Protein AF-0000000083611655 (afdb_homodimer)

Foldseek 3Di:
DAEEAEAAQFFACLLPPLGDDLVVSLVLVLVLQLVCVVLPHQAYEYEADPPRLTHRHHDQLVSVLVSLVNHQGHAYEYPAALQLLDQLLVVLQSQLVSLVSNVNRYAHEYENDQFVVSVVVSPGDSLCSLVSVVLSVVVSCCQQQPPQRWDFDDDDPDGDDIDGRPPYRPDNDRAYEYEDLAPVSLLVCLLVQHAYEYELVSQCVHQVHLLRSVVSSQVSNVVNPHHDHAYEYEAEEFADDDPVVQLVSLVLLLLLLSSVLVSADPDLVPRRPVNSVVVVVNVVSVPDDSVNDDRSHHYYYHQVSSLVVVVVVVVSRHLYYHYYYCGNNRDSVVSSVRSNNCSPRRVVVDCNPRPPPD/DAEEAEAAQFFACLLPPLGDDLVVSLVLVLVLQLVCVVLPHQAYEYEADPPRLTHRHHDQLVSVLVSLVNHQGHAYEYPAALQLLDQLLVVLQSQLVSLVSNVRRYAHEYENDQFVVSVVVSVHDSLCSLVSVVLSVVVSCCQQQPPQRWDFDDDDPDGDDIDGRPPYRPDNDRAYEYEDLAPVSLLVCLLVQHAYEYELVSCCVHQVHLLRSVVVSQVSNVVNPHHDHAYEYEAEEFADDDPVVQLVSLVLLLLLLSSVLVSADPDLVPRRPVCSVVVVVNVCSVPDDSVPDDVSHHYYYHQVSSLVVVVVVVVSRHLYYHYYYCGNNRDSVVSSVRSNRCSPRRVVVDDNPRPPPD

Solvent-accessible surface area (backbone atoms only — not comparable to full-atom values): 36907 Å² total; per-residue (Å²): 82,35,44,23,43,27,46,58,56,65,50,17,70,75,51,54,89,70,44,68,58,50,57,58,49,53,56,46,48,51,51,50,52,49,47,37,43,77,58,64,35,53,26,36,29,37,23,48,25,55,49,35,57,35,11,40,42,58,41,42,64,33,53,46,23,27,47,36,60,70,49,89,73,48,25,42,29,39,60,28,36,50,48,58,81,48,63,34,67,58,50,42,31,42,53,15,43,43,12,47,73,44,72,48,32,45,38,46,27,31,28,65,74,77,43,58,73,64,29,49,62,70,70,43,64,66,91,45,33,67,63,46,29,54,54,33,50,49,49,30,50,45,49,65,66,29,90,85,19,54,42,63,44,85,58,95,89,49,61,37,70,77,41,32,57,34,28,51,53,65,38,86,69,68,49,48,28,37,50,38,63,46,68,71,54,41,47,50,34,12,55,70,59,39,22,36,32,37,40,55,60,35,30,28,72,73,47,66,32,59,45,46,37,48,49,52,38,51,50,41,12,44,76,58,75,32,75,89,68,49,39,30,34,50,43,41,42,48,66,29,92,44,72,67,52,39,53,51,51,42,52,23,52,53,51,36,48,59,36,51,47,76,52,42,63,90,50,43,86,71,35,54,80,90,48,31,68,54,35,54,50,43,57,54,52,72,71,58,46,68,86,70,57,40,75,70,63,38,45,66,31,40,45,66,57,47,41,52,54,50,52,58,49,44,72,47,61,43,48,32,39,30,36,28,61,47,61,44,60,49,50,67,68,57,34,54,49,46,52,49,49,35,38,71,61,33,49,75,80,47,70,52,74,71,79,65,82,120,82,36,45,23,43,28,46,59,57,66,49,17,70,74,52,54,90,70,44,69,60,51,56,56,48,52,56,46,47,50,53,49,51,49,47,36,45,76,57,63,35,53,27,37,31,36,25,47,26,55,48,36,57,36,11,42,43,58,41,43,64,31,53,46,23,27,47,35,59,70,49,88,72,48,26,42,28,38,58,27,37,51,47,59,80,47,62,34,67,59,50,41,30,42,52,15,42,43,11,49,74,43,74,48,32,46,39,45,26,31,26,67,72,79,44,58,74,64,30,49,61,70,72,44,65,68,92,45,34,68,64,47,30,54,54,33,50,50,50,30,49,45,48,65,65,28,89,85,21,54,43,63,45,85,58,96,90,49,60,38,70,76,41,34,57,33,28,53,53,66,37,87,70,69,49,47,30,38,49,39,65,48,68,70,54,41,45,50,33,12,55,70,60,39,21,36,32,38,41,56,61,35,28,28,72,74,46,66,34,61,43,48,37,49,50,53,40,50,52,41,12,43,76,59,74,32,75,88,69,47,37,30,33,52,42,41,44,47,66,30,92,45,72,67,51,39,52,52,48,43,52,23,52,53,49,36,48,59,36,52,46,76,51,43,62,90,50,42,86,71,36,55,80,89,48,30,70,53,36,55,51,42,57,54,51,74,70,57,48,67,86,69,59,42,75,71,65,38,44,67,31,39,48,67,56,46,41,53,54,49,53,57,50,45,72,47,62,42,48,32,40,29,38,30,60,46,61,45,60,49,50,66,70,58,33,54,50,46,52,48,51,36,39,71,62,34,48,76,82,47,70,53,74,71,80,65,82,120

Radius of gyration: 26.5 Å; Cα contacts (8 Å, |Δi|>4): 1422; chains: 2; bounding box: 51×78×68 Å

InterPro domains:
  IPR011251 Luciferase-like domain [PF00296] (1-319)
  IPR036661 Luciferase-like domain superfamily [G3DSA:3.20.20.30] (1-354)
  IPR036661 Luciferase-like domain superfamily [SSF51679] (1-351)
  IPR050766 Bacterial Luciferase Oxidoreductase [PTHR30137] (1-353)

Secondary structure (DSSP, 8-state):
-EEEEE------GGGGGGPPPHHHHHHHHHHHHHHHHHHT-SEEEE----TTSS-S-S-HHHHHHHHHHH-SS-EEEES-EEGGGS-HHHHHHHHHHHHHHHTS-B-EEEE--S-HHHHHHTT--GGGHHHHHHHHHHHHHHHHH-SSSEEEEE-SS-EEEEEE--S--SSSS--EEEE--SHHHHHHHHHTT-EEEE-HHHHHHHHSSHHHHHHHHHHHHHHTT--S--EEEEEEEEE-SSHHHHHHHHHHHHHHHHHHGGGS-SSGGGS-GGGHHHHHHHHHHHT--GGG--TTT-EEE-HHHHHHHHHHHHTTT-SEEEEE-STTT--HHHHHHHHHHHHHHTGGGS--------/-EEEEE------GGGGGGPPPHHHHHHHHHHHHHHHHHHT-SEEEE----TTSS-S-S-HHHHHHHHHHT-SS-EEEES-EEGGGS-HHHHHHHHHHHHHHHTS-B-EEEE--S-HHHHHHTT--GGGHHHHHHHHHHHHHHHHH-SSSEEEEE-SS-EEEEEE--S--SSSS--EEEE--SHHHHHHHHHTT-EEEE-HHHHHHHHSSHHHHHHHHHHHHHHTT--S--EEEEEEEEE-SSHHHHHHHHHHHHHHHHHHGGGS-SSGGGS-GGGHHHHHHHHHHHT--GGG--TTT-EEE-HHHHHHHHHHHHTTT-SEEEEE-STTT--HHHHHHHHHHHHHHTGGGS--------

Sequence (716 aa):
MKFGYFTLTDNPIEYGDTRKDPNQMILDLEEQCIYAEELGFNSVWVPEHHFAALGILPAPATFLASVAAKTKRIKLAPATVLLPAQHPVRVAEEWALLDVLSGGRTIFSAGRGYDKREYDVFDIDFNKSREIFFESLDVVQKAWNSKDGHFSHKGEFFNFDEILLTPRPVQESLPIYVAAFSEPSIRKAAEMGENVIFAPFAANMVFGTMENAIKAFQEASAAHGFSGKKASCSYFINVTETPEEEEATKQRMLKYFTGLVPAFPEDPSKAPPNIRYFAEIVENLKSMTTDKLSDKSIIVGNAEYVTEKLKEIEKTGLDEIILYFDFGGLSHQETMKAMERFATQVLPHFNQEEALVKMKFGYFTLTDNPIEYGDTRKDPNQMILDLEEQCIYAEELGFNSVWVPEHHFAALGILPAPATFLASVAAKTKRIKLAPATVLLPAQHPVRVAEEWALLDVLSGGRTIFSAGRGYDKREYDVFDIDFNKSREIFFESLDVVQKAWNSKDGHFSHKGEFFNFDEILLTPRPVQESLPIYVAAFSEPSIRKAAEMGENVIFAPFAANMVFGTMENAIKAFQEASAAHGFSGKKASCSYFINVTETPEEEEATKQRMLKYFTGLVPAFPEDPSKAPPNIRYFAEIVENLKSMTTDKLSDKSIIVGNAEYVTEKLKEIEKTGLDEIILYFDFGGLSHQETMKAMERFATQVLPHFNQEEALVK

Structure (mmCIF, N/CA/C/O backbone):
data_AF-0000000083611655-model_v1
#
loop_
_entity.id
_entity.type
_entity.pdbx_description
1 polymer 'LLM class flavin-dependent oxidoreductase'
#
loop_
_atom_site.group_PDB
_atom_site.id
_atom_site.type_symbol
_atom_site.label_atom_id
_atom_site.label_alt_id
_atom_site.label_comp_id
_atom_site.label_asym_id
_atom_site.label_entity_id
_atom_site.label_seq_id
_atom_site.pdbx_PDB_ins_code
_atom_site.Cartn_x
_atom_site.Cartn_y
_atom_site.Cartn_z
_atom_site.occupancy
_atom_site.B_iso_or_equiv
_atom_site.auth_seq_id
_atom_site.auth_comp_id
_atom_site.auth_asym_id
_atom_site.auth_atom_id
_atom_site.pdbx_PDB_model_num
ATOM 1 N N . MET A 1 1 ? 5.469 31 -3.031 1 95.31 1 MET A N 1
ATOM 2 C CA . MET A 1 1 ? 4.945 29.984 -2.127 1 95.31 1 MET A CA 1
ATOM 3 C C . MET A 1 1 ? 3.928 29.094 -2.836 1 95.31 1 MET A C 1
ATOM 5 O O . MET A 1 1 ? 3.092 29.594 -3.598 1 95.31 1 MET A O 1
ATOM 9 N N . LYS A 1 2 ? 4.047 27.812 -2.609 1 97.25 2 LYS A N 1
ATOM 10 C CA . LYS A 1 2 ? 3.154 26.828 -3.229 1 97.25 2 LYS A CA 1
ATOM 11 C C . LYS A 1 2 ? 2.016 26.453 -2.285 1 97.25 2 LYS A C 1
ATOM 13 O O . LYS A 1 2 ? 2.1 26.688 -1.077 1 97.25 2 LYS A O 1
ATOM 18 N N . PHE A 1 3 ? 0.968 25.922 -2.896 1 98.44 3 PHE A N 1
ATOM 19 C CA . PHE A 1 3 ? -0.198 25.516 -2.117 1 98.44 3 PHE A CA 1
ATOM 20 C C . PHE A 1 3 ? -0.589 24.078 -2.424 1 98.44 3 PHE A C 1
ATOM 22 O O . PHE A 1 3 ? -0.706 23.703 -3.59 1 98.44 3 PHE A O 1
ATOM 29 N N . GLY A 1 4 ? -0.769 23.297 -1.409 1 98.56 4 GLY A N 1
ATOM 30 C CA . GLY A 1 4 ? -1.256 21.938 -1.547 1 98.56 4 GLY A CA 1
ATOM 31 C C . GLY A 1 4 ? -2.584 21.703 -0.852 1 98.56 4 GLY A C 1
ATOM 32 O O . GLY A 1 4 ? -2.955 22.453 0.056 1 98.56 4 GLY A O 1
ATOM 33 N N . TYR A 1 5 ? -3.354 20.75 -1.304 1 98.81 5 TYR A N 1
ATOM 34 C CA . TYR A 1 5 ? -4.547 20.266 -0.614 1 98.81 5 TYR A CA 1
ATOM 35 C C . TYR A 1 5 ? -4.18 19.25 0.455 1 98.81 5 TYR A C 1
ATOM 37 O O . TYR A 1 5 ? -3.412 18.328 0.197 1 98.81 5 TYR A O 1
ATOM 45 N N . PHE A 1 6 ? -4.738 19.406 1.611 1 98.31 6 PHE A N 1
ATOM 46 C CA . PHE A 1 6 ? -4.418 18.547 2.75 1 98.31 6 PHE A CA 1
ATOM 47 C C . PHE A 1 6 ? -5.684 18.156 3.502 1 98.31 6 PHE A C 1
ATOM 49 O O . PHE A 1 6 ? -6.602 18.953 3.648 1 98.31 6 PHE A O 1
ATOM 56 N N . THR A 1 7 ? -5.691 16.922 3.939 1 97.88 7 THR A N 1
ATOM 57 C CA . THR A 1 7 ? -6.766 16.484 4.824 1 97.88 7 THR A CA 1
ATOM 58 C C . THR A 1 7 ? -6.277 15.391 5.762 1 97.88 7 THR A C 1
ATOM 60 O O . THR A 1 7 ? -5.363 14.633 5.422 1 97.88 7 THR A O 1
ATOM 63 N N . LEU A 1 8 ? -6.855 15.312 6.898 1 95.69 8 LEU A N 1
ATOM 64 C CA . LEU A 1 8 ? -6.605 14.211 7.824 1 95.69 8 LEU A CA 1
ATOM 65 C C . LEU A 1 8 ? -7.754 13.211 7.793 1 95.69 8 LEU A C 1
ATOM 67 O O . LEU A 1 8 ? -7.707 12.188 8.484 1 95.69 8 LEU A O 1
ATOM 71 N N . THR A 1 9 ? -8.789 13.508 7.031 1 97.06 9 THR A N 1
ATOM 72 C CA . THR A 1 9 ? -9.969 12.664 6.891 1 97.06 9 THR A CA 1
ATOM 73 C C . THR A 1 9 ? -10.625 12.422 8.25 1 97.06 9 THR A C 1
ATOM 75 O O . THR A 1 9 ? -11.039 11.305 8.555 1 97.06 9 THR A O 1
ATOM 78 N N . ASP A 1 10 ? -10.742 13.445 9.102 1 94.56 10 ASP A N 1
ATOM 79 C CA . ASP A 1 10 ? -11.258 13.305 10.453 1 94.56 10 ASP A CA 1
ATOM 80 C C . ASP A 1 10 ? -12.68 12.75 10.445 1 94.56 10 ASP A C 1
ATOM 82 O O . ASP A 1 10 ? -13.547 13.266 9.742 1 94.56 10 ASP A O 1
ATOM 86 N N . ASN A 1 11 ? -12.922 11.727 11.148 1 95.62 11 ASN A N 1
ATOM 87 C CA . ASN A 1 11 ? -14.172 11 11.328 1 95.62 11 ASN A CA 1
ATOM 88 C C . ASN A 1 11 ? -14.164 10.188 12.617 1 95.62 11 ASN A C 1
ATOM 90 O O . ASN A 1 11 ? -14.461 8.984 12.602 1 95.62 11 ASN A O 1
ATOM 94 N N . PRO A 1 12 ? -13.781 10.836 13.703 1 91.19 12 PRO A N 1
ATOM 95 C CA . PRO A 1 12 ? -13.641 10.109 14.961 1 91.19 12 PRO A CA 1
ATOM 96 C C . PRO A 1 12 ? -14.977 9.641 15.523 1 91.19 12 PRO A C 1
ATOM 98 O O . PRO A 1 12 ? -16.031 10.164 15.148 1 91.19 12 PRO A O 1
ATOM 101 N N . ILE A 1 13 ? -14.93 8.727 16.375 1 86.81 13 ILE A N 1
ATOM 102 C CA . ILE A 1 13 ? -16.125 8.188 17.016 1 86.81 13 ILE A CA 1
ATOM 103 C C . ILE A 1 13 ? -16.828 9.289 17.797 1 86.81 13 ILE A C 1
ATOM 105 O O . ILE A 1 13 ? -18.062 9.289 17.922 1 86.81 13 ILE A O 1
ATOM 109 N N . GLU A 1 14 ? -16.125 10.281 18.219 1 87.38 14 GLU A N 1
ATOM 110 C CA . GLU A 1 14 ? -16.625 11.391 19.016 1 87.38 14 GLU A CA 1
ATOM 111 C C . GLU A 1 14 ? -17.609 12.25 18.219 1 87.38 14 GLU A C 1
ATOM 113 O O . GLU A 1 14 ? -18.375 13.031 18.797 1 87.38 14 GLU A O 1
ATOM 118 N N . TYR A 1 15 ? -17.5 12.156 16.891 1 91.75 15 TYR A N 1
ATOM 119 C CA . TYR A 1 15 ? -18.438 12.898 16.062 1 91.75 15 TYR A CA 1
ATOM 120 C C . TYR A 1 15 ? -19.844 12.297 16.156 1 91.75 15 TYR A C 1
ATOM 122 O O . TYR A 1 15 ? -20.828 12.93 15.758 1 91.75 15 TYR A O 1
ATOM 130 N N . GLY A 1 16 ? -20 11.039 16.719 1 89.38 16 GLY A N 1
ATOM 131 C CA . GLY A 1 16 ? -21.281 10.414 16.969 1 89.38 16 GLY A CA 1
ATOM 132 C C . GLY A 1 16 ? -22.109 10.219 15.711 1 89.38 16 GLY A C 1
ATOM 133 O O . GLY A 1 16 ? -21.609 9.68 14.719 1 89.38 16 GLY A O 1
ATOM 134 N N . ASP A 1 17 ? -23.281 10.766 15.734 1 91.94 17 ASP A N 1
ATOM 135 C CA . ASP A 1 17 ? -24.25 10.523 14.664 1 91.94 17 ASP A CA 1
ATOM 136 C C . ASP A 1 17 ? -23.906 11.336 13.414 1 91.94 17 ASP A C 1
ATOM 138 O O . ASP A 1 17 ? -24.453 11.086 12.336 1 91.94 17 ASP A O 1
ATOM 142 N N . THR A 1 18 ? -23.016 12.203 13.578 1 92.19 18 THR A N 1
ATOM 143 C CA . THR A 1 18 ? -22.672 13.039 12.438 1 92.19 18 THR A CA 1
ATOM 144 C C . THR A 1 18 ? -21.484 12.453 11.672 1 92.19 18 THR A C 1
ATOM 146 O O . THR A 1 18 ? -21.016 13.047 10.703 1 92.19 18 THR A O 1
ATOM 149 N N . ARG A 1 19 ? -21.016 11.359 12.086 1 93.5 19 ARG A N 1
ATOM 150 C CA . ARG A 1 19 ? -19.953 10.68 11.352 1 93.5 19 ARG A CA 1
ATOM 151 C C . ARG A 1 19 ? -20.406 10.344 9.93 1 93.5 19 ARG A C 1
ATOM 153 O O . ARG A 1 19 ? -21.578 10.023 9.703 1 93.5 19 ARG A O 1
ATOM 160 N N . LYS A 1 20 ? -19.453 10.422 9.125 1 96.19 20 LYS A N 1
ATOM 161 C CA . LYS A 1 20 ? -19.703 10.07 7.727 1 96.19 20 LYS A CA 1
ATOM 162 C C . LYS A 1 20 ? -19.375 8.609 7.453 1 96.19 20 LYS A C 1
ATOM 164 O O . LYS A 1 20 ? -18.688 7.965 8.258 1 96.19 20 LYS A O 1
ATOM 169 N N . ASP A 1 21 ? -19.922 8.055 6.348 1 96.56 21 ASP A N 1
ATOM 170 C CA . ASP A 1 21 ? -19.562 6.715 5.902 1 96.56 21 ASP A CA 1
ATOM 171 C C . ASP A 1 21 ? -18.109 6.66 5.438 1 96.56 21 ASP A C 1
ATOM 173 O O . ASP A 1 21 ? -17.734 7.324 4.469 1 96.56 21 ASP A O 1
ATOM 177 N N . PRO A 1 22 ? -17.312 5.902 6.105 1 97.12 22 PRO A N 1
ATOM 178 C CA . PRO A 1 22 ? -15.891 5.895 5.77 1 97.12 22 PRO A CA 1
ATOM 179 C C . PRO A 1 22 ? -15.625 5.457 4.332 1 97.12 22 PRO A C 1
ATOM 181 O O . PRO A 1 22 ? -14.703 5.961 3.689 1 97.12 22 PRO A O 1
ATOM 184 N N . ASN A 1 23 ? -16.359 4.469 3.854 1 98.12 23 ASN A N 1
ATOM 185 C CA . ASN A 1 23 ? -16.188 4.035 2.471 1 98.12 23 ASN A CA 1
ATOM 186 C C . ASN A 1 23 ? -16.453 5.172 1.489 1 98.12 23 ASN A C 1
ATOM 188 O O . ASN A 1 23 ? -15.664 5.398 0.566 1 98.12 23 ASN A O 1
ATOM 192 N N . GLN A 1 24 ? -17.516 5.855 1.728 1 98.38 24 GLN A N 1
ATOM 193 C CA . GLN A 1 24 ? -17.844 6.984 0.862 1 98.38 24 GLN A CA 1
ATOM 194 C C . GLN A 1 24 ? -16.797 8.086 0.977 1 98.38 24 GLN A C 1
ATOM 196 O O . GLN A 1 24 ? -16.469 8.742 -0.012 1 98.38 24 GLN A O 1
ATOM 201 N N . MET A 1 25 ? -16.281 8.305 2.176 1 98.44 25 MET A N 1
ATOM 202 C CA . MET A 1 25 ? -15.25 9.328 2.385 1 98.44 25 MET A CA 1
ATOM 203 C C . MET A 1 25 ? -14.008 9.023 1.551 1 98.44 25 MET A C 1
ATOM 205 O O . MET A 1 25 ? -13.336 9.945 1.079 1 98.44 25 MET A O 1
ATOM 209 N N . ILE A 1 26 ? -13.695 7.742 1.397 1 98.75 26 ILE A N 1
ATOM 210 C CA . ILE A 1 26 ? -12.555 7.355 0.584 1 98.75 26 ILE A CA 1
ATOM 211 C C . ILE A 1 26 ? -12.773 7.789 -0.863 1 98.75 26 ILE A C 1
ATOM 213 O O . ILE A 1 26 ? -11.891 8.383 -1.483 1 98.75 26 ILE A O 1
ATOM 217 N N . LEU A 1 27 ? -13.922 7.496 -1.363 1 98.75 27 LEU A N 1
ATOM 218 C CA . LEU A 1 27 ? -14.258 7.848 -2.738 1 98.75 27 LEU A CA 1
ATOM 219 C C . LEU A 1 27 ? -14.297 9.367 -2.916 1 98.75 27 LEU A C 1
ATOM 221 O O . LEU A 1 27 ? -13.797 9.891 -3.916 1 98.75 27 LEU A O 1
ATOM 225 N N . ASP A 1 28 ? -14.875 10.055 -1.943 1 98.88 28 ASP A N 1
ATOM 226 C CA . ASP A 1 28 ? -14.906 11.508 -1.956 1 98.88 28 ASP A CA 1
ATOM 227 C C . ASP A 1 28 ? -13.492 12.094 -1.958 1 98.88 28 ASP A C 1
ATOM 229 O O . ASP A 1 28 ? -13.203 13.031 -2.699 1 98.88 28 ASP A O 1
ATOM 233 N N . LEU A 1 29 ? -12.656 11.523 -1.166 1 98.88 29 LEU A N 1
ATOM 234 C CA . LEU A 1 29 ? -11.281 11.992 -1.063 1 98.88 29 LEU A CA 1
ATOM 235 C C . LEU A 1 29 ? -10.562 11.875 -2.404 1 98.88 29 LEU A C 1
ATOM 237 O O . LEU A 1 29 ? -9.812 12.766 -2.793 1 98.88 29 LEU A O 1
ATOM 241 N N . GLU A 1 30 ? -10.734 10.766 -3.053 1 98.88 30 GLU A N 1
ATOM 242 C CA . GLU A 1 30 ? -10.125 10.602 -4.367 1 98.88 30 GLU A CA 1
ATOM 243 C C . GLU A 1 30 ? -10.562 11.695 -5.328 1 98.88 30 GLU A C 1
ATOM 245 O O . GLU A 1 30 ? -9.742 12.297 -6.023 1 98.88 30 GLU A O 1
ATOM 250 N N . GLU A 1 31 ? -11.859 11.961 -5.363 1 98.88 31 GLU A N 1
ATOM 251 C CA . GLU A 1 31 ? -12.391 13.016 -6.223 1 98.88 31 GLU A CA 1
ATOM 252 C C . GLU A 1 31 ? -11.797 14.375 -5.859 1 98.88 31 GLU A C 1
ATOM 254 O O . GLU A 1 31 ? -11.477 15.172 -6.742 1 98.88 31 GLU A O 1
ATOM 259 N N . GLN A 1 32 ? -11.672 14.633 -4.59 1 98.94 32 GLN A N 1
ATOM 260 C CA . GLN A 1 32 ? -11.102 15.891 -4.121 1 98.94 32 GLN A CA 1
ATOM 261 C C . GLN A 1 32 ? -9.648 16.031 -4.566 1 98.94 32 GLN A C 1
ATOM 263 O O . GLN A 1 32 ? -9.234 17.125 -4.984 1 98.94 32 GLN A O 1
ATOM 268 N N . CYS A 1 33 ? -8.906 14.961 -4.508 1 98.94 33 CYS A N 1
ATOM 269 C CA . CYS A 1 33 ? -7.516 14.992 -4.934 1 98.94 33 CYS A CA 1
ATOM 270 C C . CYS A 1 33 ? -7.41 15.25 -6.434 1 98.94 33 CYS A C 1
ATOM 272 O O . CYS A 1 33 ? -6.57 16.031 -6.871 1 98.94 33 CYS A O 1
ATOM 274 N N . ILE A 1 34 ? -8.234 14.602 -7.227 1 98.88 34 ILE A N 1
ATOM 275 C CA . ILE A 1 34 ? -8.266 14.805 -8.672 1 98.88 34 ILE A CA 1
ATOM 276 C C . ILE A 1 34 ? -8.648 16.25 -8.977 1 98.88 34 ILE A C 1
ATOM 278 O O . ILE A 1 34 ? -8.016 16.906 -9.812 1 98.88 34 ILE A O 1
ATOM 282 N N . TYR A 1 35 ? -9.641 16.734 -8.227 1 98.88 35 TYR A N 1
ATOM 283 C CA . TYR A 1 35 ? -10.125 18.094 -8.422 1 98.88 35 TYR A CA 1
ATOM 284 C C . TYR A 1 35 ? -9.047 19.109 -8.055 1 98.88 35 TYR A C 1
ATOM 286 O O . TYR A 1 35 ? -8.945 20.172 -8.68 1 98.88 35 TYR A O 1
ATOM 294 N N . ALA A 1 36 ? -8.242 18.828 -7.043 1 98.88 36 ALA A N 1
ATOM 295 C CA . ALA A 1 36 ? -7.141 19.703 -6.645 1 98.88 36 ALA A CA 1
ATOM 296 C C . ALA A 1 36 ? -6.203 19.969 -7.816 1 98.88 36 ALA A C 1
ATOM 298 O O . ALA A 1 36 ? -5.746 21.109 -8.008 1 98.88 36 ALA A O 1
ATOM 299 N N . GLU A 1 37 ? -5.91 18.953 -8.594 1 98.56 37 GLU A N 1
ATOM 300 C CA . GLU A 1 37 ? -5.07 19.156 -9.773 1 98.56 37 GLU A CA 1
ATOM 301 C C . GLU A 1 37 ? -5.73 20.125 -10.758 1 98.56 37 GLU A C 1
ATOM 303 O O . GLU A 1 37 ? -5.078 21.031 -11.273 1 98.56 37 GLU A O 1
ATOM 308 N N . GLU A 1 38 ? -7.004 19.906 -11 1 98.31 38 GLU A N 1
ATOM 309 C CA . GLU A 1 38 ? -7.75 20.766 -11.93 1 98.31 38 GLU A CA 1
ATOM 310 C C . GLU A 1 38 ? -7.75 22.219 -11.469 1 98.31 38 GLU A C 1
ATOM 312 O O . GLU A 1 38 ? -7.746 23.125 -12.297 1 98.31 38 GLU A O 1
ATOM 317 N N . LEU A 1 39 ? -7.75 22.391 -10.156 1 98.44 39 LEU A N 1
ATOM 318 C CA . LEU A 1 39 ? -7.859 23.719 -9.57 1 98.44 39 LEU A CA 1
ATOM 319 C C . LEU A 1 39 ? -6.5 24.406 -9.508 1 98.44 39 LEU A C 1
ATOM 321 O O . LEU A 1 39 ? -6.402 25.578 -9.141 1 98.44 39 LEU A O 1
ATOM 325 N N . GLY A 1 40 ? -5.426 23.641 -9.766 1 97.69 40 GLY A N 1
ATOM 326 C CA . GLY A 1 40 ? -4.109 24.25 -9.844 1 97.69 40 GLY A CA 1
ATOM 327 C C . GLY A 1 40 ? -3.303 24.094 -8.57 1 97.69 40 GLY A C 1
ATOM 328 O O . GLY A 1 40 ? -2.289 24.781 -8.391 1 97.69 40 GLY A O 1
ATOM 329 N N . PHE A 1 41 ? -3.682 23.25 -7.652 1 98.56 41 PHE A N 1
ATOM 330 C CA . PHE A 1 41 ? -2.881 22.969 -6.465 1 98.56 41 PHE A CA 1
ATOM 331 C C . PHE A 1 41 ? -1.575 22.281 -6.84 1 98.56 41 PHE A C 1
ATOM 333 O O . PHE A 1 41 ? -1.522 21.531 -7.816 1 98.56 41 PHE A O 1
ATOM 340 N N . ASN A 1 42 ? -0.579 22.484 -6.074 1 98.31 42 ASN A N 1
ATOM 341 C CA . ASN A 1 42 ? 0.749 21.922 -6.32 1 98.31 42 ASN A CA 1
ATOM 342 C C . ASN A 1 42 ? 0.834 20.469 -5.891 1 98.31 42 ASN A C 1
ATOM 344 O O . ASN A 1 42 ? 1.574 19.672 -6.492 1 98.31 42 ASN A O 1
ATOM 348 N N . SER A 1 43 ? 0.102 20.125 -4.871 1 98.75 43 SER A N 1
ATOM 349 C CA . SER A 1 43 ? 0.25 18.797 -4.254 1 98.75 43 SER A CA 1
ATOM 350 C C . SER A 1 43 ? -1.017 18.406 -3.506 1 98.75 43 SER A C 1
ATOM 352 O O . SER A 1 43 ? -1.877 19.234 -3.23 1 98.75 43 SER A O 1
ATOM 354 N N . VAL A 1 44 ? -1.165 17.156 -3.297 1 98.88 44 VAL A N 1
ATOM 355 C CA . VAL A 1 44 ? -2.16 16.609 -2.373 1 98.88 44 VAL A CA 1
ATOM 356 C C . VAL A 1 44 ? -1.464 15.867 -1.241 1 98.88 44 VAL A C 1
ATOM 358 O O . VAL A 1 44 ? -0.468 15.172 -1.467 1 98.88 44 VAL A O 1
ATOM 361 N N . TRP A 1 45 ? -1.918 16.047 -0.018 1 98.88 45 TRP A N 1
ATOM 362 C CA . TRP A 1 45 ? -1.386 15.461 1.206 1 98.88 45 TRP A CA 1
ATOM 363 C C . TRP A 1 45 ? -2.473 14.703 1.96 1 98.88 45 TRP A C 1
ATOM 365 O O . TRP A 1 45 ? -3.469 15.289 2.385 1 98.88 45 TRP A O 1
ATOM 375 N N . VAL A 1 46 ? -2.271 13.383 2.117 1 98.75 46 VAL A N 1
ATOM 376 C CA . VAL A 1 46 ? -3.283 12.547 2.754 1 98.75 46 VAL A CA 1
ATOM 377 C C . VAL A 1 46 ? -2.693 11.867 3.988 1 98.75 46 VAL A C 1
ATOM 379 O O . VAL A 1 46 ? -1.479 11.672 4.078 1 98.75 46 VAL A O 1
ATOM 382 N N . PRO A 1 47 ? -3.52 11.5 4.93 1 97.06 47 PRO A N 1
ATOM 383 C CA . PRO A 1 47 ? -3.014 11.008 6.215 1 97.06 47 PRO A CA 1
ATOM 384 C C . PRO A 1 47 ? -2.777 9.5 6.219 1 97.06 47 PRO A C 1
ATOM 386 O O . PRO A 1 47 ? -3.033 8.828 5.215 1 97.06 47 PRO A O 1
ATOM 389 N N . GLU A 1 48 ? -2.25 9.039 7.262 1 97.44 48 GLU A N 1
ATOM 390 C CA . GLU A 1 48 ? -2.344 7.656 7.715 1 97.44 48 GLU A CA 1
ATOM 391 C C . GLU A 1 48 ? -2.943 7.57 9.117 1 97.44 48 GLU A C 1
ATOM 393 O O . GLU A 1 48 ? -2.361 8.078 10.078 1 97.44 48 GLU A O 1
ATOM 398 N N . HIS A 1 49 ? -4.113 7.004 9.211 1 95.19 49 HIS A N 1
ATOM 399 C CA . HIS A 1 49 ? -4.77 6.73 10.484 1 95.19 49 HIS A CA 1
ATOM 400 C C . HIS A 1 49 ? -5.316 5.309 10.531 1 95.19 49 HIS A C 1
ATOM 402 O O . HIS A 1 49 ? -5.684 4.746 9.492 1 95.19 49 HIS A O 1
ATOM 408 N N . HIS A 1 50 ? -5.32 4.852 11.758 1 94.38 50 HIS A N 1
ATOM 409 C CA . HIS A 1 50 ? -5.77 3.475 11.93 1 94.38 50 HIS A CA 1
ATOM 410 C C . HIS A 1 50 ? -6.898 3.391 12.953 1 94.38 50 HIS A C 1
ATOM 412 O O . HIS A 1 50 ? -6.969 4.203 13.883 1 94.38 50 HIS A O 1
ATOM 418 N N . PHE A 1 51 ? -7.859 2.467 12.797 1 89.12 51 PHE A N 1
ATOM 419 C CA . PHE A 1 51 ? -8.867 2.014 13.75 1 89.12 51 PHE A CA 1
ATOM 420 C C . PHE A 1 51 ? -9.836 3.139 14.086 1 89.12 51 PHE A C 1
ATOM 422 O O . PHE A 1 51 ? -10.312 3.234 15.219 1 89.12 51 PHE A O 1
ATOM 429 N N . ALA A 1 52 ? -9.953 4.09 13.188 1 78.31 52 ALA A N 1
ATOM 430 C CA . ALA A 1 52 ? -10.883 5.211 13.344 1 78.31 52 ALA A CA 1
ATOM 431 C C . ALA A 1 52 ? -10.516 6.059 14.555 1 78.31 52 ALA A C 1
ATOM 433 O O . ALA A 1 52 ? -11.391 6.613 15.219 1 78.31 52 ALA A O 1
ATOM 434 N N . ALA A 1 53 ? -9.32 6.141 14.805 1 78.19 53 ALA A N 1
ATOM 435 C CA . ALA A 1 53 ? -8.898 6.984 15.922 1 78.19 53 ALA A CA 1
ATOM 436 C C . ALA A 1 53 ? -9.125 8.461 15.609 1 78.19 53 ALA A C 1
ATOM 438 O O . ALA A 1 53 ? -9.648 9.203 16.438 1 78.19 53 ALA A O 1
ATOM 439 N N . LEU A 1 54 ? -8.797 8.844 14.43 1 88 54 LEU A N 1
ATOM 440 C CA . LEU A 1 54 ? -9.094 10.195 13.953 1 88 54 LEU A CA 1
ATOM 441 C C . LEU A 1 54 ? -9.648 10.156 12.531 1 88 54 LEU A C 1
ATOM 443 O O . LEU A 1 54 ? -10.781 10.562 12.297 1 88 54 LEU A O 1
ATOM 447 N N . GLY A 1 55 ? -8.859 9.617 11.656 1 93.5 55 GLY A N 1
ATOM 448 C CA . GLY A 1 55 ? -9.234 9.578 10.258 1 93.5 55 GLY A CA 1
ATOM 449 C C . GLY A 1 55 ? -9.5 8.172 9.75 1 93.5 55 GLY A C 1
ATOM 450 O O . GLY A 1 55 ? -9.469 7.211 10.516 1 93.5 55 GLY A O 1
ATOM 451 N N . ILE A 1 56 ? -9.734 8.07 8.398 1 95.94 56 ILE A N 1
ATOM 452 C CA . ILE A 1 56 ? -10.273 6.805 7.902 1 95.94 56 ILE A CA 1
ATOM 453 C C . ILE A 1 56 ? -9.297 6.18 6.914 1 95.94 56 ILE A C 1
ATOM 455 O O . ILE A 1 56 ? -9.516 5.066 6.43 1 95.94 56 ILE A O 1
ATOM 459 N N . LEU A 1 57 ? -8.188 6.844 6.578 1 98.25 57 LEU A N 1
ATOM 460 C CA . LEU A 1 57 ? -7.285 6.336 5.551 1 98.25 57 LEU A CA 1
ATOM 461 C C . LEU A 1 57 ? -6.105 5.602 6.176 1 98.25 57 LEU A C 1
ATOM 463 O O . LEU A 1 57 ? -5.215 6.227 6.762 1 98.25 57 LEU A O 1
ATOM 467 N N . PRO A 1 58 ? -6 4.32 5.941 1 97.75 58 PRO A N 1
ATOM 468 C CA . PRO A 1 58 ? -4.977 3.549 6.652 1 97.75 58 PRO A CA 1
ATOM 469 C C . PRO A 1 58 ? -3.723 3.318 5.809 1 97.75 58 PRO A C 1
ATOM 471 O O . PRO A 1 58 ? -2.67 2.963 6.348 1 97.75 58 PRO A O 1
ATOM 474 N N . ALA A 1 59 ? -3.855 3.453 4.484 1 98.44 59 ALA A N 1
ATOM 475 C CA . ALA A 1 59 ? -2.764 3.123 3.57 1 98.44 59 ALA A CA 1
ATOM 476 C C . ALA A 1 59 ? -2.6 4.195 2.5 1 98.44 59 ALA A C 1
ATOM 478 O O . ALA A 1 59 ? -3.027 4.016 1.357 1 98.44 59 ALA A O 1
ATOM 479 N N . PRO A 1 60 ? -1.882 5.195 2.828 1 98.75 60 PRO A N 1
ATOM 480 C CA . PRO A 1 60 ? -1.813 6.348 1.93 1 98.75 60 PRO A CA 1
ATOM 481 C C . PRO A 1 60 ? -1.15 6.02 0.595 1 98.75 60 PRO A C 1
ATOM 483 O O . PRO A 1 60 ? -1.522 6.582 -0.439 1 98.75 60 PRO A O 1
ATOM 486 N N . ALA A 1 61 ? -0.133 5.113 0.571 1 98.88 61 ALA A N 1
ATOM 487 C CA . ALA A 1 61 ? 0.521 4.777 -0.691 1 98.88 61 ALA A CA 1
ATOM 488 C C . ALA A 1 61 ? -0.456 4.109 -1.653 1 98.88 61 ALA A C 1
ATOM 490 O O . ALA A 1 61 ? -0.485 4.43 -2.844 1 98.88 61 ALA A O 1
ATOM 491 N N . THR A 1 62 ? -1.218 3.17 -1.128 1 98.94 62 THR A N 1
ATOM 492 C CA . THR A 1 62 ? -2.23 2.494 -1.932 1 98.94 62 THR A CA 1
ATOM 493 C C . THR A 1 62 ? -3.229 3.498 -2.5 1 98.94 62 THR A C 1
ATOM 495 O O . THR A 1 62 ? -3.529 3.475 -3.695 1 98.94 62 THR A O 1
ATOM 498 N N . PHE A 1 63 ? -3.689 4.383 -1.669 1 98.94 63 PHE A N 1
ATOM 499 C CA . PHE A 1 63 ? -4.641 5.406 -2.086 1 98.94 63 PHE A CA 1
ATOM 500 C C . PHE A 1 63 ? -4.02 6.324 -3.131 1 98.94 63 PHE A C 1
ATOM 502 O O . PHE A 1 63 ? -4.633 6.605 -4.164 1 98.94 63 PHE A O 1
ATOM 509 N N . LEU A 1 64 ? -2.826 6.773 -2.875 1 98.94 64 LEU A N 1
ATOM 510 C CA . LEU A 1 64 ? -2.168 7.738 -3.748 1 98.94 64 LEU A CA 1
ATOM 511 C C . LEU A 1 64 ? -1.817 7.105 -5.09 1 98.94 64 LEU A C 1
ATOM 513 O O . LEU A 1 64 ? -1.72 7.801 -6.105 1 98.94 64 LEU A O 1
ATOM 517 N N . ALA A 1 65 ? -1.591 5.785 -5.102 1 98.94 65 ALA A N 1
ATOM 518 C CA . ALA A 1 65 ? -1.383 5.117 -6.387 1 98.94 65 ALA A CA 1
ATOM 519 C C . ALA A 1 65 ? -2.607 5.258 -7.285 1 98.94 65 ALA A C 1
ATOM 521 O O . ALA A 1 65 ? -2.479 5.441 -8.492 1 98.94 65 ALA A O 1
ATOM 522 N N . SER A 1 66 ? -3.783 5.148 -6.699 1 98.94 66 SER A N 1
ATOM 523 C CA . SER A 1 66 ? -5.02 5.371 -7.445 1 98.94 66 SER A CA 1
ATOM 524 C C . SER A 1 66 ? -5.102 6.805 -7.965 1 98.94 66 SER A C 1
ATOM 526 O O . SER A 1 66 ? -5.438 7.031 -9.125 1 98.94 66 SER A O 1
ATOM 528 N N . VAL A 1 67 ? -4.746 7.77 -7.113 1 98.94 67 VAL A N 1
ATOM 529 C CA . VAL A 1 67 ? -4.773 9.18 -7.496 1 98.94 67 VAL A CA 1
ATOM 530 C C . VAL A 1 67 ? -3.748 9.43 -8.602 1 98.94 67 VAL A C 1
ATOM 532 O O . VAL A 1 67 ? -4.027 10.156 -9.562 1 98.94 67 VAL A O 1
ATOM 535 N N . ALA A 1 68 ? -2.566 8.844 -8.43 1 98.94 68 ALA A N 1
ATOM 536 C CA . ALA A 1 68 ? -1.51 8.992 -9.43 1 98.94 68 ALA A CA 1
ATOM 537 C C . ALA A 1 68 ? -1.997 8.562 -10.812 1 98.94 68 ALA A C 1
ATOM 539 O O . ALA A 1 68 ? -1.711 9.234 -11.805 1 98.94 68 ALA A O 1
ATOM 540 N N . ALA A 1 69 ? -2.727 7.492 -10.859 1 98.81 69 ALA A N 1
ATOM 541 C CA . ALA A 1 69 ? -3.209 6.926 -12.117 1 98.81 69 ALA A CA 1
ATOM 542 C C . ALA A 1 69 ? -4.258 7.828 -12.758 1 98.81 69 ALA A C 1
ATOM 544 O O . ALA A 1 69 ? -4.512 7.738 -13.961 1 98.81 69 ALA A O 1
ATOM 545 N N . LYS A 1 70 ? -4.863 8.727 -11.977 1 98.69 70 LYS A N 1
ATOM 546 C CA . LYS A 1 70 ? -5.973 9.547 -12.461 1 98.69 70 LYS A CA 1
ATOM 547 C C . LYS A 1 70 ? -5.559 11.008 -12.609 1 98.69 70 LYS A C 1
ATOM 549 O O . LYS A 1 70 ? -6.395 11.875 -12.883 1 98.69 70 LYS A O 1
ATOM 554 N N . THR A 1 71 ? -4.297 11.32 -12.297 1 98.75 71 THR A N 1
ATOM 555 C CA . THR A 1 71 ? -3.754 12.672 -12.414 1 98.75 71 THR A CA 1
ATOM 556 C C . THR A 1 71 ? -2.449 12.656 -13.211 1 98.75 71 THR A C 1
ATOM 558 O O . THR A 1 71 ? -1.927 11.594 -13.539 1 98.75 71 THR A O 1
ATOM 561 N N . LYS A 1 72 ? -1.9 13.852 -13.492 1 98 72 LYS A N 1
ATOM 562 C CA . LYS A 1 72 ? -0.756 13.906 -14.398 1 98 72 LYS A CA 1
ATOM 563 C C . LYS A 1 72 ? 0.363 14.766 -13.812 1 98 72 LYS A C 1
ATOM 565 O O . LYS A 1 72 ? 1.532 14.586 -14.164 1 98 72 LYS A O 1
ATOM 570 N N . ARG A 1 73 ? 0.023 15.672 -12.914 1 97.62 73 ARG A N 1
ATOM 571 C CA . ARG A 1 73 ? 1.02 16.688 -12.586 1 97.62 73 ARG A CA 1
ATOM 572 C C . ARG A 1 73 ? 1.145 16.859 -11.07 1 97.62 73 ARG A C 1
ATOM 574 O O . ARG A 1 73 ? 2.229 17.141 -10.562 1 97.62 73 ARG A O 1
ATOM 581 N N . ILE A 1 74 ? 0.043 16.75 -10.367 1 98.56 74 ILE A N 1
ATOM 582 C CA . ILE A 1 74 ? -0.01 17.094 -8.953 1 98.56 74 ILE A CA 1
ATOM 583 C C . ILE A 1 74 ? 0.932 16.188 -8.164 1 98.56 74 ILE A C 1
ATOM 585 O O . ILE A 1 74 ? 1.027 14.992 -8.445 1 98.56 74 ILE A O 1
ATOM 589 N N . LYS A 1 75 ? 1.693 16.703 -7.266 1 98.69 75 LYS A N 1
ATOM 590 C CA . LYS A 1 75 ? 2.566 15.914 -6.402 1 98.69 75 LYS A CA 1
ATOM 591 C C . LYS A 1 75 ? 1.759 15.156 -5.355 1 98.69 75 LYS A C 1
ATOM 593 O O . LYS A 1 75 ? 0.69 15.602 -4.938 1 98.69 75 LYS A O 1
ATOM 598 N N . LEU A 1 76 ? 2.234 14.031 -5.004 1 98.88 76 LEU A N 1
ATOM 599 C CA . LEU A 1 76 ? 1.527 13.078 -4.156 1 98.88 76 LEU A CA 1
ATOM 600 C C . LEU A 1 76 ? 2.281 12.852 -2.852 1 98.88 76 LEU A C 1
ATOM 602 O O . LEU A 1 76 ? 3.414 12.367 -2.861 1 98.88 76 LEU A O 1
ATOM 606 N N . ALA A 1 77 ? 1.612 13.148 -1.716 1 98.88 77 ALA A N 1
ATOM 607 C CA . ALA A 1 77 ? 2.375 13.109 -0.47 1 98.88 77 ALA A CA 1
ATOM 608 C C . ALA A 1 77 ? 1.518 12.586 0.68 1 98.88 77 ALA A C 1
ATOM 610 O O . ALA A 1 77 ? 0.326 12.898 0.762 1 98.88 77 ALA A O 1
ATOM 611 N N . PRO A 1 78 ? 2.143 11.781 1.562 1 98.56 78 PRO A N 1
ATOM 612 C CA . PRO A 1 78 ? 1.514 11.523 2.861 1 98.56 78 PRO A CA 1
ATOM 613 C C . PRO A 1 78 ? 1.737 12.664 3.857 1 98.56 78 PRO A C 1
ATOM 615 O O . PRO A 1 78 ? 2.785 13.312 3.832 1 98.56 78 PRO A O 1
ATOM 618 N N . ALA A 1 79 ? 0.822 12.859 4.762 1 96.75 79 ALA A N 1
ATOM 619 C CA . ALA A 1 79 ? 0.971 13.797 5.871 1 96.75 79 ALA A CA 1
ATOM 620 C C . ALA A 1 79 ? 0.362 13.234 7.152 1 96.75 79 ALA A C 1
ATOM 622 O O . ALA A 1 79 ? -0.749 13.602 7.535 1 96.75 79 ALA A O 1
ATOM 623 N N . THR A 1 80 ? 1.043 12.305 7.574 1 96.38 80 THR A N 1
ATOM 624 C CA . THR A 1 80 ? 2.32 11.695 7.227 1 96.38 80 THR A CA 1
ATOM 625 C C . THR A 1 80 ? 2.275 10.18 7.445 1 96.38 80 THR A C 1
ATOM 627 O O . THR A 1 80 ? 1.312 9.656 8.008 1 96.38 80 THR A O 1
ATOM 630 N N . VAL A 1 81 ? 3.215 9.469 6.977 1 98.06 81 VAL A N 1
ATOM 631 C CA . VAL A 1 81 ? 3.385 8.047 7.281 1 98.06 81 VAL A CA 1
ATOM 632 C C . VAL A 1 81 ? 3.727 7.875 8.758 1 98.06 81 VAL A C 1
ATOM 634 O O . VAL A 1 81 ? 4.582 8.578 9.289 1 98.06 81 VAL A O 1
ATOM 637 N N . LEU A 1 82 ? 2.996 7.027 9.43 1 97 82 LEU A N 1
ATOM 638 C CA . LEU A 1 82 ? 3.363 6.613 10.781 1 97 82 LEU A CA 1
ATOM 639 C C . LEU A 1 82 ? 4.539 5.645 10.75 1 97 82 LEU A C 1
ATOM 641 O O . LEU A 1 82 ? 4.355 4.434 10.906 1 97 82 LEU A O 1
ATOM 645 N N . LEU A 1 83 ? 5.68 6.141 10.672 1 97.88 83 LEU A N 1
ATOM 646 C CA . LEU A 1 83 ? 6.863 5.387 10.266 1 97.88 83 LEU A CA 1
ATOM 647 C C . LEU A 1 83 ? 7.211 4.324 11.297 1 97.88 83 LEU A C 1
ATOM 649 O O . LEU A 1 83 ? 7.559 3.195 10.938 1 97.88 83 LEU A O 1
ATOM 653 N N . PRO A 1 84 ? 7.039 4.582 12.641 1 96.5 84 PRO A N 1
ATOM 654 C CA . PRO A 1 84 ? 7.434 3.564 13.617 1 96.5 84 PRO A CA 1
ATOM 655 C C . PRO A 1 84 ? 6.555 2.316 13.555 1 96.5 84 PRO A C 1
ATOM 657 O O . PRO A 1 84 ? 6.934 1.267 14.086 1 96.5 84 PRO A O 1
ATOM 660 N N . ALA A 1 85 ? 5.457 2.455 12.906 1 94.25 85 ALA A N 1
ATOM 661 C CA . ALA A 1 85 ? 4.488 1.362 12.93 1 94.25 85 ALA A CA 1
ATOM 662 C C . ALA A 1 85 ? 4.75 0.371 11.797 1 94.25 85 ALA A C 1
ATOM 664 O O . ALA A 1 85 ? 4.004 -0.596 11.625 1 94.25 85 ALA A O 1
ATOM 665 N N . GLN A 1 86 ? 5.781 0.571 11.062 1 94.69 86 GLN A N 1
ATOM 666 C CA . GLN A 1 86 ? 6.102 -0.292 9.93 1 94.69 86 GLN A CA 1
ATOM 667 C C . GLN A 1 86 ? 7.605 -0.539 9.836 1 94.69 86 GLN A C 1
ATOM 669 O O . GLN A 1 86 ? 8.406 0.276 10.297 1 94.69 86 GLN A O 1
ATOM 674 N N . HIS A 1 87 ? 7.922 -1.685 9.242 1 96.75 87 HIS A N 1
ATOM 675 C CA . HIS A 1 87 ? 9.336 -1.898 8.961 1 96.75 87 HIS A CA 1
ATOM 676 C C . HIS A 1 87 ? 9.836 -0.922 7.898 1 96.75 87 HIS A C 1
ATOM 678 O O . HIS A 1 87 ? 9.234 -0.796 6.828 1 96.75 87 HIS A O 1
ATOM 684 N N . PRO A 1 88 ? 10.938 -0.251 8.125 1 98 88 PRO A N 1
ATOM 685 C CA . PRO A 1 88 ? 11.359 0.837 7.246 1 98 88 PRO A CA 1
ATOM 686 C C . PRO A 1 88 ? 11.734 0.35 5.848 1 98 88 PRO A C 1
ATOM 688 O O . PRO A 1 88 ? 11.609 1.095 4.871 1 98 88 PRO A O 1
ATOM 691 N N . VAL A 1 89 ? 12.203 -0.895 5.695 1 97.75 89 VAL A N 1
ATOM 692 C CA . VAL A 1 89 ? 12.539 -1.425 4.379 1 97.75 89 VAL A CA 1
ATOM 693 C C . VAL A 1 89 ? 11.281 -1.554 3.533 1 97.75 89 VAL A C 1
ATOM 695 O O . VAL A 1 89 ? 11.289 -1.24 2.34 1 97.75 89 VAL A O 1
ATOM 698 N N . ARG A 1 90 ? 10.188 -1.992 4.105 1 97.44 90 ARG A N 1
ATOM 699 C CA . ARG A 1 90 ? 8.914 -2.076 3.4 1 97.44 90 ARG A CA 1
ATOM 700 C C . ARG A 1 90 ? 8.438 -0.695 2.965 1 97.44 90 ARG A C 1
ATOM 702 O O . ARG A 1 90 ? 7.93 -0.53 1.854 1 97.44 90 ARG A O 1
ATOM 709 N N . VAL A 1 91 ? 8.617 0.222 3.871 1 98.44 91 VAL A N 1
ATOM 710 C CA . VAL A 1 91 ? 8.242 1.595 3.555 1 98.44 91 VAL A CA 1
ATOM 711 C C . VAL A 1 91 ? 9.055 2.092 2.363 1 98.44 91 VAL A C 1
ATOM 713 O O . VAL A 1 91 ? 8.508 2.654 1.415 1 98.44 91 VAL A O 1
ATOM 716 N N . ALA A 1 92 ? 10.328 1.853 2.414 1 98.5 92 ALA A N 1
ATOM 717 C CA . ALA A 1 92 ? 11.203 2.295 1.333 1 98.5 92 ALA A CA 1
ATOM 718 C C . ALA A 1 92 ? 10.789 1.675 0.001 1 98.5 92 ALA A C 1
ATOM 720 O O . ALA A 1 92 ? 10.75 2.359 -1.023 1 98.5 92 ALA A O 1
ATOM 721 N N . GLU A 1 93 ? 10.453 0.43 0.006 1 98.25 93 GLU A N 1
ATOM 722 C CA . GLU A 1 93 ? 10.039 -0.272 -1.204 1 98.25 93 GLU A CA 1
ATOM 723 C C . GLU A 1 93 ? 8.719 0.281 -1.739 1 98.25 93 GLU A C 1
ATOM 725 O O . GLU A 1 93 ? 8.594 0.553 -2.936 1 98.25 93 GLU A O 1
ATOM 730 N N . GLU A 1 94 ? 7.805 0.442 -0.882 1 98.56 94 GLU A N 1
ATOM 731 C CA . GLU A 1 94 ? 6.453 0.85 -1.26 1 98.56 94 GLU A CA 1
ATOM 732 C C . GLU A 1 94 ? 6.449 2.254 -1.857 1 98.56 94 GLU A C 1
ATOM 734 O O . GLU A 1 94 ? 5.809 2.496 -2.883 1 98.56 94 GLU A O 1
ATOM 739 N N . TRP A 1 95 ? 7.133 3.109 -1.266 1 98.81 95 TRP A N 1
ATOM 740 C CA . TRP A 1 95 ? 7.105 4.492 -1.732 1 98.81 95 TRP A CA 1
ATOM 741 C C . TRP A 1 95 ? 7.996 4.672 -2.957 1 98.81 95 TRP A C 1
ATOM 743 O O . TRP A 1 95 ? 7.738 5.535 -3.799 1 98.81 95 TRP A O 1
ATOM 753 N N . ALA A 1 96 ? 9.078 3.861 -3.084 1 98.69 96 ALA A N 1
ATOM 754 C CA . ALA A 1 96 ? 9.797 3.812 -4.352 1 98.69 96 ALA A CA 1
ATOM 755 C C . ALA A 1 96 ? 8.883 3.35 -5.484 1 98.69 96 ALA A C 1
ATOM 757 O O . ALA A 1 96 ? 8.922 3.904 -6.586 1 98.69 96 ALA A O 1
ATOM 758 N N . LEU A 1 97 ? 8.086 2.348 -5.195 1 98.88 97 LEU A N 1
ATOM 759 C CA . LEU A 1 97 ? 7.121 1.857 -6.172 1 98.88 97 LEU A CA 1
ATOM 760 C C . LEU A 1 97 ? 6.156 2.963 -6.586 1 98.88 97 LEU A C 1
ATOM 762 O O . LEU A 1 97 ? 5.898 3.154 -7.777 1 98.88 97 LEU A O 1
ATOM 766 N N . LEU A 1 98 ? 5.613 3.699 -5.613 1 98.94 98 LEU A N 1
ATOM 767 C CA . LEU A 1 98 ? 4.711 4.801 -5.941 1 98.94 98 LEU A CA 1
ATOM 768 C C . LEU A 1 98 ? 5.414 5.84 -6.805 1 98.94 98 LEU A C 1
ATOM 770 O O . LEU A 1 98 ? 4.812 6.406 -7.719 1 98.94 98 LEU A O 1
ATOM 774 N N . ASP A 1 99 ? 6.68 6.113 -6.477 1 98.88 99 ASP A N 1
ATOM 775 C CA . ASP A 1 99 ? 7.438 7.078 -7.27 1 98.88 99 ASP A CA 1
ATOM 776 C C . ASP A 1 99 ? 7.555 6.625 -8.727 1 98.88 99 ASP A C 1
ATOM 778 O O . ASP A 1 99 ? 7.434 7.438 -9.641 1 98.88 99 ASP A O 1
ATOM 782 N N . VAL A 1 100 ? 7.746 5.348 -8.945 1 98.81 100 VAL A N 1
ATOM 783 C CA . VAL A 1 100 ? 7.809 4.793 -10.297 1 98.81 100 VAL A CA 1
ATOM 784 C C . VAL A 1 100 ? 6.449 4.934 -10.977 1 98.81 100 VAL A C 1
ATOM 786 O O . VAL A 1 100 ? 6.355 5.457 -12.086 1 98.81 100 VAL A O 1
ATOM 789 N N . LEU A 1 101 ? 5.383 4.555 -10.281 1 98.88 101 LEU A N 1
ATOM 790 C CA . LEU A 1 101 ? 4.039 4.543 -10.844 1 98.88 101 LEU A CA 1
ATOM 791 C C . LEU A 1 101 ? 3.566 5.957 -11.164 1 98.88 101 LEU A C 1
ATOM 793 O O . LEU A 1 101 ? 2.764 6.16 -12.07 1 98.88 101 LEU A O 1
ATOM 797 N N . SER A 1 102 ? 4.09 6.945 -10.406 1 98.75 102 SER A N 1
ATOM 798 C CA . SER A 1 102 ? 3.645 8.328 -10.57 1 98.75 102 SER A CA 1
ATOM 799 C C . SER A 1 102 ? 4.574 9.102 -11.5 1 98.75 102 SER A C 1
ATOM 801 O O . SER A 1 102 ? 4.316 10.266 -11.812 1 98.75 102 SER A O 1
ATOM 803 N N . GLY A 1 103 ? 5.664 8.469 -11.938 1 98.38 103 GLY A N 1
ATOM 804 C CA . GLY A 1 103 ? 6.621 9.141 -12.797 1 98.38 103 GLY A CA 1
ATOM 805 C C . GLY A 1 103 ? 7.414 10.219 -12.078 1 98.38 103 GLY A C 1
ATOM 806 O O . GLY A 1 103 ? 7.703 11.266 -12.656 1 98.38 103 GLY A O 1
ATOM 807 N N . GLY A 1 104 ? 7.633 9.992 -10.805 1 98.62 104 GLY A N 1
ATOM 808 C CA . GLY A 1 104 ? 8.508 10.898 -10.07 1 98.62 104 GLY A CA 1
ATOM 809 C C . GLY A 1 104 ? 7.762 12.031 -9.391 1 98.62 104 GLY A C 1
ATOM 810 O O . GLY A 1 104 ? 8.328 13.102 -9.156 1 98.62 104 GLY A O 1
ATOM 811 N N . ARG A 1 105 ? 6.527 11.852 -9.031 1 98.62 105 ARG A N 1
ATOM 812 C CA . ARG A 1 105 ? 5.73 12.922 -8.438 1 98.62 105 ARG A CA 1
ATOM 813 C C . ARG A 1 105 ? 5.609 12.734 -6.93 1 98.62 105 ARG A C 1
ATOM 815 O O . ARG A 1 105 ? 4.941 13.523 -6.258 1 98.62 105 ARG A O 1
ATOM 822 N N . THR A 1 106 ? 6.25 11.727 -6.367 1 98.75 106 THR A N 1
ATOM 823 C CA . THR A 1 106 ? 6.082 11.344 -4.973 1 98.75 106 THR A CA 1
ATOM 824 C C . THR A 1 106 ? 6.895 12.258 -4.055 1 98.75 106 THR A C 1
ATOM 826 O O . THR A 1 106 ? 8.047 12.57 -4.352 1 98.75 106 THR A O 1
ATOM 829 N N . ILE A 1 107 ? 6.289 12.75 -3.006 1 98.75 107 ILE A N 1
ATOM 830 C CA . ILE A 1 107 ? 6.926 13.312 -1.822 1 98.75 107 ILE A CA 1
ATOM 831 C C . ILE A 1 107 ? 6.695 12.398 -0.624 1 98.75 107 ILE A C 1
ATOM 833 O O . ILE A 1 107 ? 5.59 11.883 -0.432 1 98.75 107 ILE A O 1
ATOM 837 N N . PHE A 1 108 ? 7.77 12.133 0.082 1 98.69 108 PHE A N 1
ATOM 838 C CA . PHE A 1 108 ? 7.613 11.312 1.277 1 98.69 108 PHE A CA 1
ATOM 839 C C . PHE A 1 108 ? 7.621 12.18 2.533 1 98.69 108 PHE A C 1
ATOM 841 O O . PHE A 1 108 ? 8.414 13.117 2.643 1 98.69 108 PHE A O 1
ATOM 848 N N . SER A 1 109 ? 6.707 11.922 3.434 1 98.62 109 SER A N 1
ATOM 849 C CA . SER A 1 109 ? 6.68 12.547 4.75 1 98.62 109 SER A CA 1
ATOM 850 C C . SER A 1 109 ? 6.367 11.531 5.844 1 98.62 109 SER A C 1
ATOM 852 O O . SER A 1 109 ? 5.535 10.648 5.652 1 98.62 109 SER A O 1
ATOM 854 N N . ALA A 1 110 ? 7.051 11.664 6.906 1 98.19 110 ALA A N 1
ATOM 855 C CA . ALA A 1 110 ? 6.84 10.734 8.008 1 98.19 110 ALA A CA 1
ATOM 856 C C . ALA A 1 110 ? 6.848 11.461 9.352 1 98.19 110 ALA A C 1
ATOM 858 O O . ALA A 1 110 ? 7.387 12.562 9.461 1 98.19 110 ALA A O 1
ATOM 859 N N . GLY A 1 111 ? 6.223 10.883 10.258 1 96.25 111 GLY A N 1
ATOM 860 C CA . GLY A 1 111 ? 6.176 11.344 11.633 1 96.25 111 GLY A CA 1
ATOM 861 C C . GLY A 1 111 ? 5.988 10.219 12.633 1 96.25 111 GLY A C 1
ATOM 862 O O . GLY A 1 111 ? 5.828 9.062 12.25 1 96.25 111 GLY A O 1
ATOM 863 N N . ARG A 1 112 ? 6.035 10.539 13.867 1 91.75 112 ARG A N 1
ATOM 864 C CA . ARG A 1 112 ? 5.918 9.555 14.945 1 91.75 112 ARG A CA 1
ATOM 865 C C . ARG A 1 112 ? 4.457 9.312 15.305 1 91.75 112 ARG A C 1
ATOM 867 O O . ARG A 1 112 ? 4.117 8.273 15.875 1 91.75 112 ARG A O 1
ATOM 874 N N . GLY A 1 113 ? 3.641 10.242 14.898 1 86.88 113 GLY A N 1
ATOM 875 C CA . GLY A 1 113 ? 2.285 10.18 15.422 1 86.88 113 GLY A CA 1
ATOM 876 C C . GLY A 1 113 ? 2.201 10.492 16.906 1 86.88 113 GLY A C 1
ATOM 877 O O . GLY A 1 113 ? 3.227 10.617 17.578 1 86.88 113 GLY A O 1
ATOM 878 N N . TYR A 1 114 ? 0.951 10.648 17.469 1 80.12 114 TYR A N 1
ATOM 879 C CA . TYR A 1 114 ? 0.777 11.109 18.844 1 80.12 114 TYR A CA 1
ATOM 880 C C . TYR A 1 114 ? -0.175 10.195 19.594 1 80.12 114 TYR A C 1
ATOM 882 O O . TYR A 1 114 ? -0.353 10.344 20.812 1 80.12 114 TYR A O 1
ATOM 890 N N . ASP A 1 115 ? -0.813 9.352 18.906 1 85 115 ASP A N 1
ATOM 891 C CA . ASP A 1 115 ? -1.883 8.562 19.5 1 85 115 ASP A CA 1
ATOM 892 C C . ASP A 1 115 ? -1.39 7.168 19.875 1 85 115 ASP A C 1
ATOM 894 O O . ASP A 1 115 ? -1.24 6.301 19.016 1 85 115 ASP A O 1
ATOM 898 N N . LYS A 1 116 ? -1.264 6.918 21.156 1 86.38 116 LYS A N 1
ATOM 899 C CA . LYS A 1 116 ? -0.756 5.652 21.688 1 86.38 116 LYS A CA 1
ATOM 900 C C . LYS A 1 116 ? -1.635 4.484 21.25 1 86.38 116 LYS A C 1
ATOM 902 O O . LYS A 1 116 ? -1.148 3.363 21.078 1 86.38 116 LYS A O 1
ATOM 907 N N . ARG A 1 117 ? -2.883 4.742 21.047 1 85.81 117 ARG A N 1
ATOM 908 C CA . ARG A 1 117 ? -3.814 3.691 20.656 1 85.81 117 ARG A CA 1
ATOM 909 C C . ARG A 1 117 ? -3.387 3.049 19.328 1 85.81 117 ARG A C 1
ATOM 911 O O . ARG A 1 117 ? -3.584 1.849 19.125 1 85.81 117 ARG A O 1
ATOM 918 N N . GLU A 1 118 ? -2.801 3.809 18.438 1 88.25 118 GLU A N 1
ATOM 919 C CA . GLU A 1 118 ? -2.35 3.293 17.141 1 88.25 118 GLU A CA 1
ATOM 920 C C . GLU A 1 118 ? -1.061 2.49 17.297 1 88.25 118 GLU A C 1
ATOM 922 O O . GLU A 1 118 ? -0.801 1.573 16.516 1 88.25 118 GLU A O 1
ATOM 927 N N . TYR A 1 119 ? -0.292 2.75 18.359 1 91 119 TYR A N 1
ATOM 928 C CA . TYR A 1 119 ? 0.937 2.016 18.641 1 91 119 TYR A CA 1
ATOM 929 C C . TYR A 1 119 ? 0.633 0.669 19.281 1 91 119 TYR A C 1
ATOM 931 O O . TYR A 1 119 ? 1.24 -0.345 18.938 1 91 119 TYR A O 1
ATOM 939 N N . ASP A 1 120 ? -0.302 0.696 20.156 1 92 120 ASP A N 1
ATOM 940 C CA . ASP A 1 120 ? -0.577 -0.462 21 1 92 120 ASP A CA 1
ATOM 941 C C . ASP A 1 120 ? -0.98 -1.671 20.172 1 92 120 ASP A C 1
ATOM 943 O O . ASP A 1 120 ? -0.51 -2.785 20.406 1 92 120 ASP A O 1
ATOM 947 N N . VAL A 1 121 ? -1.749 -1.438 19.203 1 94 121 VAL A N 1
ATOM 948 C CA . VAL A 1 121 ? -2.238 -2.531 18.375 1 94 121 VAL A CA 1
ATOM 949 C C . VAL A 1 121 ? -1.071 -3.174 17.625 1 94 121 VAL A C 1
ATOM 951 O O . VAL A 1 121 ? -1.025 -4.395 17.469 1 94 121 VAL A O 1
ATOM 954 N N . PHE A 1 122 ? -0.11 -2.418 17.203 1 94.19 122 PHE A N 1
ATOM 955 C CA . PHE A 1 122 ? 1.023 -2.896 16.422 1 94.19 122 PHE A CA 1
ATOM 956 C C . PHE A 1 122 ? 2.152 -3.363 17.344 1 94.19 122 PHE A C 1
ATOM 958 O O . PHE A 1 122 ? 3.223 -3.748 16.859 1 94.19 122 PHE A O 1
ATOM 965 N N . ASP A 1 123 ? 1.974 -3.318 18.594 1 92.25 123 ASP A N 1
ATOM 966 C CA . ASP A 1 123 ? 2.91 -3.785 19.609 1 92.25 123 ASP A CA 1
ATOM 967 C C . ASP A 1 123 ? 4.246 -3.051 19.5 1 92.25 123 ASP A C 1
ATOM 969 O O . ASP A 1 123 ? 5.305 -3.678 19.5 1 92.25 123 ASP A O 1
ATOM 973 N N . ILE A 1 124 ? 4.184 -1.791 19.344 1 93.31 124 ILE A N 1
ATOM 974 C CA . ILE A 1 124 ? 5.363 -0.933 19.281 1 93.31 124 ILE A CA 1
ATOM 975 C C . ILE A 1 124 ? 5.477 -0.132 20.578 1 93.31 124 ILE A C 1
ATOM 977 O O . ILE A 1 124 ? 4.484 0.418 21.062 1 93.31 124 ILE A O 1
ATOM 981 N N . ASP A 1 125 ? 6.652 -0.036 21.141 1 92.62 125 ASP A N 1
ATOM 982 C CA . ASP A 1 125 ? 6.879 0.718 22.375 1 92.62 125 ASP A CA 1
ATOM 983 C C . ASP A 1 125 ? 6.754 2.219 22.125 1 92.62 125 ASP A C 1
ATOM 985 O O . ASP A 1 125 ? 7.672 2.844 21.594 1 92.62 125 ASP A O 1
ATOM 989 N N . PHE A 1 126 ? 5.703 2.738 22.562 1 90.56 126 PHE A N 1
ATOM 990 C CA . PHE A 1 126 ? 5.395 4.148 22.359 1 90.56 126 PHE A CA 1
ATOM 991 C C . PHE A 1 126 ? 6.453 5.035 23 1 90.56 126 PHE A C 1
ATOM 993 O O . PHE A 1 126 ? 6.754 6.117 22.5 1 90.56 126 PHE A O 1
ATOM 1000 N N . ASN A 1 127 ? 7.078 4.609 24.062 1 89.56 127 ASN A N 1
ATOM 1001 C CA . ASN A 1 127 ? 8.086 5.375 24.781 1 89.56 127 ASN A CA 1
ATOM 1002 C C . ASN A 1 127 ? 9.391 5.473 24 1 89.56 127 ASN A C 1
ATOM 1004 O O . ASN A 1 127 ? 10.242 6.312 24.297 1 89.56 127 ASN A O 1
ATOM 1008 N N . LYS A 1 128 ? 9.516 4.629 23.016 1 93 128 LYS A N 1
ATOM 1009 C CA . LYS A 1 128 ? 10.719 4.625 22.188 1 93 128 LYS A CA 1
ATOM 1010 C C . LYS A 1 128 ? 10.43 5.148 20.781 1 93 128 LYS A C 1
ATOM 1012 O O . LYS A 1 128 ? 11.211 4.918 19.859 1 93 128 LYS A O 1
ATOM 1017 N N . SER A 1 129 ? 9.281 5.797 20.641 1 92.69 129 SER A N 1
ATOM 1018 C CA . SER A 1 129 ? 8.805 6.223 19.312 1 92.69 129 SER A CA 1
ATOM 1019 C C . SER A 1 129 ? 9.836 7.098 18.609 1 92.69 129 SER A C 1
ATOM 1021 O O . SER A 1 129 ? 10.047 6.977 17.406 1 92.69 129 SER A O 1
ATOM 1023 N N . ARG A 1 130 ? 10.516 7.977 19.359 1 93.38 130 ARG A N 1
ATOM 1024 C CA . ARG A 1 130 ? 11.484 8.883 18.75 1 93.38 130 ARG A CA 1
ATOM 1025 C C . ARG A 1 130 ? 12.688 8.117 18.219 1 93.38 130 ARG A C 1
ATOM 1027 O O . ARG A 1 130 ? 13.102 8.32 17.062 1 93.38 130 ARG A O 1
ATOM 1034 N N . GLU A 1 131 ? 13.281 7.227 19 1 95.62 131 GLU A N 1
ATOM 1035 C CA . GLU A 1 131 ? 14.445 6.438 18.609 1 95.62 131 GLU A CA 1
ATOM 1036 C C . GLU A 1 131 ? 14.117 5.531 17.422 1 95.62 131 GLU A C 1
ATOM 1038 O O . GLU A 1 131 ? 14.891 5.453 16.469 1 95.62 131 GLU A O 1
ATOM 1043 N N . ILE A 1 132 ? 12.961 4.895 17.531 1 97 132 ILE A N 1
ATOM 1044 C CA . ILE A 1 132 ? 12.531 4.023 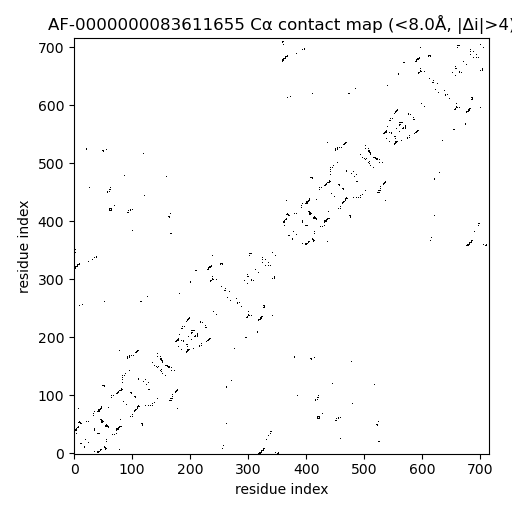16.453 1 97 132 ILE A CA 1
ATOM 1045 C C . ILE A 1 132 ? 12.352 4.84 15.172 1 97 132 ILE A C 1
ATOM 1047 O O . ILE A 1 132 ? 12.789 4.426 14.094 1 97 132 ILE A O 1
ATOM 1051 N N . PHE A 1 133 ? 11.781 6.02 15.312 1 97.56 133 PHE A N 1
ATOM 1052 C CA . PHE A 1 133 ? 11.492 6.879 14.172 1 97.56 133 PHE A CA 1
ATOM 1053 C C . PHE A 1 133 ? 12.773 7.262 13.445 1 97.56 133 PHE A C 1
ATOM 1055 O O . PHE A 1 133 ? 12.883 7.055 12.234 1 97.56 133 PHE A O 1
ATOM 1062 N N . PHE A 1 134 ? 13.695 7.738 14.086 1 97.94 134 PHE A N 1
ATOM 1063 C CA . PHE A 1 134 ? 14.867 8.289 13.414 1 97.94 134 PHE A CA 1
ATOM 1064 C C . PHE A 1 134 ? 15.773 7.176 12.891 1 97.94 134 PHE A C 1
ATOM 1066 O O . PHE A 1 134 ? 16.422 7.328 11.859 1 97.94 134 PHE A O 1
ATOM 1073 N N . GLU A 1 135 ? 15.828 6.023 13.594 1 98.5 135 GLU A N 1
ATOM 1074 C CA . GLU A 1 135 ? 16.531 4.891 13 1 98.5 135 GLU A CA 1
ATOM 1075 C C . GLU A 1 135 ? 15.836 4.41 11.734 1 98.5 135 GLU A C 1
ATOM 1077 O O . GLU A 1 135 ? 16.5 4.059 10.75 1 98.5 135 GLU A O 1
ATOM 1082 N N . SER A 1 136 ? 14.508 4.383 11.773 1 98.69 136 SER A N 1
ATOM 1083 C CA . SER A 1 136 ? 13.742 4.023 10.586 1 98.69 136 SER A CA 1
ATOM 1084 C C . SER A 1 136 ? 14.047 4.973 9.43 1 98.69 136 SER A C 1
ATOM 1086 O O . SER A 1 136 ? 14.211 4.535 8.289 1 98.69 136 SER A O 1
ATOM 1088 N N . LEU A 1 137 ? 14.039 6.223 9.758 1 98.62 137 LEU A N 1
ATOM 1089 C CA . LEU A 1 137 ? 14.312 7.23 8.734 1 98.62 137 LEU A CA 1
ATOM 1090 C C . LEU A 1 137 ? 15.695 7.031 8.133 1 98.62 137 LEU A C 1
ATOM 1092 O O . LEU A 1 137 ? 15.883 7.184 6.926 1 98.62 137 LEU A O 1
ATOM 1096 N N . ASP A 1 138 ? 16.625 6.691 8.953 1 98.38 138 ASP A N 1
ATOM 1097 C CA . ASP A 1 138 ? 17.969 6.395 8.492 1 98.38 138 ASP A CA 1
ATOM 1098 C C . ASP A 1 138 ? 17.969 5.238 7.496 1 98.38 138 ASP A C 1
ATOM 1100 O O . ASP A 1 138 ? 18.641 5.301 6.461 1 98.38 138 ASP A O 1
ATOM 1104 N N . VAL A 1 139 ? 17.266 4.234 7.777 1 98.44 139 VAL A N 1
ATOM 1105 C CA . VAL A 1 139 ? 17.172 3.066 6.91 1 98.44 139 VAL A CA 1
ATOM 1106 C C . VAL A 1 139 ? 16.547 3.461 5.578 1 98.44 139 VAL A C 1
ATOM 1108 O O . VAL A 1 139 ? 17.031 3.072 4.516 1 98.44 139 VAL A O 1
ATOM 1111 N N . VAL A 1 140 ? 15.492 4.266 5.609 1 98.56 140 VAL A N 1
ATOM 1112 C CA . VAL A 1 140 ? 14.82 4.711 4.398 1 98.56 140 VAL A CA 1
ATOM 1113 C C . VAL A 1 140 ? 15.781 5.535 3.545 1 98.56 140 VAL A C 1
ATOM 1115 O O . VAL A 1 140 ? 15.867 5.34 2.33 1 98.56 140 VAL A O 1
ATOM 1118 N N . GLN A 1 141 ? 16.516 6.418 4.16 1 97.56 141 GLN A N 1
ATOM 1119 C CA . GLN A 1 141 ? 17.484 7.246 3.459 1 97.56 141 GLN A CA 1
ATOM 1120 C C . GLN A 1 141 ? 18.547 6.391 2.783 1 97.56 141 GLN A C 1
ATOM 1122 O O . GLN A 1 141 ? 18.891 6.609 1.616 1 97.56 141 GLN A O 1
ATOM 1127 N N . LYS A 1 142 ? 19.062 5.434 3.529 1 97 142 LYS A N 1
ATOM 1128 C CA . LYS A 1 142 ? 20.094 4.539 2.996 1 97 142 LYS A CA 1
ATOM 1129 C C . LYS A 1 142 ? 19.562 3.764 1.79 1 97 142 LYS A C 1
ATOM 1131 O O . LYS A 1 142 ? 20.266 3.615 0.788 1 97 142 LYS A O 1
ATOM 1136 N N . ALA A 1 143 ? 18.375 3.318 1.937 1 97.56 143 ALA A N 1
ATOM 1137 C CA . ALA A 1 143 ? 17.766 2.537 0.866 1 97.56 143 ALA A CA 1
ATOM 1138 C C . ALA A 1 143 ? 17.672 3.35 -0.422 1 97.56 143 ALA A C 1
ATOM 1140 O O . ALA A 1 143 ? 18.031 2.863 -1.497 1 97.56 143 ALA A O 1
ATOM 1141 N N . TRP A 1 144 ? 17.219 4.598 -0.338 1 97.75 144 TRP A N 1
ATOM 1142 C CA . TRP A 1 144 ? 16.938 5.41 -1.515 1 97.75 144 TRP A CA 1
ATOM 1143 C C . TRP A 1 144 ? 18.219 6.031 -2.066 1 97.75 144 TRP A C 1
ATOM 1145 O O . TRP A 1 144 ? 18.328 6.301 -3.268 1 97.75 144 TRP A O 1
ATOM 1155 N N . ASN A 1 145 ? 19.203 6.234 -1.229 1 93.88 145 ASN A N 1
ATOM 1156 C CA . ASN A 1 145 ? 20.391 6.973 -1.648 1 93.88 145 ASN A CA 1
ATOM 1157 C C . ASN A 1 145 ? 21.516 6.027 -2.037 1 93.88 145 ASN A C 1
ATOM 1159 O O . ASN A 1 145 ? 22.578 6.473 -2.506 1 93.88 145 ASN A O 1
ATOM 1163 N N . SER A 1 146 ? 21.266 4.773 -1.863 1 92.88 146 SER A N 1
ATOM 1164 C CA . SER A 1 146 ? 22.281 3.824 -2.301 1 92.88 146 SER A CA 1
ATOM 1165 C C . SER A 1 146 ? 22.5 3.902 -3.807 1 92.88 146 SER A C 1
ATOM 1167 O O . SER A 1 146 ? 21.547 4.039 -4.574 1 92.88 146 SER A O 1
ATOM 1169 N N . LYS A 1 147 ? 23.656 3.887 -4.273 1 86.94 147 LYS A N 1
ATOM 1170 C CA . LYS A 1 147 ? 24 4.078 -5.68 1 86.94 147 LYS A CA 1
ATOM 1171 C C . LYS A 1 147 ? 23.453 2.932 -6.535 1 86.94 147 LYS A C 1
ATOM 1173 O O . LYS A 1 147 ? 22.906 3.158 -7.609 1 86.94 147 LYS A O 1
ATOM 1178 N N . ASP A 1 148 ? 23.609 1.678 -6.035 1 89.19 148 ASP A N 1
ATOM 1179 C CA . ASP A 1 148 ? 23.172 0.54 -6.844 1 89.19 148 ASP A CA 1
ATOM 1180 C C . ASP A 1 148 ? 22.016 -0.194 -6.188 1 89.19 148 ASP A C 1
ATOM 1182 O O . ASP A 1 148 ? 21.656 -1.3 -6.602 1 89.19 148 ASP A O 1
ATOM 1186 N N . GLY A 1 149 ? 21.5 0.375 -5.164 1 92.12 149 GLY A N 1
ATOM 1187 C CA . GLY A 1 149 ? 20.344 -0.207 -4.512 1 92.12 149 GLY A CA 1
ATOM 1188 C C . GLY A 1 149 ? 20.703 -1.138 -3.369 1 92.12 149 GLY A C 1
ATOM 1189 O O . GLY A 1 149 ? 19.828 -1.565 -2.609 1 92.12 149 GLY A O 1
ATOM 1190 N N . HIS A 1 150 ? 22 -1.447 -3.229 1 95.5 150 HIS A N 1
ATOM 1191 C CA . HIS A 1 150 ? 22.438 -2.334 -2.16 1 95.5 150 HIS A CA 1
ATOM 1192 C C . HIS A 1 150 ? 22.672 -1.564 -0.864 1 95.5 150 HIS A C 1
ATOM 1194 O O . HIS A 1 150 ? 23.234 -0.469 -0.878 1 95.5 150 HIS A O 1
ATOM 1200 N N . PHE A 1 151 ? 22.188 -2.152 0.251 1 96.31 151 PHE A N 1
ATOM 1201 C CA . PHE A 1 151 ? 22.406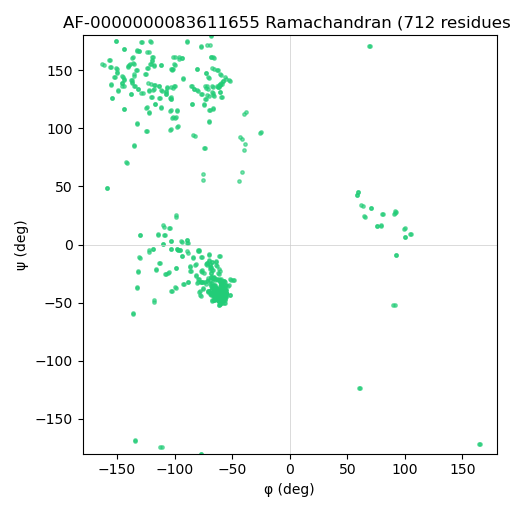 -1.525 1.549 1 96.31 151 PHE A CA 1
ATOM 1202 C C . PHE A 1 151 ? 22.203 -2.527 2.678 1 96.31 151 PHE A C 1
ATOM 1204 O O . PHE A 1 151 ? 21.609 -3.588 2.467 1 96.31 151 PHE A O 1
ATOM 1211 N N . SER A 1 152 ? 22.797 -2.318 3.779 1 97.06 152 SER A N 1
ATOM 1212 C CA . SER A 1 152 ? 22.625 -3.064 5.023 1 97.06 152 SER A CA 1
ATOM 1213 C C . SER A 1 152 ? 22.406 -2.125 6.203 1 97.06 152 SER A C 1
ATOM 1215 O O . SER A 1 152 ? 22.5 -0.905 6.062 1 97.06 152 SER A O 1
ATOM 1217 N N . HIS A 1 153 ? 22 -2.648 7.254 1 97.81 153 HIS A N 1
ATOM 1218 C CA . HIS A 1 153 ? 21.812 -1.818 8.438 1 97.81 153 HIS A CA 1
ATOM 1219 C C . HIS A 1 153 ? 22.062 -2.615 9.711 1 97.81 153 HIS A C 1
ATOM 1221 O O . HIS A 1 153 ? 21.547 -3.727 9.867 1 97.81 153 HIS A O 1
ATOM 1227 N N . LYS A 1 154 ? 22.812 -2.07 10.57 1 97.94 154 LYS A N 1
ATOM 1228 C CA . LYS A 1 154 ? 23.062 -2.584 11.914 1 97.94 154 LYS A CA 1
ATOM 1229 C C . LYS A 1 154 ? 22.719 -1.54 12.977 1 97.94 154 LYS A C 1
ATOM 1231 O O . LYS A 1 154 ? 23.531 -0.643 13.25 1 97.94 154 LYS A O 1
ATOM 1236 N N . GLY A 1 155 ? 21.562 -1.677 13.508 1 97.88 155 GLY A N 1
ATOM 1237 C CA . GLY A 1 155 ? 21.109 -0.717 14.508 1 97.88 155 GLY A CA 1
ATOM 1238 C C . GLY A 1 155 ? 20.484 -1.369 15.719 1 97.88 155 GLY A C 1
ATOM 1239 O O . GLY A 1 155 ? 20.641 -2.574 15.938 1 97.88 155 GLY A O 1
ATOM 1240 N N . GLU A 1 156 ? 19.844 -0.538 16.562 1 97.5 156 GLU A N 1
ATOM 1241 C CA . GLU A 1 156 ? 19.203 -0.999 17.797 1 97.5 156 GLU A CA 1
ATOM 1242 C C . GLU A 1 156 ? 17.891 -1.727 17.484 1 97.5 156 GLU A C 1
ATOM 1244 O O . GLU A 1 156 ? 17.594 -2.75 18.109 1 97.5 156 GLU A O 1
ATOM 1249 N N . PHE A 1 157 ? 17.156 -1.237 16.516 1 97.06 157 PHE A N 1
ATOM 1250 C CA . PHE A 1 157 ? 15.805 -1.74 16.281 1 97.06 157 PHE A CA 1
ATOM 1251 C C . PHE A 1 157 ? 15.75 -2.586 15.023 1 97.06 157 PHE A C 1
ATOM 1253 O O . PHE A 1 157 ? 14.875 -3.441 14.875 1 97.06 157 PHE A O 1
ATOM 1260 N N . PHE A 1 158 ? 16.656 -2.332 14.125 1 97.31 158 PHE A N 1
ATOM 1261 C CA . PHE A 1 158 ? 16.688 -3.051 12.859 1 97.31 158 PHE A CA 1
ATOM 1262 C C . PHE A 1 158 ? 18.109 -3.557 12.562 1 97.31 158 PHE A C 1
ATOM 1264 O O . PHE A 1 158 ? 19.078 -2.828 12.75 1 97.31 158 PHE A O 1
ATOM 1271 N N . ASN A 1 159 ? 18.156 -4.812 12.164 1 97 159 ASN A N 1
ATOM 1272 C CA . ASN A 1 159 ? 19.422 -5.469 11.836 1 97 159 ASN A CA 1
ATOM 1273 C C . ASN A 1 159 ? 19.25 -6.445 10.672 1 97 159 ASN A C 1
ATOM 1275 O O . ASN A 1 159 ? 18.531 -7.438 10.789 1 97 159 ASN A O 1
ATOM 1279 N N . PHE A 1 160 ? 19.891 -6.199 9.594 1 96.44 160 PHE A N 1
ATOM 1280 C CA . PHE A 1 160 ? 19.828 -7.098 8.453 1 96.44 160 PHE A CA 1
ATOM 1281 C C . PHE A 1 160 ? 21.062 -6.934 7.574 1 96.44 160 PHE A C 1
ATOM 1283 O O . PHE A 1 160 ? 21.656 -5.852 7.523 1 96.44 160 PHE A O 1
ATOM 1290 N N . ASP A 1 161 ? 21.438 -7.98 6.871 1 95 161 ASP A N 1
ATOM 1291 C CA . ASP A 1 161 ? 22.562 -7.977 5.949 1 95 161 ASP A CA 1
ATOM 1292 C C . ASP A 1 161 ? 22.188 -7.281 4.641 1 95 161 ASP A C 1
ATOM 1294 O O . ASP A 1 161 ? 21.094 -6.742 4.5 1 95 161 ASP A O 1
ATOM 1298 N N . GLU A 1 162 ? 23.172 -7.258 3.785 1 95.19 162 GLU A N 1
ATOM 1299 C CA . GLU A 1 162 ? 23.016 -6.504 2.543 1 95.19 162 GLU A CA 1
ATOM 1300 C C . GLU A 1 162 ? 21.844 -7.039 1.717 1 95.19 162 GLU A C 1
ATOM 1302 O O . GLU A 1 162 ? 21.719 -8.25 1.521 1 95.19 162 GLU A O 1
ATOM 1307 N N . ILE A 1 163 ? 20.969 -6.117 1.264 1 94.69 163 ILE A N 1
ATOM 1308 C CA . ILE A 1 163 ? 19.859 -6.441 0.389 1 94.69 163 ILE A CA 1
ATOM 1309 C C . ILE A 1 163 ? 19.812 -5.457 -0.776 1 94.69 163 ILE A C 1
ATOM 1311 O O . ILE A 1 163 ? 20.547 -4.469 -0.794 1 94.69 163 ILE A O 1
ATOM 1315 N N . LEU A 1 164 ? 19.016 -5.828 -1.757 1 94.69 164 LEU A N 1
ATOM 1316 C CA . LEU A 1 164 ? 18.859 -4.988 -2.939 1 94.69 164 LEU A CA 1
ATOM 1317 C C . LEU A 1 164 ? 17.453 -4.402 -3.004 1 94.69 164 LEU A C 1
ATOM 1319 O O . LEU A 1 164 ? 16.469 -5.145 -3.062 1 94.69 164 LEU A O 1
ATOM 1323 N N . LEU A 1 165 ? 17.375 -3.096 -2.953 1 94.88 165 LEU A N 1
ATOM 1324 C CA . LEU A 1 165 ? 16.078 -2.432 -3.094 1 94.88 165 LEU A CA 1
ATOM 1325 C C . LEU A 1 165 ? 15.602 -2.484 -4.539 1 94.88 165 LEU A C 1
ATOM 1327 O O . LEU A 1 165 ? 16.297 -2.021 -5.445 1 94.88 165 LEU A O 1
ATOM 1331 N N . THR A 1 166 ? 14.414 -2.998 -4.801 1 94.12 166 THR A N 1
ATOM 1332 C CA . THR A 1 166 ? 13.742 -2.965 -6.098 1 94.12 166 THR A CA 1
ATOM 1333 C C . THR A 1 166 ? 12.234 -2.789 -5.926 1 94.12 166 THR A C 1
ATOM 1335 O O . THR A 1 166 ? 11.633 -3.381 -5.023 1 94.12 166 THR A O 1
ATOM 1338 N N . PRO A 1 167 ? 11.656 -1.981 -6.688 1 96.69 167 PRO A N 1
ATOM 1339 C CA . PRO A 1 167 ? 12.25 -0.998 -7.598 1 96.69 167 PRO A CA 1
ATOM 1340 C C . PRO A 1 167 ? 12.945 0.144 -6.859 1 96.69 167 PRO A C 1
ATOM 1342 O O . PRO A 1 167 ? 12.984 0.153 -5.625 1 96.69 167 PRO A O 1
ATOM 1345 N N . ARG A 1 168 ? 13.484 1.031 -7.652 1 97.12 168 ARG A N 1
ATOM 1346 C CA . ARG A 1 168 ? 14.133 2.215 -7.094 1 97.12 168 ARG A CA 1
ATOM 1347 C C . ARG A 1 168 ? 13.352 3.479 -7.43 1 97.12 168 ARG A C 1
ATOM 1349 O O . ARG A 1 168 ? 12.633 3.521 -8.43 1 97.12 168 ARG A O 1
ATOM 1356 N N . PRO A 1 169 ? 13.516 4.523 -6.578 1 97.69 169 PRO A N 1
ATOM 1357 C CA . PRO A 1 169 ? 12.891 5.785 -6.98 1 97.69 169 PRO A CA 1
ATOM 1358 C C . PRO A 1 169 ? 13.383 6.281 -8.344 1 97.69 169 PRO A C 1
ATOM 1360 O O . PRO A 1 169 ? 14.562 6.145 -8.664 1 97.69 169 PRO A O 1
ATOM 1363 N N . VAL A 1 170 ? 12.469 6.82 -9.109 1 97.44 170 VAL A N 1
ATOM 1364 C CA . VAL A 1 170 ? 12.859 7.402 -10.383 1 97.44 170 VAL A CA 1
ATOM 1365 C C . VAL A 1 170 ? 13.508 8.766 -10.156 1 97.44 170 VAL A C 1
ATOM 1367 O O . VAL A 1 170 ? 14.406 9.164 -10.906 1 97.44 170 VAL A O 1
ATOM 1370 N N . GLN A 1 171 ? 13.055 9.492 -9.117 1 97 171 GLN A N 1
ATOM 1371 C CA . GLN A 1 171 ? 13.703 10.742 -8.734 1 97 171 GLN A CA 1
ATOM 1372 C C . GLN A 1 171 ? 15.109 10.5 -8.203 1 97 171 GLN A C 1
ATOM 1374 O O . GLN A 1 171 ? 15.344 9.531 -7.469 1 97 171 GLN A O 1
ATOM 1379 N N . GLU A 1 172 ? 15.992 11.297 -8.641 1 93.62 172 GLU A N 1
ATOM 1380 C CA . GLU A 1 172 ? 17.344 11.172 -8.125 1 93.62 172 GLU A CA 1
ATOM 1381 C C . GLU A 1 172 ? 17.375 11.266 -6.598 1 93.62 172 GLU A C 1
ATOM 1383 O O . GLU A 1 172 ? 18.078 10.508 -5.934 1 93.62 172 GLU A O 1
ATOM 1388 N N . SER A 1 173 ? 16.562 12.219 -6.172 1 93.38 173 SER A N 1
ATOM 1389 C CA . SER A 1 173 ? 16.359 12.383 -4.738 1 93.38 173 SER A CA 1
ATOM 1390 C C . SER A 1 173 ? 14.883 12.508 -4.398 1 93.38 173 SER A C 1
ATOM 1392 O O . SER A 1 173 ? 14.273 13.555 -4.629 1 93.38 173 SER A O 1
ATOM 1394 N N . LEU A 1 174 ? 14.344 11.414 -3.863 1 96.44 174 LEU A N 1
ATOM 1395 C CA . LEU A 1 174 ? 12.969 11.477 -3.391 1 96.44 174 LEU A CA 1
ATOM 1396 C C . LEU A 1 174 ? 12.859 12.344 -2.141 1 96.44 174 LEU A C 1
ATOM 1398 O O . LEU A 1 174 ? 13.508 12.062 -1.127 1 96.44 174 LEU A O 1
ATOM 1402 N N . PRO A 1 175 ? 12.141 13.477 -2.215 1 97.44 175 PRO A N 1
ATOM 1403 C CA . PRO A 1 175 ? 12.086 14.391 -1.071 1 97.44 175 PRO A CA 1
ATOM 1404 C C . PRO A 1 175 ? 11.5 13.734 0.179 1 97.44 175 PRO A C 1
ATOM 1406 O O . PRO A 1 175 ? 10.516 13 0.09 1 97.44 175 PRO A O 1
ATOM 1409 N N . ILE A 1 176 ? 12.117 14 1.279 1 98.31 176 ILE A N 1
ATOM 1410 C CA . ILE A 1 176 ? 11.656 13.523 2.576 1 98.31 176 ILE A CA 1
ATOM 1411 C C . ILE A 1 176 ? 11.344 14.711 3.486 1 98.31 176 ILE A C 1
ATOM 1413 O O . ILE A 1 176 ? 12.172 15.609 3.643 1 98.31 176 ILE A O 1
ATOM 1417 N N . TYR A 1 177 ? 10.164 14.727 4.043 1 98.56 177 TYR A N 1
ATOM 1418 C CA . TYR A 1 177 ? 9.758 15.703 5.055 1 98.56 177 TYR A CA 1
ATOM 1419 C C . TYR A 1 177 ? 9.523 15.023 6.398 1 98.56 177 TYR A C 1
ATOM 1421 O O . TYR A 1 177 ? 8.938 13.938 6.461 1 98.56 177 TYR A O 1
ATOM 1429 N N . VAL A 1 178 ? 10.016 15.641 7.441 1 98.12 178 VAL A N 1
ATOM 1430 C CA . VAL A 1 178 ? 9.758 15.18 8.805 1 98.12 178 VAL A CA 1
ATOM 1431 C C . VAL A 1 178 ? 8.711 16.078 9.453 1 98.12 178 VAL A C 1
ATOM 1433 O O . VAL A 1 178 ? 8.906 17.281 9.586 1 98.12 178 VAL A O 1
ATOM 1436 N N . ALA A 1 179 ? 7.578 15.477 9.75 1 95.12 179 ALA A N 1
ATOM 1437 C CA . ALA A 1 179 ? 6.598 16.188 10.562 1 95.12 179 ALA A CA 1
ATOM 1438 C C . ALA A 1 179 ? 7.035 16.25 12.023 1 95.12 179 ALA A C 1
ATOM 1440 O O . ALA A 1 179 ? 7.223 15.219 12.664 1 95.12 179 ALA A O 1
ATOM 1441 N N . ALA A 1 180 ? 7.188 17.453 12.484 1 88 180 ALA A N 1
ATOM 1442 C CA . ALA A 1 180 ? 7.723 17.594 13.836 1 88 180 ALA A CA 1
ATOM 1443 C C . ALA A 1 180 ? 7.094 18.781 14.555 1 88 180 ALA A C 1
ATOM 1445 O O . ALA A 1 180 ? 6.855 19.828 13.953 1 88 180 ALA A O 1
ATOM 1446 N N . PHE A 1 181 ? 6.922 18.516 15.844 1 80.44 181 PHE A N 1
ATOM 1447 C CA . PHE A 1 181 ? 6.34 19.562 16.672 1 80.44 181 PHE A CA 1
ATOM 1448 C C . PHE A 1 181 ? 7.332 20.031 17.734 1 80.44 181 PHE A C 1
ATOM 1450 O O . PHE A 1 181 ? 7.195 21.125 18.281 1 80.44 181 PHE A O 1
ATOM 1457 N N . SER A 1 182 ? 8.328 19.219 18.047 1 83.62 182 SER A N 1
ATOM 1458 C CA . SER A 1 182 ? 9.266 19.531 19.125 1 83.62 182 SER A CA 1
ATOM 1459 C C . SER A 1 182 ? 10.594 20.031 18.562 1 83.62 182 SER A C 1
ATOM 1461 O O . SER A 1 182 ? 11 19.656 17.469 1 83.62 182 SER A O 1
ATOM 1463 N N . GLU A 1 183 ? 11.227 20.859 19.344 1 88.62 183 GLU A N 1
ATOM 1464 C CA . GLU A 1 183 ? 12.508 21.422 18.922 1 88.62 183 GLU A CA 1
ATOM 1465 C C . GLU A 1 183 ? 13.547 20.312 18.688 1 88.62 183 GLU A C 1
ATOM 1467 O O . GLU A 1 183 ? 14.242 20.312 17.672 1 88.62 183 GLU A O 1
ATOM 1472 N N . PRO A 1 184 ? 13.695 19.359 19.625 1 89.94 184 PRO A N 1
ATOM 1473 C CA . PRO A 1 184 ? 14.68 18.297 19.375 1 89.94 184 PRO A CA 1
ATOM 1474 C C . PRO A 1 184 ? 14.422 17.531 18.078 1 89.94 184 PRO A C 1
ATOM 1476 O O . PRO A 1 184 ? 15.359 17.172 17.375 1 89.94 184 PRO A O 1
ATOM 1479 N N . SER A 1 185 ? 13.156 17.281 17.766 1 91.31 185 SER A N 1
ATOM 1480 C CA . SER A 1 185 ? 12.828 16.562 16.531 1 91.31 185 SER A CA 1
ATOM 1481 C C . SER A 1 185 ? 13.148 17.406 15.297 1 91.31 185 SER A C 1
ATOM 1483 O O . SER A 1 185 ? 13.633 16.891 14.297 1 91.31 185 SER A O 1
ATOM 1485 N N . ILE A 1 186 ? 12.875 18.672 15.398 1 92.62 186 ILE A N 1
ATOM 1486 C CA . ILE A 1 186 ? 13.164 19.594 14.297 1 92.62 186 ILE A CA 1
ATOM 1487 C C . ILE A 1 186 ? 14.664 19.656 14.055 1 92.62 186 ILE A C 1
ATOM 1489 O O . ILE A 1 186 ? 15.125 19.594 12.914 1 92.62 186 ILE A O 1
ATOM 1493 N N . ARG A 1 187 ? 15.398 19.75 15.086 1 94.44 187 ARG A N 1
ATOM 1494 C CA . ARG A 1 187 ? 16.859 19.812 14.977 1 94.44 187 ARG A CA 1
ATOM 1495 C C . ARG A 1 187 ? 17.422 18.516 14.43 1 94.44 187 ARG A C 1
ATOM 1497 O O . ARG A 1 187 ? 18.359 18.531 13.625 1 94.44 187 ARG A O 1
ATOM 1504 N N . LYS A 1 188 ? 16.875 17.438 14.891 1 96.5 188 LYS A N 1
ATOM 1505 C CA . LYS A 1 188 ? 17.344 16.141 14.391 1 96.5 188 LYS A CA 1
ATOM 1506 C C . LYS A 1 188 ? 17.047 15.984 12.898 1 96.5 188 LYS A C 1
ATOM 1508 O O . LYS A 1 188 ? 17.859 15.438 12.148 1 96.5 188 LYS A O 1
ATOM 1513 N N . ALA A 1 189 ? 15.883 16.391 12.477 1 97 189 ALA A N 1
ATOM 1514 C CA . ALA A 1 189 ? 15.555 16.406 11.055 1 97 189 ALA A CA 1
ATOM 1515 C C . ALA A 1 189 ? 16.578 17.219 10.258 1 97 189 ALA A C 1
ATOM 1517 O O . ALA A 1 189 ? 17.031 16.797 9.203 1 97 189 ALA A O 1
ATOM 1518 N N . ALA A 1 190 ? 16.922 18.375 10.797 1 97.75 190 ALA A N 1
ATOM 1519 C CA . ALA A 1 190 ? 17.906 19.25 10.172 1 97.75 190 ALA A CA 1
ATOM 1520 C C . ALA A 1 190 ? 19.266 18.562 10.078 1 97.75 190 ALA A C 1
ATOM 1522 O O . ALA A 1 190 ? 19.922 18.625 9.039 1 97.75 190 ALA A O 1
ATOM 1523 N N . GLU A 1 191 ? 19.625 17.953 11.156 1 97.81 191 GLU A N 1
ATOM 1524 C CA . GLU A 1 191 ? 20.891 17.234 11.219 1 97.81 191 GLU A CA 1
ATOM 1525 C C . GLU A 1 191 ? 20.969 16.156 10.148 1 97.81 191 GLU A C 1
ATOM 1527 O O . GLU A 1 191 ? 22.047 15.867 9.609 1 97.81 191 GLU A O 1
ATOM 1532 N N . MET A 1 192 ? 19.875 15.625 9.828 1 97.5 192 MET A N 1
ATOM 1533 C CA . MET A 1 192 ? 19.828 14.516 8.875 1 97.5 192 MET A CA 1
ATOM 1534 C C . MET A 1 192 ? 19.688 15.039 7.445 1 97.5 192 MET A C 1
ATOM 1536 O O . MET A 1 192 ? 19.672 14.25 6.492 1 97.5 192 MET A O 1
ATOM 1540 N N . GLY A 1 193 ? 19.516 16.312 7.324 1 97.62 193 GLY A N 1
ATOM 1541 C CA . GLY A 1 193 ? 19.422 16.922 6.008 1 97.62 193 GLY A CA 1
ATOM 1542 C C . GLY A 1 193 ? 18.047 16.781 5.379 1 97.62 193 GLY A C 1
ATOM 1543 O O . GLY A 1 193 ? 17.922 16.703 4.152 1 97.62 193 GLY A O 1
ATOM 1544 N N . GLU A 1 194 ? 17 16.656 6.168 1 98 194 GLU A N 1
ATOM 1545 C CA . GLU A 1 194 ? 15.656 16.469 5.641 1 98 194 GLU A CA 1
ATOM 1546 C C . GLU A 1 194 ? 14.867 17.766 5.676 1 98 194 GLU A C 1
ATOM 1548 O O . GLU A 1 194 ? 15.273 18.734 6.324 1 98 194 GLU A O 1
ATOM 1553 N N . ASN A 1 195 ? 13.805 17.828 4.891 1 98.31 195 ASN A N 1
ATOM 1554 C CA . ASN A 1 195 ? 12.852 18.938 4.98 1 98.31 195 ASN A CA 1
ATOM 1555 C C . ASN A 1 195 ? 11.93 18.766 6.184 1 98.31 195 ASN A C 1
ATOM 1557 O O . ASN A 1 195 ? 11.938 17.734 6.848 1 98.31 195 ASN A O 1
ATOM 1561 N N . VAL A 1 196 ? 11.148 19.812 6.469 1 97.56 196 VAL A N 1
ATOM 1562 C CA . VAL A 1 196 ? 10.32 19.75 7.664 1 97.56 196 VAL A CA 1
ATOM 1563 C C . VAL A 1 196 ? 8.906 20.25 7.348 1 97.56 196 VAL A C 1
ATOM 1565 O O . VAL A 1 196 ? 8.727 21.094 6.465 1 97.56 196 VAL A O 1
ATOM 1568 N N . ILE A 1 197 ? 7.934 19.625 8.008 1 96.31 197 ILE A N 1
ATOM 1569 C CA . ILE A 1 197 ? 6.566 20.141 8.055 1 96.31 197 ILE A CA 1
ATOM 1570 C C . ILE A 1 197 ? 6.23 20.578 9.477 1 96.31 197 ILE A C 1
ATOM 1572 O O . ILE A 1 197 ? 6.289 19.766 10.414 1 96.31 197 ILE A O 1
ATOM 1576 N N . PHE A 1 198 ? 5.801 21.812 9.578 1 90.88 198 PHE A N 1
ATOM 1577 C CA . PHE A 1 198 ? 5.41 22.375 10.867 1 90.88 198 PHE A CA 1
ATOM 1578 C C . PHE A 1 198 ? 3.896 22.344 11.031 1 90.88 198 PHE A C 1
ATOM 1580 O O . PHE A 1 198 ? 3.16 22.203 10.047 1 90.88 198 PHE A O 1
ATOM 1587 N N . ALA A 1 199 ? 3.5 22.312 12.258 1 82.12 199 ALA A N 1
ATOM 1588 C CA . ALA A 1 199 ? 2.178 22.828 12.617 1 82.12 199 ALA A CA 1
ATOM 1589 C C . ALA A 1 199 ? 2.27 24.234 13.195 1 82.12 199 ALA A C 1
ATOM 1591 O O . ALA A 1 199 ? 3.145 24.516 14.016 1 82.12 199 ALA A O 1
ATOM 1592 N N . PRO A 1 200 ? 1.395 25.078 12.773 1 78.5 200 PRO A N 1
ATOM 1593 C CA . PRO A 1 200 ? 1.529 26.484 13.188 1 78.5 200 PRO A CA 1
ATOM 1594 C C . PRO A 1 200 ? 1.569 26.641 14.703 1 78.5 200 PRO A C 1
ATOM 1596 O O . PRO A 1 200 ? 2.383 27.406 15.227 1 78.5 200 PRO A O 1
ATOM 1599 N N . PHE A 1 201 ? 0.709 25.969 15.367 1 73.75 201 PHE A N 1
ATOM 1600 C CA . PHE A 1 201 ? 0.646 26.125 16.812 1 73.75 201 PHE A CA 1
ATOM 1601 C C . PHE A 1 201 ? 1.948 25.672 17.469 1 73.75 201 PHE A C 1
ATOM 1603 O O . PHE A 1 201 ? 2.436 26.312 18.406 1 73.75 201 PHE A O 1
ATOM 1610 N N . ALA A 1 202 ? 2.486 24.625 16.953 1 73.88 202 ALA A N 1
ATOM 1611 C CA . ALA A 1 202 ? 3.719 24.094 17.531 1 73.88 202 ALA A CA 1
ATOM 1612 C C . ALA A 1 202 ? 4.898 25.016 17.25 1 73.88 202 ALA A C 1
ATOM 1614 O O . ALA A 1 202 ? 5.738 25.234 18.125 1 73.88 202 ALA A O 1
ATOM 1615 N N . ALA A 1 203 ? 4.973 25.547 16.109 1 76.31 203 ALA A N 1
ATOM 1616 C CA . ALA A 1 203 ? 6.039 26.469 15.758 1 76.31 203 ALA A CA 1
ATOM 1617 C C . ALA A 1 203 ? 6.02 27.703 16.656 1 76.31 203 ALA A C 1
ATOM 1619 O O . ALA A 1 203 ? 7.066 28.141 17.141 1 76.31 203 ALA A O 1
ATOM 1620 N N . ASN A 1 204 ? 4.836 28.156 16.875 1 78.56 204 ASN A N 1
ATOM 1621 C CA . ASN A 1 204 ? 4.703 29.359 17.703 1 78.56 204 ASN A CA 1
ATOM 1622 C C . ASN A 1 204 ? 5.027 29.078 19.172 1 78.56 204 ASN A C 1
ATOM 1624 O O . ASN A 1 204 ? 5.676 29.875 19.828 1 78.56 204 ASN A O 1
ATOM 1628 N N . MET A 1 205 ? 4.594 28 19.609 1 75.94 205 MET A N 1
ATOM 1629 C CA . MET A 1 205 ? 4.801 27.641 21.016 1 75.94 205 MET A CA 1
ATOM 1630 C C . MET A 1 205 ? 6.273 27.359 21.297 1 75.94 205 MET A C 1
ATOM 1632 O O . MET A 1 205 ? 6.789 27.734 22.344 1 75.94 205 MET A O 1
ATOM 1636 N N . VAL A 1 206 ? 6.953 26.812 20.344 1 80.31 206 VAL A N 1
ATOM 1637 C CA . VAL A 1 206 ? 8.312 26.328 20.578 1 80.31 206 VAL A CA 1
ATOM 1638 C C . VAL A 1 206 ? 9.312 27.438 20.219 1 80.31 206 VAL A C 1
ATOM 1640 O O . VAL A 1 206 ? 10.305 27.625 20.922 1 80.31 206 VAL A O 1
ATOM 1643 N N . PHE A 1 207 ? 8.961 28.25 19.188 1 88.06 207 PHE A N 1
ATOM 1644 C CA . PHE A 1 207 ? 9.961 29.172 18.672 1 88.06 207 PHE A CA 1
ATOM 1645 C C . PHE A 1 207 ? 9.453 30.609 18.75 1 88.06 207 PHE A C 1
ATOM 1647 O O . PHE A 1 207 ? 10.18 31.547 18.391 1 88.06 207 PHE A O 1
ATOM 1654 N N . GLY A 1 208 ? 8.25 30.766 19.141 1 86.31 208 GLY A N 1
ATOM 1655 C CA . GLY A 1 208 ? 7.648 32.094 19.234 1 86.31 208 GLY A CA 1
ATOM 1656 C C . GLY A 1 208 ? 6.934 32.5 17.953 1 86.31 208 GLY A C 1
ATOM 1657 O O . GLY A 1 208 ? 5.793 32.969 18 1 86.31 208 GLY A O 1
ATOM 1658 N N . THR A 1 209 ? 7.688 32.375 16.828 1 88.44 209 THR A N 1
ATOM 1659 C CA . THR A 1 209 ? 7.09 32.688 15.531 1 88.44 209 THR A CA 1
ATOM 1660 C C . THR A 1 209 ? 7.496 31.625 14.5 1 88.44 209 THR A C 1
ATOM 1662 O O . THR A 1 209 ? 8.484 30.922 14.688 1 88.44 209 THR A O 1
ATOM 1665 N N . MET A 1 210 ? 6.727 31.562 13.43 1 91.19 210 MET A N 1
ATOM 1666 C CA . MET A 1 210 ? 7.062 30.688 12.312 1 91.19 210 MET A CA 1
ATOM 1667 C C . MET A 1 210 ? 8.406 31.078 11.695 1 91.19 210 MET A C 1
ATOM 1669 O O . MET A 1 210 ? 9.203 30.219 11.336 1 91.19 210 MET A O 1
ATOM 1673 N N . GLU A 1 211 ? 8.656 32.375 11.57 1 93.56 211 GLU A N 1
ATOM 1674 C CA . GLU A 1 211 ? 9.922 32.875 11.039 1 93.56 211 GLU A CA 1
ATOM 1675 C C . GLU A 1 211 ? 11.109 32.344 11.852 1 93.56 211 GLU A C 1
ATOM 1677 O O . GLU A 1 211 ? 12.109 31.906 11.281 1 93.56 211 GLU A O 1
ATOM 1682 N N . ASN A 1 212 ? 10.961 32.406 13.148 1 94.44 212 ASN A N 1
ATOM 1683 C CA . ASN A 1 212 ? 12.016 31.922 14.023 1 94.44 212 ASN A CA 1
ATOM 1684 C C . ASN A 1 212 ? 12.211 30.422 13.883 1 94.44 212 ASN A C 1
ATOM 1686 O O . ASN A 1 212 ? 13.344 29.922 13.922 1 94.44 212 ASN A O 1
ATOM 1690 N N . ALA A 1 213 ? 11.117 29.719 13.789 1 93.81 213 ALA A N 1
ATOM 1691 C CA . ALA A 1 213 ? 11.188 28.281 13.617 1 93.81 213 ALA A CA 1
ATOM 1692 C C . ALA A 1 213 ? 11.953 27.906 12.344 1 93.81 213 ALA A C 1
ATOM 1694 O O . ALA A 1 213 ? 12.844 27.062 12.375 1 93.81 213 ALA A O 1
ATOM 1695 N N . ILE A 1 214 ? 11.648 28.578 11.25 1 95.75 214 ILE A N 1
ATOM 1696 C CA . ILE A 1 214 ? 12.273 28.312 9.961 1 95.75 214 ILE A CA 1
ATOM 1697 C C . ILE A 1 214 ? 13.758 28.672 10.016 1 95.75 214 ILE A C 1
ATOM 1699 O O . ILE A 1 214 ? 14.602 27.922 9.531 1 95.75 214 ILE A O 1
ATOM 1703 N N . LYS A 1 215 ? 14.047 29.812 10.602 1 95.5 215 LYS A N 1
ATOM 1704 C CA . LYS A 1 215 ? 15.438 30.25 10.734 1 95.5 215 LYS A CA 1
ATOM 1705 C C . LYS A 1 215 ? 16.25 29.234 11.539 1 95.5 215 LYS A C 1
ATOM 1707 O O . LYS A 1 215 ? 17.359 28.859 11.133 1 95.5 215 LYS A O 1
ATOM 1712 N N . ALA A 1 216 ? 15.703 28.844 12.664 1 95.38 216 ALA A N 1
ATOM 1713 C CA . ALA A 1 216 ? 16.375 27.859 13.508 1 95.38 216 ALA A CA 1
ATOM 1714 C C . ALA A 1 216 ? 16.641 26.562 12.75 1 95.38 216 ALA A C 1
ATOM 1716 O O . ALA A 1 216 ? 17.719 25.984 12.844 1 95.38 216 ALA A O 1
ATOM 1717 N N . PHE A 1 217 ? 15.672 26.109 12.055 1 96.88 217 PHE A N 1
ATOM 1718 C CA . PHE A 1 217 ? 15.766 24.891 11.25 1 96.88 217 PHE A CA 1
ATOM 1719 C C . PHE A 1 217 ? 16.844 25.031 10.18 1 96.88 217 PHE A C 1
ATOM 1721 O O . PHE A 1 217 ? 17.688 24.141 10.023 1 96.88 217 PHE A O 1
ATOM 1728 N N . GLN A 1 218 ? 16.844 26.109 9.43 1 97.06 218 GLN A N 1
ATOM 1729 C CA . GLN A 1 218 ? 17.797 26.344 8.352 1 97.06 218 GLN A CA 1
ATOM 1730 C C . GLN A 1 218 ? 19.219 26.469 8.891 1 97.06 218 GLN A C 1
ATOM 1732 O O . GLN A 1 218 ? 20.156 25.953 8.273 1 97.06 218 GLN A O 1
ATOM 1737 N N . GLU A 1 219 ? 19.344 27.125 9.969 1 97.12 219 GLU A N 1
ATOM 1738 C CA . GLU A 1 219 ? 20.656 27.25 10.594 1 97.12 219 GLU A CA 1
ATOM 1739 C C . GLU A 1 219 ? 21.188 25.906 11.047 1 97.12 219 GLU A C 1
ATOM 1741 O O . GLU A 1 219 ? 22.375 25.594 10.859 1 97.12 219 GLU A O 1
ATOM 1746 N N . ALA A 1 220 ? 20.312 25.156 11.648 1 97.12 220 ALA A N 1
ATOM 1747 C CA . ALA A 1 220 ? 20.703 23.812 12.07 1 97.12 220 ALA A CA 1
ATOM 1748 C C . ALA A 1 220 ? 21.094 22.953 10.875 1 97.12 220 ALA A C 1
ATOM 1750 O O . ALA A 1 220 ? 22.078 22.203 10.938 1 97.12 220 ALA A O 1
ATOM 1751 N N . SER A 1 221 ? 20.328 23 9.805 1 98.12 221 SER A N 1
ATOM 1752 C CA . SER A 1 221 ? 20.656 22.266 8.586 1 98.12 221 SER A CA 1
ATOM 1753 C C . SER A 1 221 ? 22.016 22.672 8.031 1 98.12 221 SER A C 1
ATOM 1755 O O . SER A 1 221 ? 22.844 21.828 7.723 1 98.12 221 SER A O 1
ATOM 1757 N N . ALA A 1 222 ? 22.234 23.984 7.957 1 97.88 222 ALA A N 1
ATOM 1758 C CA . ALA A 1 222 ? 23.484 24.516 7.422 1 97.88 222 ALA A CA 1
ATOM 1759 C C . ALA A 1 222 ? 24.672 24.094 8.273 1 97.88 222 ALA A C 1
ATOM 1761 O O . ALA A 1 222 ? 25.75 23.781 7.742 1 97.88 222 ALA A O 1
ATOM 1762 N N . ALA A 1 223 ? 24.484 24.109 9.531 1 97.88 223 ALA A N 1
ATOM 1763 C CA . ALA A 1 223 ? 25.547 23.719 10.461 1 97.88 223 ALA A CA 1
ATOM 1764 C C . ALA A 1 223 ? 25.969 22.266 10.234 1 97.88 223 ALA A C 1
ATOM 1766 O O . ALA A 1 223 ? 27.094 21.875 10.578 1 97.88 223 ALA A O 1
ATOM 1767 N N . HIS A 1 224 ? 25.125 21.531 9.633 1 97.81 224 HIS A N 1
ATOM 1768 C CA . HIS A 1 224 ? 25.422 20.125 9.398 1 97.81 224 HIS A CA 1
ATOM 1769 C C . HIS A 1 224 ? 25.688 19.859 7.918 1 97.81 224 HIS A C 1
ATOM 1771 O O . HIS A 1 224 ? 25.625 18.703 7.473 1 97.81 224 HIS A O 1
ATOM 1777 N N . GLY A 1 225 ? 25.781 20.938 7.117 1 97.75 225 GLY A N 1
ATOM 1778 C CA . GLY A 1 225 ? 26.266 20.812 5.754 1 97.75 225 GLY A CA 1
ATOM 1779 C C . GLY A 1 225 ? 25.141 20.781 4.727 1 97.75 225 GLY A C 1
ATOM 1780 O O . GLY A 1 225 ? 25.391 20.5 3.551 1 97.75 225 GLY A O 1
ATOM 1781 N N . PHE A 1 226 ? 23.953 20.984 5.105 1 97.25 226 PHE A N 1
ATOM 1782 C CA . PHE A 1 226 ? 22.828 20.953 4.188 1 97.25 226 PHE A CA 1
ATOM 1783 C C . PHE A 1 226 ? 22.297 22.359 3.932 1 97.25 226 PHE A C 1
ATOM 1785 O O . PHE A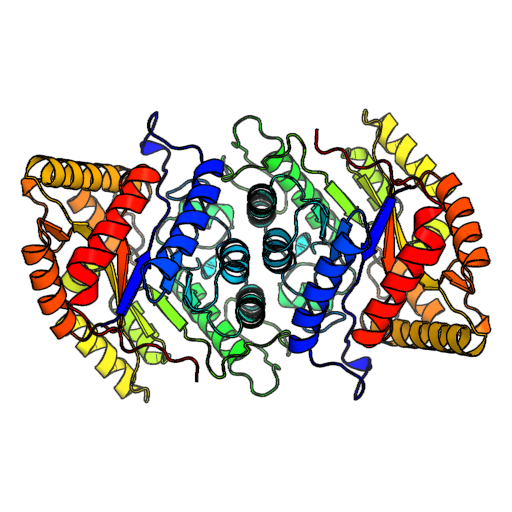 1 226 ? 22.156 23.156 4.867 1 97.25 226 PHE A O 1
ATOM 1792 N N . SER A 1 227 ? 22.094 22.672 2.686 1 95.12 227 SER A N 1
ATOM 1793 C CA . SER A 1 227 ? 21.531 23.969 2.297 1 95.12 227 SER A CA 1
ATOM 1794 C C . SER A 1 227 ? 20.281 23.797 1.445 1 95.12 227 SER A C 1
ATOM 1796 O O . SER A 1 227 ? 20.078 22.734 0.85 1 95.12 227 SER A O 1
ATOM 1798 N N . GLY A 1 228 ? 19.469 24.719 1.535 1 93.75 228 GLY A N 1
ATOM 1799 C CA . GLY A 1 228 ? 18.312 24.734 0.651 1 93.75 228 GLY A CA 1
ATOM 1800 C C . GLY A 1 228 ? 17.203 23.812 1.101 1 93.75 228 GLY A C 1
ATOM 1801 O O . GLY A 1 228 ? 16.359 23.422 0.3 1 93.75 228 GLY A O 1
ATOM 1802 N N . LYS A 1 229 ? 17.234 23.359 2.365 1 96.81 229 LYS A N 1
ATOM 1803 C CA . LYS A 1 229 ? 16.172 22.5 2.885 1 96.81 229 LYS A CA 1
ATOM 1804 C C . LYS A 1 229 ? 14.867 23.281 3.064 1 96.81 229 LYS A C 1
ATOM 1806 O O . LYS A 1 229 ? 14.898 24.469 3.439 1 96.81 229 LYS A O 1
ATOM 1811 N N . LYS A 1 230 ? 13.781 22.625 2.791 1 97.19 230 LYS A N 1
ATOM 1812 C CA . LYS A 1 230 ? 12.492 23.297 2.684 1 97.19 230 LYS A CA 1
ATOM 1813 C C . LYS A 1 230 ? 11.656 23.094 3.943 1 97.19 230 LYS A C 1
ATOM 1815 O O . LYS A 1 230 ? 11.812 22.078 4.637 1 97.19 230 LYS A O 1
ATOM 1820 N N . ALA A 1 231 ? 10.836 24.062 4.203 1 96.62 231 ALA A N 1
ATOM 1821 C CA . ALA A 1 231 ? 9.859 24.016 5.289 1 96.62 231 ALA A CA 1
ATOM 1822 C C . ALA A 1 231 ? 8.445 24.219 4.758 1 96.62 231 ALA A C 1
ATOM 1824 O O . ALA A 1 231 ? 8.211 25.078 3.902 1 96.62 231 ALA A O 1
ATOM 1825 N N . SER A 1 232 ? 7.555 23.359 5.191 1 96.5 232 SER A N 1
ATOM 1826 C CA . SER A 1 232 ? 6.129 23.469 4.902 1 96.5 232 SER A CA 1
ATOM 1827 C C . SER A 1 232 ? 5.309 23.531 6.184 1 96.5 232 SER A C 1
ATOM 1829 O O . SER A 1 232 ? 5.832 23.297 7.277 1 96.5 232 SER A O 1
ATOM 1831 N N . CYS A 1 233 ? 4.078 23.922 6.023 1 95.38 233 CYS A N 1
ATOM 1832 C CA . CYS A 1 233 ? 3.191 24.031 7.176 1 95.38 233 CYS A CA 1
ATOM 1833 C C . CYS A 1 233 ? 1.738 23.812 6.77 1 95.38 233 CYS A C 1
ATOM 1835 O O . CYS A 1 233 ? 1.334 24.203 5.672 1 95.38 233 CYS A O 1
ATOM 1837 N N . SER A 1 234 ? 0.985 23.172 7.645 1 95.25 234 SER A N 1
ATOM 1838 C CA . SER A 1 234 ? -0.442 23 7.395 1 95.25 234 SER A CA 1
ATOM 1839 C C . SER A 1 234 ? -1.255 24.125 8.023 1 95.25 234 SER A C 1
ATOM 1841 O O . SER A 1 234 ? -0.93 24.594 9.117 1 95.25 234 SER A O 1
ATOM 1843 N N . TYR A 1 235 ? -2.297 24.578 7.383 1 94.31 235 TYR A N 1
ATOM 1844 C CA . TYR A 1 235 ? -3.217 25.594 7.906 1 94.31 235 TYR A CA 1
ATOM 1845 C C . TYR A 1 235 ? -4.664 25.172 7.676 1 94.31 235 TYR A C 1
ATOM 1847 O O . TYR A 1 235 ? -5.008 24.656 6.609 1 94.31 235 TYR A O 1
ATOM 1855 N N . PHE A 1 236 ? -5.477 25.359 8.703 1 95.69 236 PHE A N 1
ATOM 1856 C CA . PHE A 1 236 ? -6.922 25.375 8.516 1 95.69 236 PHE A CA 1
ATOM 1857 C C . PHE A 1 236 ? -7.367 26.641 7.789 1 95.69 236 PHE A C 1
ATOM 1859 O O . PHE A 1 236 ? -6.941 27.734 8.133 1 95.69 236 PHE A O 1
ATOM 1866 N N . ILE A 1 237 ? -8.258 26.438 6.75 1 97.44 237 ILE A N 1
ATOM 1867 C CA . ILE A 1 237 ? -8.562 27.641 5.969 1 97.44 237 ILE A CA 1
ATOM 1868 C C . ILE A 1 237 ? -9.984 27.547 5.418 1 97.44 237 ILE A C 1
ATOM 1870 O O . ILE A 1 237 ? -10.492 26.453 5.172 1 97.44 237 ILE A O 1
ATOM 1874 N N . ASN A 1 238 ? -10.648 28.625 5.273 1 98.12 238 ASN A N 1
ATOM 1875 C CA . ASN A 1 238 ? -11.898 28.766 4.531 1 98.12 238 ASN A CA 1
ATOM 1876 C C . ASN A 1 238 ? -12.094 30.188 4.023 1 98.12 238 ASN A C 1
ATOM 1878 O O . ASN A 1 238 ? -11.945 31.156 4.781 1 98.12 238 ASN A O 1
ATOM 1882 N N . VAL A 1 239 ? -12.312 30.344 2.75 1 98.62 239 VAL A N 1
ATOM 1883 C CA . VAL A 1 239 ? -12.719 31.625 2.178 1 98.62 239 VAL A CA 1
ATOM 1884 C C . VAL A 1 239 ? -14.234 31.781 2.283 1 98.62 239 VAL A C 1
ATOM 1886 O O . VAL A 1 239 ? -14.992 30.953 1.75 1 98.62 239 VAL A O 1
ATOM 1889 N N . THR A 1 240 ? -14.664 32.781 2.932 1 98 240 THR A N 1
ATOM 1890 C CA . THR A 1 240 ? -16.094 32.938 3.193 1 98 240 THR A CA 1
ATOM 1891 C C . THR A 1 240 ? -16.625 34.25 2.578 1 98 240 THR A C 1
ATOM 1893 O O . THR A 1 240 ? -15.844 35.156 2.309 1 98 240 THR A O 1
ATOM 1896 N N . GLU A 1 241 ? -17.922 34.281 2.354 1 96.94 241 GLU A N 1
ATOM 1897 C CA . GLU A 1 241 ? -18.547 35.469 1.727 1 96.94 241 GLU A CA 1
ATOM 1898 C C . GLU A 1 241 ? -19.469 36.188 2.703 1 96.94 241 GLU A C 1
ATOM 1900 O O . GLU A 1 241 ? -19.844 37.344 2.469 1 96.94 241 GLU A O 1
ATOM 1905 N N . THR A 1 242 ? -19.875 35.562 3.822 1 97.31 242 THR A N 1
ATOM 1906 C CA . THR A 1 242 ? -20.766 36.156 4.805 1 97.31 242 THR A CA 1
ATOM 1907 C C . THR A 1 242 ? -20.266 35.906 6.223 1 97.31 242 THR A C 1
ATOM 1909 O O . THR A 1 242 ? -19.516 34.938 6.461 1 97.31 242 THR A O 1
ATOM 1912 N N . PRO A 1 243 ? -20.656 36.75 7.09 1 95.06 243 PRO A N 1
ATOM 1913 C CA . PRO A 1 243 ? -20.312 36.5 8.492 1 95.06 243 PRO A CA 1
ATOM 1914 C C . PRO A 1 243 ? -20.859 35.156 9.016 1 95.06 243 PRO A C 1
ATOM 1916 O O . PRO A 1 243 ? -20.234 34.531 9.867 1 95.06 243 PRO A O 1
ATOM 1919 N N . GLU A 1 244 ? -21.984 34.781 8.5 1 96.31 244 GLU A N 1
ATOM 1920 C CA . GLU A 1 244 ? -22.594 33.5 8.906 1 96.31 244 GLU A CA 1
ATOM 1921 C C . GLU A 1 244 ? -21.703 32.312 8.516 1 96.31 244 GLU A C 1
ATOM 1923 O O . GLU A 1 244 ? -21.531 31.391 9.297 1 96.31 244 GLU A O 1
ATOM 1928 N N . GLU A 1 245 ? -21.156 32.375 7.355 1 96.94 245 GLU A N 1
ATOM 1929 C CA . GLU A 1 245 ? -20.234 31.344 6.902 1 96.94 245 GLU A CA 1
ATOM 1930 C C . GLU A 1 245 ? -18.984 31.297 7.766 1 96.94 245 GLU A C 1
ATOM 1932 O O . GLU A 1 245 ? -18.453 30.219 8.055 1 96.94 245 GLU A O 1
ATOM 1937 N N . GLU A 1 246 ? -18.5 32.438 8.062 1 95.69 246 GLU A N 1
ATOM 1938 C CA . GLU A 1 246 ? -17.312 32.531 8.906 1 95.69 246 GLU A CA 1
ATOM 1939 C C . GLU A 1 246 ? -17.562 31.859 10.266 1 95.69 246 GLU A C 1
ATOM 1941 O O . GLU A 1 246 ? -16.734 31.062 10.727 1 95.69 246 GLU A O 1
ATOM 1946 N N . GLU A 1 247 ? -18.688 32.25 10.867 1 94.62 247 GLU A N 1
ATOM 1947 C CA . GLU A 1 247 ? -19.031 31.672 12.172 1 94.62 247 GLU A CA 1
ATOM 1948 C C . GLU A 1 247 ? -19.219 30.156 12.086 1 94.62 247 GLU A C 1
ATOM 1950 O O . GLU A 1 247 ? -18.781 29.422 12.977 1 94.62 247 GLU A O 1
ATOM 1955 N N . ALA A 1 248 ? -19.859 29.719 11.07 1 96.25 248 ALA A N 1
ATOM 1956 C CA . ALA A 1 248 ? -20.047 28.281 10.875 1 96.25 248 ALA A CA 1
ATOM 1957 C C . ALA A 1 248 ? -18.703 27.562 10.758 1 96.25 248 ALA A C 1
ATOM 1959 O O . ALA A 1 248 ? -18.547 26.453 11.25 1 96.25 248 ALA A O 1
ATOM 1960 N N . THR A 1 249 ? -17.797 28.172 10.094 1 96.75 249 THR A N 1
ATOM 1961 C CA . THR A 1 249 ? -16.453 27.609 9.938 1 96.75 249 THR A CA 1
ATOM 1962 C C . THR A 1 249 ? -15.758 27.484 11.289 1 96.75 249 THR A C 1
ATOM 1964 O O . THR A 1 249 ? -15.148 26.453 11.578 1 96.75 249 THR A O 1
ATOM 1967 N N . LYS A 1 250 ? -15.852 28.5 12.062 1 93.19 250 LYS A N 1
ATOM 1968 C CA . LYS A 1 250 ? -15.242 28.484 13.391 1 93.19 250 LYS A CA 1
ATOM 1969 C C . LYS A 1 250 ? -15.852 27.391 14.258 1 93.19 250 LYS A C 1
ATOM 1971 O O . LYS A 1 250 ? -15.148 26.75 15.031 1 93.19 250 LYS A O 1
ATOM 1976 N N . GLN A 1 251 ? -17.156 27.219 14.133 1 92.88 251 GLN A N 1
ATOM 1977 C CA . GLN A 1 251 ? -17.828 26.156 14.875 1 92.88 251 GLN A CA 1
ATOM 1978 C C . GLN A 1 251 ? -17.312 24.781 14.453 1 92.88 251 GLN A C 1
ATOM 1980 O O . GLN A 1 251 ? -17.172 23.891 15.289 1 92.88 251 GLN A O 1
ATOM 1985 N N . ARG A 1 252 ? -17.047 24.594 13.195 1 93.94 252 ARG A N 1
ATOM 1986 C CA . ARG A 1 252 ? -16.484 23.344 12.711 1 93.94 252 ARG A CA 1
ATOM 1987 C C . ARG A 1 252 ? -15.102 23.094 13.297 1 93.94 252 ARG A C 1
ATOM 1989 O O . ARG A 1 252 ? -14.734 21.938 13.562 1 93.94 252 ARG A O 1
ATOM 1996 N N . MET A 1 253 ? -14.336 24.125 13.414 1 91.69 253 MET A N 1
ATOM 1997 C CA . MET A 1 253 ? -13.016 24 14.023 1 91.69 253 MET A CA 1
ATOM 1998 C C . MET A 1 253 ? -13.117 23.469 15.445 1 91.69 253 MET A C 1
ATOM 2000 O O . MET A 1 253 ? -12.344 22.594 15.852 1 91.69 253 MET A O 1
ATOM 2004 N N . LEU A 1 254 ? -14.078 24 16.234 1 88.94 254 LEU A N 1
ATOM 2005 C CA . LEU A 1 254 ? -14.297 23.516 17.594 1 88.94 254 LEU A CA 1
ATOM 2006 C C . LEU A 1 254 ? -14.695 22.047 17.594 1 88.94 254 LEU A C 1
ATOM 2008 O O . LEU A 1 254 ? -14.227 21.266 18.422 1 88.94 254 LEU A O 1
ATOM 2012 N N . LYS A 1 255 ? -15.523 21.734 16.641 1 90.06 255 LYS A N 1
ATOM 2013 C CA . LYS A 1 255 ? -15.914 20.328 16.5 1 90.06 255 LYS A CA 1
ATOM 2014 C C . LYS A 1 255 ? -14.695 19.453 16.203 1 90.06 255 LYS A C 1
ATOM 2016 O O . LYS A 1 255 ? -14.555 18.375 16.766 1 90.06 255 LYS A O 1
ATOM 2021 N N . TYR A 1 256 ? -13.883 19.891 15.289 1 90.94 256 TYR A N 1
ATOM 2022 C CA . TYR A 1 256 ? -12.656 19.172 14.961 1 90.94 256 TYR A CA 1
ATOM 2023 C C . TYR A 1 256 ? -11.836 18.891 16.219 1 90.94 256 TYR A C 1
ATOM 2025 O O . TYR A 1 256 ? -11.344 17.781 16.406 1 90.94 256 TYR A O 1
ATOM 2033 N N . PHE A 1 257 ? -11.719 19.844 17.078 1 84.62 257 PHE A N 1
ATOM 2034 C CA . PHE A 1 257 ? -10.906 19.719 18.281 1 84.62 257 PHE A CA 1
ATOM 2035 C C . PHE A 1 257 ? -11.484 18.688 19.234 1 84.62 257 PHE A C 1
ATOM 2037 O O . PHE A 1 257 ? -10.75 18.016 19.969 1 84.62 257 PHE A O 1
ATOM 2044 N N . THR A 1 258 ? -12.766 18.516 19.188 1 81.94 258 THR A N 1
ATOM 2045 C CA . THR A 1 258 ? -13.398 17.5 20.031 1 81.94 258 THR A CA 1
ATOM 2046 C C . THR A 1 258 ? -12.938 16.109 19.641 1 81.94 258 THR A C 1
ATOM 2048 O O . THR A 1 258 ? -12.883 15.203 20.484 1 81.94 258 THR A O 1
ATOM 2051 N N . GLY A 1 259 ? -12.633 15.961 18.406 1 80.94 259 GLY A N 1
ATOM 2052 C CA . GLY A 1 259 ? -12.18 14.664 17.922 1 80.94 259 GLY A CA 1
ATOM 2053 C C . GLY A 1 259 ? -10.742 14.359 18.297 1 80.94 259 GLY A C 1
ATOM 2054 O O . GLY A 1 259 ? -10.32 13.195 18.266 1 80.94 259 GLY A O 1
ATOM 2055 N N . LEU A 1 260 ? -9.992 15.328 18.578 1 79.06 260 LEU A N 1
ATOM 2056 C CA . LEU A 1 260 ? -8.57 15.188 18.844 1 79.06 260 LEU A CA 1
ATOM 2057 C C . LEU A 1 260 ? -8.328 14.875 20.312 1 79.06 260 LEU A C 1
ATOM 2059 O O . LEU A 1 260 ? -7.336 14.227 20.672 1 79.06 260 LEU A O 1
ATOM 2063 N N . VAL A 1 261 ? -9.188 15.18 21.156 1 73.12 261 VAL A N 1
ATOM 2064 C CA . VAL A 1 261 ? -9.008 15.203 22.609 1 73.12 261 VAL A CA 1
ATOM 2065 C C . VAL A 1 261 ? -8.773 13.789 23.125 1 73.12 261 VAL A C 1
ATOM 2067 O O . VAL A 1 261 ? -7.891 13.555 23.953 1 73.12 261 VAL A O 1
ATOM 2070 N N . PRO A 1 262 ? -9.453 12.805 22.562 1 71.06 262 PRO A N 1
ATOM 2071 C CA . PRO A 1 262 ? -9.297 11.461 23.125 1 71.06 262 PRO A CA 1
ATOM 2072 C C . PRO A 1 262 ? -7.914 10.867 22.875 1 71.06 262 PRO A C 1
ATOM 2074 O O . PRO A 1 262 ? -7.543 9.875 23.5 1 71.06 262 PRO A O 1
ATOM 2077 N N . ALA A 1 263 ? -7.219 11.414 21.969 1 69.19 263 ALA A N 1
ATOM 2078 C CA . ALA A 1 263 ? -5.887 10.898 21.656 1 69.19 263 ALA A CA 1
ATOM 2079 C C . ALA A 1 263 ? -4.91 11.195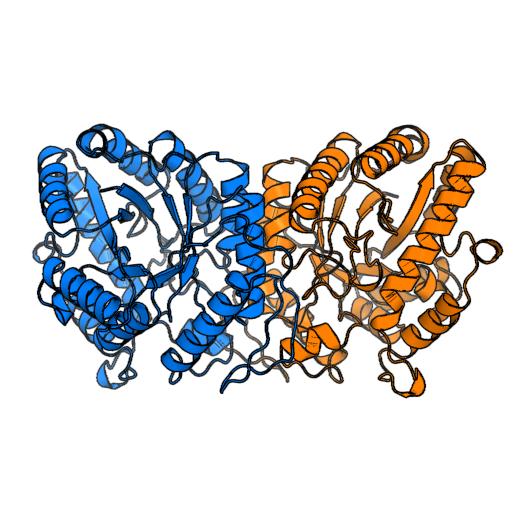 22.797 1 69.19 263 ALA A C 1
ATOM 2081 O O . ALA A 1 263 ? -3.822 10.617 22.859 1 69.19 263 ALA A O 1
ATOM 2082 N N . PHE A 1 264 ? -5.371 11.953 23.688 1 69.31 264 PHE A N 1
ATOM 2083 C CA . PHE A 1 264 ? -4.449 12.414 24.719 1 69.31 264 PHE A CA 1
ATOM 2084 C C . PHE A 1 264 ? -4.957 12.031 26.109 1 69.31 264 PHE A C 1
ATOM 2086 O O . PHE A 1 264 ? -6.164 11.992 26.344 1 69.31 264 PHE A O 1
ATOM 2093 N N . PRO A 1 265 ? -3.943 11.594 26.906 1 64.62 265 PRO A N 1
ATOM 2094 C CA . PRO A 1 265 ? -4.371 11.25 28.266 1 64.62 265 PRO A CA 1
ATOM 2095 C C . PRO A 1 265 ? -5.09 12.398 28.969 1 64.62 265 PRO A C 1
ATOM 2097 O O . PRO A 1 265 ? -4.77 13.562 28.734 1 64.62 265 PRO A O 1
ATOM 2100 N N . GLU A 1 266 ? -6.059 11.961 29.703 1 62.25 266 GLU A N 1
ATOM 2101 C CA . GLU A 1 266 ? -6.809 12.93 30.5 1 62.25 266 GLU A CA 1
ATOM 2102 C C . GLU A 1 266 ? -5.887 13.719 31.422 1 62.25 266 GLU A C 1
ATOM 2104 O O . GLU A 1 266 ? -6.078 14.914 31.625 1 62.25 266 GLU A O 1
ATOM 2109 N N . ASP A 1 267 ? -4.883 12.969 31.891 1 64.56 267 ASP A N 1
ATOM 2110 C CA . ASP A 1 267 ? -3.865 13.586 32.719 1 64.56 267 ASP A CA 1
ATOM 2111 C C . ASP A 1 267 ? -2.578 13.836 31.938 1 64.56 267 ASP A C 1
ATOM 2113 O O . ASP A 1 267 ? -1.806 12.914 31.703 1 64.56 267 ASP A O 1
ATOM 2117 N N . PRO A 1 268 ? -2.463 15.141 31.5 1 66.19 268 PRO A N 1
ATOM 2118 C CA . PRO A 1 268 ? -1.288 15.477 30.703 1 66.19 268 PRO A CA 1
ATOM 2119 C C . PRO A 1 268 ? 0.022 15.047 31.359 1 66.19 268 PRO A C 1
ATOM 2121 O O . PRO A 1 268 ? 1.018 14.82 30.672 1 66.19 268 PRO A O 1
ATOM 2124 N N . SER A 1 269 ? 0.015 15.039 32.656 1 64.56 269 SER A N 1
ATOM 2125 C CA . SER A 1 269 ? 1.23 14.656 33.375 1 64.56 269 SER A CA 1
ATOM 2126 C C . SER A 1 269 ? 1.609 13.211 33.094 1 64.56 269 SER A C 1
ATOM 2128 O O . SER A 1 269 ? 2.758 12.812 33.281 1 64.56 269 SER A O 1
ATOM 2130 N N . LYS A 1 270 ? 0.726 12.555 32.562 1 66.06 270 LYS A N 1
ATOM 2131 C CA . LYS A 1 270 ? 0.963 11.133 32.312 1 66.06 270 LYS A CA 1
ATOM 2132 C C . LYS A 1 270 ? 1.417 10.898 30.891 1 66.06 270 LYS A C 1
ATOM 2134 O O . LYS A 1 270 ? 1.736 9.773 30.516 1 66.06 270 LYS A O 1
ATOM 2139 N N . ALA A 1 271 ? 1.382 12.031 30.219 1 68.19 271 ALA A N 1
ATOM 2140 C CA . ALA A 1 271 ? 1.862 11.906 28.844 1 68.19 271 ALA A CA 1
ATOM 2141 C C . ALA A 1 271 ? 3.381 11.758 28.797 1 68.19 271 ALA A C 1
ATOM 2143 O O . ALA A 1 271 ? 4.094 12.391 29.578 1 68.19 271 ALA A O 1
ATOM 2144 N N . PRO A 1 272 ? 3.793 10.836 27.953 1 66.44 272 PRO A N 1
ATOM 2145 C CA . PRO A 1 272 ? 5.25 10.758 27.797 1 66.44 272 PRO A CA 1
ATOM 2146 C C . PRO A 1 272 ? 5.883 12.109 27.469 1 66.44 272 PRO A C 1
ATOM 2148 O O . PRO A 1 272 ? 5.27 12.922 26.781 1 66.44 272 PRO A O 1
ATOM 2151 N N . PRO A 1 273 ? 7.059 12.281 28.109 1 63.97 273 PRO A N 1
ATOM 2152 C CA . PRO A 1 273 ? 7.723 13.578 27.938 1 63.97 273 PRO A CA 1
ATOM 2153 C C . PRO A 1 273 ? 7.809 13.992 26.469 1 63.97 273 PRO A C 1
ATOM 2155 O O . PRO A 1 273 ? 7.676 15.18 26.156 1 63.97 273 PRO A O 1
ATOM 2158 N N . ASN A 1 274 ? 7.879 12.961 25.781 1 62.16 274 ASN A N 1
ATOM 2159 C CA . ASN A 1 274 ? 8.133 13.289 24.375 1 62.16 274 ASN A CA 1
ATOM 2160 C C . ASN A 1 274 ? 6.863 13.742 23.672 1 62.16 274 ASN A C 1
ATOM 2162 O O . ASN A 1 274 ? 6.918 14.211 22.531 1 62.16 274 ASN A O 1
ATOM 2166 N N . ILE A 1 275 ? 5.656 13.727 24.281 1 64.62 275 ILE A N 1
ATOM 2167 C CA . ILE A 1 275 ? 4.434 14.195 23.641 1 64.62 275 ILE A CA 1
ATOM 2168 C C . ILE A 1 275 ? 3.713 15.172 24.562 1 64.62 275 ILE A C 1
ATOM 2170 O O . ILE A 1 275 ? 2.576 15.57 24.297 1 64.62 275 ILE A O 1
ATOM 2174 N N . ARG A 1 276 ? 4.32 15.555 25.641 1 65.38 276 ARG A N 1
ATOM 2175 C CA . ARG A 1 276 ? 3.703 16.422 26.625 1 65.38 276 ARG A CA 1
ATOM 2176 C C . ARG A 1 276 ? 3.24 17.734 26 1 65.38 276 ARG A C 1
ATOM 2178 O O . ARG A 1 276 ? 2.236 18.312 26.422 1 65.38 276 ARG A O 1
ATOM 2185 N N . TYR A 1 277 ? 4.02 18.078 25.016 1 62.16 277 TYR A N 1
ATOM 2186 C CA . TYR A 1 277 ? 3.65 19.312 24.328 1 62.16 277 TYR A CA 1
ATOM 2187 C C . TYR A 1 277 ? 2.254 19.203 23.719 1 62.16 277 TYR A C 1
ATOM 2189 O O . TYR A 1 277 ? 1.496 20.188 23.734 1 62.16 277 TYR A O 1
ATOM 2197 N N . PHE A 1 278 ? 1.89 18.031 23.328 1 63.91 278 PHE A N 1
ATOM 2198 C CA . PHE A 1 278 ? 0.572 17.844 22.734 1 63.91 278 PHE A CA 1
ATOM 2199 C C . PHE A 1 278 ? -0.52 17.953 23.781 1 63.91 278 PHE A C 1
ATOM 2201 O O . PHE A 1 278 ? -1.61 18.453 23.516 1 63.91 278 PHE A O 1
ATOM 2208 N N . ALA A 1 279 ? -0.096 17.531 24.969 1 64.19 279 ALA A N 1
ATOM 2209 C CA . ALA A 1 279 ? -1.062 17.609 26.062 1 64.19 279 ALA A CA 1
ATOM 2210 C C . ALA A 1 279 ? -1.432 19.062 26.359 1 64.19 279 ALA A C 1
ATOM 2212 O O . ALA A 1 279 ? -2.598 19.375 26.625 1 64.19 279 ALA A O 1
ATOM 2213 N N . GLU A 1 280 ? -0.488 19.922 26.266 1 65.31 280 GLU A N 1
ATOM 2214 C CA . GLU A 1 280 ? -0.743 21.344 26.5 1 65.31 280 GLU A CA 1
ATOM 2215 C C . GLU A 1 280 ? -1.645 21.922 25.422 1 65.31 280 GLU A C 1
ATOM 2217 O O . GLU A 1 280 ? -2.537 22.734 25.703 1 65.31 280 GLU A O 1
ATOM 2222 N N . ILE A 1 281 ? -1.414 21.438 24.297 1 65.88 281 ILE A N 1
ATOM 2223 C CA . ILE A 1 281 ? -2.229 21.875 23.172 1 65.88 281 ILE A CA 1
ATOM 2224 C C . ILE A 1 281 ? -3.676 21.438 23.375 1 65.88 281 ILE A C 1
ATOM 2226 O O . ILE A 1 281 ? -4.602 22.234 23.219 1 65.88 281 ILE A O 1
ATOM 2230 N N . VAL A 1 282 ? -3.791 20.281 23.844 1 67.56 282 VAL A N 1
ATOM 2231 C CA . VAL A 1 282 ? -5.117 19.703 24.031 1 67.56 282 VAL A CA 1
ATOM 2232 C C . VAL A 1 282 ? -5.859 20.438 25.141 1 67.56 282 VAL A C 1
ATOM 2234 O O . VAL A 1 282 ? -7.059 20.703 25.031 1 67.56 282 VAL A O 1
ATOM 2237 N N . GLU A 1 283 ? -5.125 20.734 26.203 1 69.69 283 GLU A N 1
ATOM 2238 C CA . GLU A 1 283 ? -5.742 21.469 27.297 1 69.69 283 GLU A CA 1
ATOM 2239 C C . GLU A 1 283 ? -6.266 22.812 26.828 1 69.69 283 GLU A C 1
ATOM 2241 O O . GLU A 1 283 ? -7.348 23.25 27.234 1 69.69 283 GLU A O 1
ATOM 2246 N N . ASN A 1 284 ? -5.504 23.391 26 1 70.81 284 ASN A N 1
ATOM 2247 C CA . ASN A 1 284 ? -5.926 24.672 25.453 1 70.81 284 ASN A CA 1
ATOM 2248 C C . ASN A 1 284 ? -7.121 24.516 24.516 1 70.81 284 ASN A C 1
ATOM 2250 O O . ASN A 1 284 ? -8.023 25.359 24.5 1 70.81 284 ASN A O 1
ATOM 2254 N N . LEU A 1 285 ? -7.109 23.391 23.938 1 70.81 285 LEU A N 1
ATOM 2255 C CA . LEU A 1 285 ? -8.18 23.125 22.984 1 70.81 285 LEU A CA 1
ATOM 2256 C C . LEU A 1 285 ? -9.5 22.875 23.703 1 70.81 285 LEU A C 1
ATOM 2258 O O . LEU A 1 285 ? -10.562 23.25 23.219 1 70.81 285 LEU A O 1
ATOM 2262 N N . LYS A 1 286 ? -9.453 22.312 24.844 1 71.12 286 LYS A N 1
ATOM 2263 C CA . LYS A 1 286 ? -10.633 21.969 25.625 1 71.12 286 LYS A CA 1
ATOM 2264 C C . LYS A 1 286 ? -11.43 23.219 26 1 71.12 286 LYS A C 1
ATOM 2266 O O . LYS A 1 286 ? -12.656 23.156 26.141 1 71.12 286 LYS A O 1
ATOM 2271 N N . SER A 1 287 ? -10.773 24.266 26.156 1 74.94 287 SER A N 1
ATOM 2272 C CA . SER A 1 287 ? -11.445 25.484 26.594 1 74.94 287 SER A CA 1
ATOM 2273 C C . SER A 1 287 ? -11.633 26.453 25.438 1 74.94 287 SER A C 1
ATOM 2275 O O . SER A 1 287 ? -11.969 27.625 25.656 1 74.94 287 SER A O 1
ATOM 2277 N N . MET A 1 288 ? -11.445 25.953 24.297 1 74.44 288 MET A N 1
ATOM 2278 C CA . MET A 1 288 ? -11.461 26.828 23.125 1 74.44 288 MET A CA 1
ATOM 2279 C C . MET A 1 288 ? -12.898 27.188 22.75 1 74.44 288 MET A C 1
ATOM 2281 O O . MET A 1 288 ? -13.781 26.328 22.75 1 74.44 288 MET A O 1
ATOM 2285 N N . THR A 1 289 ? -13.102 28.516 22.578 1 79.69 289 THR A N 1
ATOM 2286 C CA . THR A 1 289 ? -14.344 29.062 22.047 1 79.69 289 THR A CA 1
ATOM 2287 C C . THR A 1 289 ? -14.094 29.828 20.75 1 79.69 289 THR A C 1
ATOM 2289 O O . THR A 1 289 ? -12.945 30.094 20.406 1 79.69 289 THR A O 1
ATOM 2292 N N . THR A 1 290 ? -15.094 30.047 19.984 1 81.56 290 THR A N 1
ATOM 2293 C CA . THR A 1 290 ? -14.945 30.688 18.688 1 81.56 290 THR A CA 1
ATOM 2294 C C . THR A 1 290 ? -14.25 32.031 18.828 1 81.56 290 THR A C 1
ATOM 2296 O O . THR A 1 290 ? -13.516 32.469 17.922 1 81.56 290 THR A O 1
ATOM 2299 N N . ASP A 1 291 ? -14.492 32.719 19.875 1 79.19 291 ASP A N 1
ATOM 2300 C CA . ASP A 1 291 ? -13.945 34.062 20.078 1 79.19 291 ASP A CA 1
ATOM 2301 C C . ASP A 1 291 ? -12.453 34 20.375 1 79.19 291 ASP A C 1
ATOM 2303 O O . ASP A 1 291 ? -11.758 35.031 20.266 1 79.19 291 ASP A O 1
ATOM 2307 N N . LYS A 1 292 ? -12.016 32.844 20.734 1 76.38 292 LYS A N 1
ATOM 2308 C CA . LYS A 1 292 ? -10.609 32.656 21.078 1 76.38 292 LYS A CA 1
ATOM 2309 C C . LYS A 1 292 ? -9.805 32.188 19.875 1 76.38 292 LYS A C 1
ATOM 2311 O O . LYS A 1 292 ? -8.57 32.125 19.938 1 76.38 292 LYS A O 1
ATOM 2316 N N . LEU A 1 293 ? -10.539 31.875 18.922 1 77 293 LEU A N 1
ATOM 2317 C CA . LEU A 1 293 ? -9.852 31.453 17.703 1 77 293 LEU A CA 1
ATOM 2318 C C . LEU A 1 293 ? -9.18 32.625 17.016 1 77 293 LEU A C 1
ATOM 2320 O O . LEU A 1 293 ? -9.742 33.719 16.984 1 77 293 LEU A O 1
ATOM 2324 N N . SER A 1 294 ? -7.879 32.5 16.688 1 74 294 SER A N 1
ATOM 2325 C CA . SER A 1 294 ? -7.113 33.531 15.992 1 74 294 SER A CA 1
ATOM 2326 C C . SER A 1 294 ? -6.535 33 14.688 1 74 294 SER A C 1
ATOM 2328 O O . SER A 1 294 ? -6.773 31.859 14.312 1 74 294 SER A O 1
ATOM 2330 N N . ASP A 1 295 ? -5.945 33.906 14.016 1 72.88 295 ASP A N 1
ATOM 2331 C CA . ASP A 1 295 ? -5.312 33.531 12.75 1 72.88 295 ASP A CA 1
ATOM 2332 C C . ASP A 1 295 ? -4.219 32.5 12.977 1 72.88 295 ASP A C 1
ATOM 2334 O O . ASP A 1 295 ? -3.758 31.859 12.031 1 72.88 295 ASP A O 1
ATOM 2338 N N . LYS A 1 296 ? -3.92 32.312 14.18 1 71.25 296 LYS A N 1
ATOM 2339 C CA . LYS A 1 296 ? -2.934 31.281 14.516 1 71.25 296 LYS A CA 1
ATOM 2340 C C . LYS A 1 296 ? -3.568 29.891 14.555 1 71.25 296 LYS A C 1
ATOM 2342 O O . LYS A 1 296 ? -2.865 28.875 14.492 1 71.25 296 LYS A O 1
ATOM 2347 N N . SER A 1 297 ? -4.863 29.953 14.641 1 74.69 297 SER A N 1
ATOM 2348 C CA . SER A 1 297 ? -5.582 28.688 14.703 1 74.69 297 SER A CA 1
ATOM 2349 C C . SER A 1 297 ? -6.219 28.344 13.367 1 74.69 297 SER A C 1
ATOM 2351 O O . SER A 1 297 ? -6.23 27.172 12.953 1 74.69 297 SER A O 1
ATOM 2353 N N . ILE A 1 298 ? -6.734 29.328 12.766 1 89 298 ILE A N 1
ATOM 2354 C CA . ILE A 1 298 ? -7.488 29.125 11.531 1 89 298 ILE A CA 1
ATOM 2355 C C . ILE A 1 298 ? -7.473 30.406 10.703 1 89 298 ILE A C 1
ATOM 2357 O O . ILE A 1 298 ? -7.555 31.516 11.25 1 89 298 ILE A O 1
ATOM 2361 N N . ILE A 1 299 ? -7.285 30.328 9.414 1 95.25 299 ILE A N 1
ATOM 2362 C CA . ILE A 1 299 ? -7.398 31.453 8.484 1 95.25 299 ILE A CA 1
ATOM 2363 C C . ILE A 1 299 ? -8.781 31.438 7.836 1 95.25 299 ILE A C 1
ATOM 2365 O O . ILE A 1 299 ? -9.031 30.672 6.902 1 95.25 299 ILE A O 1
ATOM 2369 N N . VAL A 1 300 ? -9.703 32.281 8.289 1 96.94 300 VAL A N 1
ATOM 2370 C CA . VAL A 1 300 ? -11.07 32.281 7.797 1 96.94 300 VAL A CA 1
ATOM 2371 C C . VAL A 1 300 ? -11.539 33.719 7.605 1 96.94 300 VAL A C 1
ATOM 2373 O O . VAL A 1 300 ? -11.367 34.562 8.492 1 96.94 300 VAL A O 1
ATOM 2376 N N . GLY A 1 301 ? -12.062 34.062 6.496 1 97.12 301 GLY A N 1
ATOM 2377 C CA . GLY A 1 301 ? -12.547 35.375 6.129 1 97.12 301 GLY A CA 1
ATOM 2378 C C . GLY A 1 301 ? -12.773 35.531 4.641 1 97.12 301 GLY A C 1
ATOM 2379 O O . GLY A 1 301 ? -12.812 34.562 3.902 1 97.12 301 GLY A O 1
ATOM 2380 N N . ASN A 1 302 ? -13.047 36.75 4.23 1 97.5 302 ASN A N 1
ATOM 2381 C CA . ASN A 1 302 ? -13.242 37 2.803 1 97.5 302 ASN A CA 1
ATOM 2382 C C . ASN A 1 302 ? -11.93 36.844 2.033 1 97.5 302 ASN A C 1
ATOM 2384 O O . ASN A 1 302 ? -10.859 36.719 2.637 1 97.5 302 ASN A O 1
ATOM 2388 N N . ALA A 1 303 ? -11.992 36.875 0.71 1 98.19 303 ALA A N 1
ATOM 2389 C CA . ALA A 1 303 ? -10.852 36.594 -0.161 1 98.19 303 ALA A CA 1
ATOM 2390 C C . ALA A 1 303 ? -9.719 37.562 0.092 1 98.19 303 ALA A C 1
ATOM 2392 O O . ALA A 1 303 ? -8.547 37.188 0.088 1 98.19 303 ALA A O 1
ATOM 2393 N N . GLU A 1 304 ? -10.094 38.812 0.267 1 97.94 304 GLU A N 1
ATOM 2394 C CA . GLU A 1 304 ? -9.086 39.844 0.507 1 97.94 304 GLU A CA 1
ATOM 2395 C C . GLU A 1 304 ? -8.312 39.562 1.79 1 97.94 304 GLU A C 1
ATOM 2397 O O . GLU A 1 304 ? -7.078 39.625 1.8 1 97.94 304 GLU A O 1
ATOM 2402 N N . TYR A 1 305 ? -9.016 39.312 2.816 1 97.25 305 TYR A N 1
ATOM 2403 C CA . TYR A 1 305 ? -8.398 39.031 4.105 1 97.25 305 TYR A CA 1
ATOM 2404 C C . TYR A 1 305 ? -7.496 37.781 4.023 1 97.25 305 TYR A C 1
ATOM 2406 O O . TYR A 1 305 ? -6.355 37.812 4.484 1 97.25 305 TYR A O 1
ATOM 2414 N N . VAL A 1 306 ? -7.984 36.719 3.475 1 98.06 306 VAL A N 1
ATOM 2415 C CA . VAL A 1 306 ? -7.242 35.469 3.371 1 98.06 306 VAL A CA 1
ATOM 2416 C C . VAL A 1 306 ? -5.98 35.688 2.535 1 98.06 306 VAL A C 1
ATOM 2418 O O . VAL A 1 306 ? -4.902 35.219 2.898 1 98.06 306 VAL A O 1
ATOM 2421 N N . THR A 1 307 ? -6.113 36.375 1.417 1 98.19 307 THR A N 1
ATOM 2422 C CA . THR A 1 307 ? -4.965 36.688 0.57 1 98.19 307 THR A CA 1
ATOM 2423 C C . THR A 1 307 ? -3.896 37.438 1.355 1 98.19 307 THR A C 1
ATOM 2425 O O . THR A 1 307 ? -2.711 37.125 1.285 1 98.19 307 THR A O 1
ATOM 2428 N N . GLU A 1 308 ? -4.336 38.438 2.076 1 97.5 308 GLU A N 1
ATOM 2429 C CA . GLU A 1 308 ? -3.41 39.25 2.867 1 97.5 308 GLU A CA 1
ATOM 2430 C C . GLU A 1 308 ? -2.684 38.406 3.904 1 97.5 308 GLU A C 1
ATOM 2432 O O . GLU A 1 308 ? -1.468 38.5 4.07 1 97.5 308 GLU A O 1
ATOM 2437 N N . LYS A 1 309 ? -3.424 37.594 4.602 1 96.06 309 LYS A N 1
ATOM 2438 C CA . LYS A 1 309 ? -2.83 36.719 5.617 1 96.06 309 LYS A CA 1
ATOM 2439 C C . LYS A 1 309 ? -1.82 35.781 5 1 96.06 309 LYS A C 1
ATOM 2441 O O . LYS A 1 309 ? -0.747 35.531 5.562 1 96.06 309 LYS A O 1
ATOM 2446 N N . LEU A 1 310 ? -2.119 35.188 3.898 1 96.81 310 LEU A N 1
ATOM 2447 C CA . LEU A 1 310 ? -1.226 34.25 3.23 1 96.81 310 LEU A CA 1
ATOM 2448 C C . LEU A 1 310 ? 0.012 34.969 2.695 1 96.81 310 LEU A C 1
ATOM 2450 O O . LEU A 1 310 ? 1.102 34.375 2.666 1 96.81 310 LEU A O 1
ATOM 2454 N N . LYS A 1 311 ? -0.135 36.219 2.277 1 96.88 311 LYS A N 1
ATOM 2455 C CA . LYS A 1 311 ? 1.028 37 1.87 1 96.88 311 LYS A CA 1
ATOM 2456 C C . LYS A 1 311 ? 1.972 37.219 3.047 1 96.88 311 LYS A C 1
ATOM 2458 O O . LYS A 1 311 ? 3.193 37.219 2.879 1 96.88 311 LYS A O 1
ATOM 2463 N N . GLU A 1 312 ? 1.385 37.5 4.219 1 94.94 312 GLU A N 1
ATOM 2464 C CA . GLU A 1 312 ? 2.199 37.594 5.426 1 94.94 312 GLU A CA 1
ATOM 2465 C C . GLU A 1 312 ? 2.951 36.312 5.699 1 94.94 312 GLU A C 1
ATOM 2467 O O . GLU A 1 312 ? 4.133 36.312 6.043 1 94.94 312 GLU A O 1
ATOM 2472 N N . ILE A 1 313 ? 2.314 35.219 5.539 1 94.25 313 ILE A N 1
ATOM 2473 C CA . ILE A 1 313 ? 2.898 33.906 5.77 1 94.25 313 ILE A CA 1
ATOM 2474 C C . ILE A 1 313 ? 3.994 33.625 4.738 1 94.25 313 ILE A C 1
ATOM 2476 O O . ILE A 1 313 ? 5.039 33.094 5.066 1 94.25 313 ILE A O 1
ATOM 2480 N N . GLU A 1 314 ? 3.754 34 3.543 1 95.31 314 GLU A N 1
ATOM 2481 C CA . GLU A 1 314 ? 4.734 33.844 2.477 1 95.31 314 GLU A CA 1
ATOM 2482 C C . GLU A 1 314 ? 6.07 34.469 2.852 1 95.31 314 GLU A C 1
ATOM 2484 O O . GLU A 1 314 ? 7.133 33.938 2.52 1 95.31 314 GLU A O 1
ATOM 2489 N N . LYS A 1 315 ? 6.02 35.562 3.566 1 95.19 315 LYS A N 1
ATOM 2490 C CA . LYS A 1 315 ? 7.215 36.312 3.945 1 95.19 315 LYS A CA 1
ATOM 2491 C C . LYS A 1 315 ? 8.062 35.531 4.945 1 95.19 315 LYS A C 1
ATOM 2493 O O . LYS A 1 315 ? 9.242 35.844 5.137 1 95.19 315 LYS A O 1
ATOM 2498 N N . THR A 1 316 ? 7.441 34.531 5.656 1 93.31 316 THR A N 1
ATOM 2499 C CA . THR A 1 316 ? 8.172 33.75 6.648 1 93.31 316 THR A CA 1
ATOM 2500 C C . THR A 1 316 ? 9.203 32.875 5.977 1 93.31 316 THR A C 1
ATOM 2502 O O . THR A 1 316 ? 10.125 32.375 6.629 1 93.31 316 THR A O 1
ATOM 2505 N N . GLY A 1 317 ? 8.992 32.531 4.68 1 93.94 317 GLY A N 1
ATOM 2506 C CA . GLY A 1 317 ? 9.938 31.672 3.957 1 93.94 317 GLY A CA 1
ATOM 2507 C C . GLY A 1 317 ? 9.445 30.25 3.775 1 93.94 317 GLY A C 1
ATOM 2508 O O . GLY A 1 317 ? 10.188 29.391 3.287 1 93.94 317 GLY A O 1
ATOM 2509 N N . LEU A 1 318 ? 8.219 29.969 4.098 1 95.44 318 LEU A N 1
ATOM 2510 C CA . LEU A 1 318 ? 7.652 28.641 3.844 1 95.44 318 LEU A CA 1
ATOM 2511 C C . LEU A 1 318 ? 7.652 28.328 2.35 1 95.44 318 LEU A C 1
ATOM 2513 O O . LEU A 1 318 ? 7.359 29.203 1.529 1 95.44 318 LEU A O 1
ATOM 2517 N N . ASP A 1 319 ? 8.023 27.125 2.07 1 95.75 319 ASP A N 1
ATOM 2518 C CA . ASP A 1 319 ? 8.047 26.703 0.676 1 95.75 319 ASP A CA 1
ATOM 2519 C C . ASP A 1 319 ? 6.637 26.391 0.176 1 95.75 319 ASP A C 1
ATOM 2521 O O . ASP A 1 319 ? 6.289 26.703 -0.962 1 95.75 319 ASP A O 1
ATOM 2525 N N . GLU A 1 320 ? 5.898 25.719 0.968 1 96.94 320 GLU A N 1
ATOM 2526 C CA . GLU A 1 320 ? 4.543 25.281 0.637 1 96.94 320 GLU A CA 1
ATOM 2527 C C . GLU A 1 320 ? 3.645 25.297 1.87 1 96.94 320 GLU A C 1
ATOM 2529 O O . GLU A 1 320 ? 4.078 24.938 2.965 1 96.94 320 GLU A O 1
ATOM 2534 N N . ILE A 1 321 ? 2.453 25.75 1.656 1 96.88 321 ILE A N 1
ATOM 2535 C CA . ILE A 1 321 ? 1.418 25.578 2.668 1 96.88 321 ILE A CA 1
ATOM 2536 C C . ILE A 1 321 ? 0.416 24.531 2.207 1 96.88 321 ILE A C 1
ATOM 2538 O O . ILE A 1 321 ? -0.042 24.547 1.063 1 96.88 321 ILE A O 1
ATOM 2542 N N . ILE A 1 322 ? 0.152 23.578 3.07 1 97.75 322 ILE A N 1
ATOM 2543 C CA . ILE A 1 322 ? -0.844 22.562 2.744 1 97.75 322 ILE A CA 1
ATOM 2544 C C . ILE A 1 322 ? -2.145 22.859 3.486 1 97.75 322 ILE A C 1
ATOM 2546 O O . ILE A 1 322 ? -2.137 23.078 4.699 1 97.75 322 ILE A O 1
ATOM 2550 N N . LEU A 1 323 ? -3.227 22.953 2.73 1 98.31 323 LEU A N 1
ATOM 2551 C CA . LEU A 1 323 ? -4.453 23.594 3.195 1 98.31 323 LEU A CA 1
ATOM 2552 C C . LEU A 1 323 ? -5.5 22.547 3.57 1 98.31 323 LEU A C 1
ATOM 2554 O O . LEU A 1 323 ? -5.836 21.672 2.762 1 98.31 323 LEU A O 1
ATOM 2558 N N . TYR A 1 324 ? -6 22.656 4.75 1 97.81 324 TYR A N 1
ATOM 2559 C CA . TYR A 1 324 ? -7.039 21.781 5.289 1 97.81 324 TYR A CA 1
ATOM 2560 C C . TYR A 1 324 ? -8.398 22.469 5.254 1 97.81 324 TYR A C 1
ATOM 2562 O O . TYR A 1 324 ? -8.672 23.375 6.051 1 97.81 324 TYR A O 1
ATOM 2570 N N . PHE A 1 325 ? -9.312 22 4.34 1 98.31 325 PHE A N 1
ATOM 2571 C CA . PHE A 1 325 ? -10.609 22.625 4.141 1 98.31 325 PHE A CA 1
ATOM 2572 C C . PHE A 1 325 ? -11.695 21.875 4.898 1 98.31 325 PHE A C 1
ATOM 2574 O O . PHE A 1 325 ? -12.617 22.484 5.441 1 98.31 325 PHE A O 1
ATOM 2581 N N . ASP A 1 326 ? -11.609 20.562 4.949 1 97.56 326 ASP A N 1
ATOM 2582 C CA . ASP A 1 326 ? -12.766 19.734 5.297 1 97.56 326 ASP A CA 1
ATOM 2583 C C . ASP A 1 326 ? -12.727 19.328 6.766 1 97.56 326 ASP A C 1
ATOM 2585 O O . ASP A 1 326 ? -13.32 18.312 7.148 1 97.56 326 ASP A O 1
ATOM 2589 N N . PHE A 1 327 ? -12.039 20.109 7.566 1 95.44 327 PHE A N 1
ATOM 2590 C CA . PHE A 1 327 ? -12.008 19.828 9 1 95.44 327 PHE A CA 1
ATOM 2591 C C . PHE A 1 327 ? -13.406 19.922 9.594 1 95.44 327 PHE A C 1
ATOM 2593 O O . PHE A 1 327 ? -14.266 20.641 9.078 1 95.44 327 PHE A O 1
ATOM 2600 N N . GLY A 1 328 ? -13.68 19.156 10.648 1 94.25 328 GLY A N 1
ATOM 2601 C CA . GLY A 1 328 ? -14.914 19.234 11.422 1 94.25 328 GLY A CA 1
ATOM 2602 C C . GLY A 1 328 ? -16.094 18.609 10.719 1 94.25 328 GLY A C 1
ATOM 2603 O O . GLY A 1 328 ? -17.25 18.953 11 1 94.25 328 GLY A O 1
ATOM 2604 N N . GLY A 1 329 ? -15.844 17.844 9.742 1 94.06 329 GLY A N 1
ATOM 2605 C CA . GLY A 1 329 ? -16.906 17.062 9.141 1 94.06 329 GLY A CA 1
ATOM 2606 C C . GLY A 1 329 ? -17.609 17.766 7.996 1 94.06 329 GLY A C 1
ATOM 2607 O O . GLY A 1 329 ? -18.781 17.547 7.738 1 94.06 329 GLY A O 1
ATOM 2608 N N . LEU A 1 330 ? -16.953 18.656 7.352 1 96.75 330 LEU A N 1
ATOM 2609 C CA . LEU A 1 330 ? -17.516 19.328 6.188 1 96.75 330 LEU A CA 1
ATOM 2610 C C . LEU A 1 330 ? -17.891 18.312 5.105 1 96.75 330 LEU A C 1
ATOM 2612 O O . LEU A 1 330 ? -17.141 17.375 4.84 1 96.75 330 LEU A O 1
ATOM 2616 N N . SER A 1 331 ? -19.062 18.531 4.477 1 97.5 331 SER A N 1
ATOM 2617 C CA . SER A 1 331 ? -19.516 17.594 3.445 1 97.5 331 SER A CA 1
ATOM 2618 C C . SER A 1 331 ? -18.609 17.641 2.223 1 97.5 331 SER A C 1
ATOM 2620 O O . SER A 1 331 ? -17.859 18.594 2.029 1 97.5 331 SER A O 1
ATOM 2622 N N . HIS A 1 332 ? -18.672 16.594 1.409 1 98.5 332 HIS A N 1
ATOM 2623 C CA . HIS A 1 332 ? -17.906 16.516 0.173 1 98.5 332 HIS A CA 1
ATOM 2624 C C . HIS A 1 332 ? -18.188 17.703 -0.739 1 98.5 332 HIS A C 1
ATOM 2626 O O . HIS A 1 332 ? -17.266 18.359 -1.229 1 98.5 332 HIS A O 1
ATOM 2632 N N . GLN A 1 333 ? -19.438 17.969 -0.961 1 98.5 333 GLN A N 1
ATOM 2633 C CA . GLN A 1 333 ? -19.844 19.047 -1.848 1 98.5 333 GLN A CA 1
ATOM 2634 C C . GLN A 1 333 ? -19.328 20.391 -1.345 1 98.5 333 GLN A C 1
ATOM 2636 O O . GLN A 1 333 ? -18.812 21.188 -2.125 1 98.5 333 GLN A O 1
ATOM 2641 N N . GLU A 1 334 ? -19.469 20.609 -0.078 1 98.38 334 GLU A N 1
ATOM 2642 C CA . GLU A 1 334 ? -19 21.875 0.497 1 98.38 334 GLU A CA 1
ATOM 2643 C C . GLU A 1 334 ? -17.469 21.969 0.455 1 98.38 334 GLU A C 1
ATOM 2645 O O . GLU A 1 334 ? -16.922 23.062 0.281 1 98.38 334 GLU A O 1
ATOM 2650 N N . THR A 1 335 ? -16.812 20.844 0.644 1 98.75 335 THR A N 1
ATOM 2651 C CA . THR A 1 335 ? -15.352 20.812 0.533 1 98.75 335 THR A CA 1
ATOM 2652 C C . THR A 1 335 ? -14.906 21.234 -0.868 1 98.75 335 THR A C 1
ATOM 2654 O O . THR A 1 335 ? -14.039 22.094 -1.021 1 98.75 335 THR A O 1
ATOM 2657 N N . MET A 1 336 ? -15.531 20.641 -1.857 1 98.81 336 MET A N 1
ATOM 2658 C CA . MET A 1 336 ? -15.203 20.953 -3.244 1 98.81 336 MET A CA 1
ATOM 2659 C C . MET A 1 336 ? -15.453 22.438 -3.533 1 98.81 336 MET A C 1
ATOM 2661 O O . MET A 1 336 ? -14.656 23.078 -4.223 1 98.81 336 MET A O 1
ATOM 2665 N N . LYS A 1 337 ? -16.531 22.953 -3.008 1 98.62 337 LYS A N 1
ATOM 2666 C CA . LYS A 1 337 ? -16.844 24.375 -3.184 1 98.62 337 LYS A CA 1
ATOM 2667 C C . LYS A 1 337 ? -15.789 25.25 -2.514 1 98.62 337 LYS A C 1
ATOM 2669 O O . LYS A 1 337 ? -15.383 26.266 -3.066 1 98.62 337 LYS A O 1
ATOM 2674 N N . ALA A 1 338 ? -15.391 24.875 -1.316 1 98.75 338 ALA A N 1
ATOM 2675 C CA . ALA A 1 338 ? -14.367 25.625 -0.593 1 98.75 338 ALA A CA 1
ATOM 2676 C C . ALA A 1 338 ? -13.047 25.641 -1.356 1 98.75 338 ALA A C 1
ATOM 2678 O O . ALA A 1 338 ? -12.375 26.672 -1.453 1 98.75 338 ALA A O 1
ATOM 2679 N N . MET A 1 339 ? -12.641 24.5 -1.879 1 98.81 339 MET A N 1
ATOM 2680 C CA . MET A 1 339 ? -11.43 24.391 -2.693 1 98.81 339 MET A CA 1
ATOM 2681 C C . MET A 1 339 ? -11.508 25.312 -3.904 1 98.81 339 MET A C 1
ATOM 2683 O O . MET A 1 339 ? -10.547 26.031 -4.203 1 98.81 339 MET A O 1
ATOM 2687 N N . GLU A 1 340 ? -12.602 25.266 -4.582 1 98.69 340 GLU A N 1
ATOM 2688 C CA . GLU A 1 340 ? -12.797 26.062 -5.781 1 98.69 340 GLU A CA 1
ATOM 2689 C C . GLU A 1 340 ? -12.734 27.562 -5.457 1 98.69 340 GLU A C 1
ATOM 2691 O O . GLU A 1 340 ? -12.125 28.328 -6.199 1 98.69 340 GLU A O 1
ATOM 2696 N N . ARG A 1 341 ? -13.438 27.938 -4.402 1 98.69 341 ARG A N 1
ATOM 2697 C CA . ARG A 1 341 ? -13.438 29.344 -3.994 1 98.69 341 ARG A CA 1
ATOM 2698 C C . ARG A 1 341 ? -12.016 29.828 -3.717 1 98.69 341 ARG A C 1
ATOM 2700 O O . ARG A 1 341 ? -11.633 30.922 -4.145 1 98.69 341 ARG A O 1
ATOM 2707 N N . PHE A 1 342 ? -11.25 29.078 -3.031 1 98.69 342 PHE A N 1
ATOM 2708 C CA . PHE A 1 342 ? -9.859 29.422 -2.773 1 98.69 342 PHE A CA 1
ATOM 2709 C C . PHE A 1 342 ? -9.086 29.547 -4.078 1 98.69 342 PHE A C 1
ATOM 2711 O O . PHE A 1 342 ? -8.367 30.516 -4.293 1 98.69 342 PHE A O 1
ATOM 2718 N N . ALA A 1 343 ? -9.195 28.531 -4.906 1 98.44 343 ALA A N 1
ATOM 2719 C CA . ALA A 1 343 ? -8.438 28.438 -6.148 1 98.44 343 ALA A CA 1
ATOM 2720 C C . ALA A 1 343 ? -8.75 29.625 -7.07 1 98.44 343 ALA A C 1
ATOM 2722 O O . ALA A 1 343 ? -7.867 30.109 -7.781 1 98.44 343 ALA A O 1
ATOM 2723 N N . THR A 1 344 ? -9.992 30.094 -7.07 1 98.19 344 THR A N 1
ATOM 2724 C CA . THR A 1 344 ? -10.414 31.141 -7.996 1 98.19 344 THR A CA 1
ATOM 2725 C C . THR A 1 344 ? -10.156 32.531 -7.406 1 98.19 344 THR A C 1
ATOM 2727 O O . THR A 1 344 ? -9.805 33.469 -8.125 1 98.19 344 THR A O 1
ATOM 2730 N N . GLN A 1 345 ? -10.266 32.656 -6.07 1 98.38 345 GLN A N 1
ATOM 2731 C CA . GLN A 1 345 ? -10.289 34 -5.492 1 98.38 345 GLN A CA 1
ATOM 2732 C C . GLN A 1 345 ? -8.961 34.344 -4.82 1 98.38 345 GLN A C 1
ATOM 2734 O O . GLN A 1 345 ? -8.641 35.5 -4.637 1 98.38 345 GLN A O 1
ATOM 2739 N N . VAL A 1 346 ? -8.219 33.344 -4.422 1 98.5 346 VAL A N 1
ATOM 2740 C CA . VAL A 1 346 ? -7.035 33.594 -3.609 1 98.5 346 VAL A CA 1
ATOM 2741 C C . VAL A 1 346 ? -5.785 33.125 -4.348 1 98.5 346 VAL A C 1
ATOM 2743 O O . VAL A 1 346 ? -4.836 33.906 -4.527 1 98.5 346 VAL A O 1
ATOM 2746 N N . LEU A 1 347 ? -5.801 31.906 -4.867 1 97.94 347 LEU A N 1
ATOM 2747 C CA . LEU A 1 347 ? -4.645 31.234 -5.449 1 97.94 347 LEU A CA 1
ATOM 2748 C C . LEU A 1 347 ? -4.02 32.094 -6.551 1 97.94 347 LEU A C 1
ATOM 2750 O O . LEU A 1 347 ? -2.793 32.156 -6.656 1 97.94 347 LEU A O 1
ATOM 2754 N N . PRO A 1 348 ? -4.758 32.812 -7.414 1 96.5 348 PRO A N 1
ATOM 2755 C CA . PRO A 1 348 ? -4.188 33.562 -8.531 1 96.5 348 PRO A CA 1
ATOM 2756 C C . PRO A 1 348 ? -3.266 34.688 -8.078 1 96.5 348 PRO A C 1
ATOM 2758 O O . PRO A 1 348 ? -2.498 35.25 -8.875 1 96.5 348 PRO A O 1
ATOM 2761 N N . HIS A 1 349 ? -3.375 35.094 -6.863 1 96.5 349 HIS A N 1
ATOM 2762 C CA . HIS A 1 349 ? -2.555 36.188 -6.348 1 96.5 349 HIS A CA 1
ATOM 2763 C C . HIS A 1 349 ? -1.153 35.688 -5.996 1 96.5 349 HIS A C 1
ATOM 2765 O O . HIS A 1 349 ? -0.304 36.5 -5.578 1 96.5 349 HIS A O 1
ATOM 2771 N N . PHE A 1 350 ? -0.909 34.469 -6.094 1 95.94 350 PHE A N 1
ATOM 2772 C CA . PHE A 1 350 ? 0.382 33.875 -5.75 1 95.94 350 PHE A CA 1
ATOM 2773 C C . PHE A 1 350 ? 1.012 33.219 -6.969 1 95.94 350 PHE A C 1
ATOM 2775 O O . PHE A 1 350 ? 0.305 32.656 -7.812 1 95.94 350 PHE A O 1
ATOM 2782 N N . ASN A 1 351 ? 2.27 33.438 -7.246 1 83.5 351 ASN A N 1
ATOM 2783 C CA . ASN A 1 351 ? 3.025 32.75 -8.297 1 83.5 351 ASN A CA 1
ATOM 2784 C C . ASN A 1 351 ? 3.547 31.391 -7.832 1 83.5 351 ASN A C 1
ATOM 2786 O O . ASN A 1 351 ? 4.465 31.328 -7.012 1 83.5 351 ASN A O 1
ATOM 2790 N N . GLN A 1 352 ? 2.732 30.422 -8.133 1 74.94 352 GLN A N 1
ATOM 2791 C CA . GLN A 1 352 ? 3.213 29.094 -7.742 1 74.94 352 GLN A CA 1
ATOM 2792 C C . GLN A 1 352 ? 4.309 28.609 -8.688 1 74.94 352 GLN A C 1
ATOM 2794 O O . GLN A 1 352 ? 4.117 28.578 -9.898 1 74.94 352 GLN A O 1
ATOM 2799 N N . GLU A 1 353 ? 5.332 29.188 -8.945 1 60.25 353 GLU A N 1
ATOM 2800 C CA . GLU A 1 353 ? 6.352 28.766 -9.906 1 60.25 353 GLU A CA 1
ATOM 2801 C C . GLU A 1 353 ? 6.309 27.25 -10.117 1 60.25 353 GLU A C 1
ATOM 2803 O O . GLU A 1 353 ? 6.168 26.484 -9.164 1 60.25 353 GLU A O 1
ATOM 2808 N N . GLU A 1 354 ? 5.637 26.891 -11.156 1 49.66 354 GLU A N 1
ATOM 2809 C CA . GLU A 1 354 ? 5.434 25.5 -11.562 1 49.66 354 GLU A CA 1
ATOM 2810 C C . GLU A 1 354 ? 6.688 24.656 -11.312 1 49.66 354 GLU A C 1
ATOM 2812 O O . GLU A 1 354 ? 7.805 25.125 -11.547 1 49.66 354 GLU A O 1
ATOM 2817 N N . ALA A 1 355 ? 6.637 23.75 -10.461 1 39.38 355 ALA A N 1
ATOM 2818 C CA . ALA A 1 355 ? 7.629 22.688 -10.531 1 39.38 355 ALA A CA 1
ATOM 2819 C C . ALA A 1 355 ? 7.871 22.25 -11.977 1 39.38 355 ALA A C 1
ATOM 2821 O O . ALA A 1 355 ? 6.992 21.672 -12.617 1 39.38 355 ALA A O 1
ATOM 2822 N N . LEU A 1 356 ? 8.305 22.984 -12.82 1 33 356 LEU A N 1
ATOM 2823 C CA . LEU A 1 356 ? 8.555 22.484 -14.172 1 33 356 LEU A CA 1
ATOM 2824 C C . LEU A 1 356 ? 9.195 21.094 -14.125 1 33 356 LEU A C 1
ATOM 2826 O O . LEU A 1 356 ? 10.219 20.906 -13.461 1 33 356 LEU A O 1
ATOM 2830 N N . VAL A 1 357 ? 8.367 20.141 -14.148 1 34 357 VAL A N 1
ATOM 2831 C CA . VAL A 1 357 ? 9.008 18.875 -14.492 1 34 357 VAL A CA 1
ATOM 2832 C C . VAL A 1 357 ? 10.047 19.094 -15.586 1 34 357 VAL A C 1
ATOM 2834 O O . VAL A 1 357 ? 9.703 19.453 -16.719 1 34 357 VAL A O 1
ATOM 2837 N N . LYS A 1 358 ? 11.219 19.547 -15.227 1 27.62 358 LYS A N 1
ATOM 2838 C CA . LYS A 1 358 ? 12.203 19.406 -16.297 1 27.62 358 LYS A CA 1
ATOM 2839 C C . LYS A 1 358 ? 12.367 17.953 -16.719 1 27.62 358 LYS A C 1
ATOM 2841 O O . LYS A 1 358 ? 12.422 17.062 -15.875 1 27.62 358 LYS A O 1
ATOM 2846 N N . MET B 1 1 ? -14.688 -22.734 -16.781 1 95.31 1 MET B N 1
ATOM 2847 C CA . MET B 1 1 ? -13.414 -22.391 -16.156 1 95.31 1 MET B CA 1
ATOM 2848 C C . MET B 1 1 ? -12.961 -21 -16.594 1 95.31 1 MET B C 1
ATOM 2850 O O . MET B 1 1 ? -13.078 -20.641 -17.766 1 95.31 1 MET B O 1
ATOM 2854 N N . LYS B 1 2 ? -12.508 -20.219 -15.625 1 97.25 2 LYS B N 1
ATOM 2855 C CA . LYS B 1 2 ? -12.039 -18.859 -15.891 1 97.25 2 LYS B CA 1
ATOM 2856 C C . LYS B 1 2 ? -10.523 -18.828 -16.062 1 97.25 2 LYS B C 1
ATOM 2858 O O . LYS B 1 2 ? -9.828 -19.766 -15.672 1 97.25 2 LYS B O 1
ATOM 2863 N N . PHE B 1 3 ? -10.086 -17.734 -16.688 1 98.44 3 PHE B N 1
ATOM 2864 C CA . PHE B 1 3 ? -8.656 -17.578 -16.922 1 98.44 3 PHE B CA 1
ATOM 2865 C C . PHE B 1 3 ? -8.172 -16.219 -16.438 1 98.44 3 PHE B C 1
ATOM 2867 O O . PHE B 1 3 ? -8.781 -15.188 -16.734 1 98.44 3 PHE B O 1
ATOM 2874 N N . GLY B 1 4 ? -7.117 -16.203 -15.68 1 98.56 4 GLY B N 1
ATOM 2875 C CA . GLY B 1 4 ? -6.477 -14.984 -15.227 1 98.56 4 GLY B CA 1
ATOM 2876 C C . GLY B 1 4 ? -5.051 -14.844 -15.727 1 98.56 4 GLY B C 1
ATOM 2877 O O . GLY B 1 4 ? -4.406 -15.828 -16.078 1 98.56 4 GLY B O 1
ATOM 2878 N N . TYR B 1 5 ? -4.566 -13.641 -15.844 1 98.81 5 TYR B N 1
ATOM 2879 C CA . TYR B 1 5 ? -3.16 -13.352 -16.094 1 98.81 5 TYR B CA 1
ATOM 2880 C C . TYR B 1 5 ? -2.361 -13.375 -14.797 1 98.81 5 TYR B C 1
ATOM 2882 O O . TYR B 1 5 ? -2.768 -12.766 -13.805 1 98.81 5 TYR B O 1
ATOM 2890 N N . PHE B 1 6 ? -1.23 -14.023 -14.82 1 98.31 6 PHE B N 1
ATOM 2891 C CA . PHE B 1 6 ? -0.408 -14.195 -13.625 1 98.31 6 PHE B CA 1
ATOM 2892 C C . PHE B 1 6 ? 1.066 -13.992 -13.953 1 98.31 6 PHE B C 1
ATOM 2894 O O . PHE B 1 6 ? 1.536 -14.398 -15.016 1 98.31 6 PHE B O 1
ATOM 2901 N N . THR B 1 7 ? 1.741 -13.359 -13.023 1 97.88 7 THR B N 1
ATOM 2902 C CA . THR B 1 7 ? 3.191 -13.266 -13.141 1 97.88 7 THR B CA 1
ATOM 2903 C C . THR B 1 7 ? 3.842 -13.188 -11.758 1 97.88 7 THR B C 1
ATOM 2905 O O . THR B 1 7 ? 3.227 -12.711 -10.805 1 97.88 7 THR B O 1
ATOM 2908 N N . LEU B 1 8 ? 5.027 -13.641 -11.672 1 95.62 8 LEU B N 1
ATOM 2909 C CA . LEU B 1 8 ? 5.824 -13.484 -10.461 1 95.62 8 LEU B CA 1
ATOM 2910 C C . LEU B 1 8 ? 6.867 -12.383 -10.641 1 95.62 8 LEU B C 1
ATOM 2912 O O . LEU B 1 8 ? 7.621 -12.078 -9.711 1 95.62 8 LEU B O 1
ATOM 2916 N N . THR B 1 9 ? 6.941 -11.828 -11.828 1 97.06 9 THR B N 1
ATOM 2917 C CA . THR B 1 9 ? 7.883 -10.766 -12.172 1 97.06 9 THR B CA 1
ATOM 2918 C C . THR B 1 9 ? 9.32 -11.227 -11.938 1 97.06 9 THR B C 1
ATOM 2920 O O . THR B 1 9 ? 10.141 -10.469 -11.414 1 97.06 9 THR B O 1
ATOM 2923 N N . ASP B 1 10 ? 9.68 -12.453 -12.312 1 94.56 10 ASP B N 1
ATOM 2924 C CA . ASP B 1 10 ? 11 -13.023 -12.047 1 94.56 10 ASP B CA 1
ATOM 2925 C C . ASP B 1 10 ? 12.102 -12.188 -12.68 1 94.56 10 ASP B C 1
ATOM 2927 O O . ASP B 1 10 ? 12.039 -11.867 -13.867 1 94.56 10 ASP B O 1
ATOM 2931 N N . ASN B 1 11 ? 13.047 -11.805 -11.938 1 95.56 11 ASN B N 1
ATOM 2932 C CA . ASN B 1 11 ? 14.227 -11.008 -12.281 1 95.56 11 ASN B CA 1
ATOM 2933 C C . ASN B 1 11 ? 15.352 -11.203 -11.266 1 95.56 11 ASN B C 1
ATOM 2935 O O . ASN B 1 11 ? 15.891 -10.227 -10.734 1 95.56 11 ASN B O 1
ATOM 2939 N N . PRO B 1 12 ? 15.633 -12.453 -10.977 1 91.19 12 PRO B N 1
ATOM 2940 C CA . PRO B 1 12 ? 16.625 -12.734 -9.938 1 91.19 12 PRO B CA 1
ATOM 2941 C C . PRO B 1 12 ? 18.047 -12.336 -10.344 1 91.19 12 PRO B C 1
ATOM 2943 O O . PRO B 1 12 ? 18.312 -12.164 -11.531 1 91.19 12 PRO B O 1
ATOM 2946 N N . ILE B 1 13 ? 18.859 -12.211 -9.414 1 86.56 13 ILE B N 1
ATOM 2947 C CA . ILE B 1 13 ? 20.266 -11.844 -9.656 1 86.56 13 ILE B CA 1
ATOM 2948 C C . ILE B 1 13 ? 20.938 -12.922 -10.5 1 86.56 13 ILE B C 1
ATOM 2950 O O . ILE B 1 13 ? 21.828 -12.633 -11.305 1 86.56 13 ILE B O 1
ATOM 2954 N N . GLU B 1 14 ? 20.438 -14.125 -10.461 1 87.44 14 GLU B N 1
ATOM 2955 C CA . GLU B 1 14 ? 20.984 -15.273 -11.172 1 87.44 14 GLU B CA 1
ATOM 2956 C C . GLU B 1 14 ? 20.828 -15.109 -12.688 1 87.44 14 GLU B C 1
ATOM 2958 O O . GLU B 1 14 ? 21.5 -15.797 -13.461 1 87.44 14 GLU B O 1
ATOM 2963 N N . TYR B 1 15 ? 19.875 -14.258 -13.078 1 91.69 15 TYR B N 1
ATOM 2964 C CA . TYR B 1 15 ? 19.719 -14.008 -14.508 1 91.69 15 TYR B CA 1
ATOM 2965 C C . TYR B 1 15 ? 20.891 -13.203 -15.047 1 91.69 15 TYR B C 1
ATOM 2967 O O . TYR B 1 15 ? 21.078 -13.109 -16.266 1 91.69 15 TYR B O 1
ATOM 2975 N N . GLY B 1 16 ? 21.766 -12.578 -14.164 1 89.31 16 GLY B N 1
ATOM 2976 C CA . GLY B 1 16 ? 22.984 -11.883 -14.562 1 89.31 16 GLY B CA 1
ATOM 2977 C C . GLY B 1 16 ? 22.719 -10.711 -15.492 1 89.31 16 GLY B C 1
ATOM 2978 O O . GLY B 1 16 ? 21.875 -9.867 -15.211 1 89.31 16 GLY B O 1
ATOM 2979 N N . ASP B 1 17 ? 23.359 -10.766 -16.625 1 92 17 ASP B N 1
ATOM 2980 C CA . ASP B 1 17 ? 23.344 -9.641 -17.562 1 92 17 ASP B CA 1
ATOM 2981 C C . ASP B 1 17 ? 22.016 -9.578 -18.312 1 92 17 ASP B C 1
ATOM 2983 O O . ASP B 1 17 ? 21.703 -8.57 -18.953 1 92 17 ASP B O 1
ATOM 2987 N N . THR B 1 18 ? 21.281 -10.57 -18.172 1 92.25 18 THR B N 1
ATOM 2988 C CA . THR B 1 18 ? 20.016 -10.586 -18.906 1 92.25 18 THR B CA 1
ATOM 2989 C C . THR B 1 18 ? 18.875 -10.055 -18.031 1 92.25 18 THR B C 1
ATOM 2991 O O . THR B 1 18 ? 17.719 -10.023 -18.469 1 92.25 18 THR B O 1
ATOM 2994 N N . ARG B 1 19 ? 19.188 -9.648 -16.875 1 93.44 19 ARG B N 1
ATOM 2995 C CA . ARG B 1 19 ? 18.172 -9.023 -16.031 1 93.44 19 ARG B CA 1
ATOM 2996 C C . ARG B 1 19 ? 17.609 -7.77 -16.688 1 93.44 19 ARG B C 1
ATOM 2998 O O . ARG B 1 19 ? 18.328 -7.039 -17.375 1 93.44 19 ARG B O 1
ATOM 3005 N N . LYS B 1 20 ? 16.406 -7.621 -16.406 1 96.12 20 LYS B N 1
ATOM 3006 C CA . LYS B 1 20 ? 15.719 -6.438 -16.906 1 96.12 20 LYS B CA 1
ATOM 3007 C C . LYS B 1 20 ? 15.742 -5.309 -15.883 1 96.12 20 LYS B C 1
ATOM 3009 O O . LYS B 1 20 ? 16.047 -5.535 -14.711 1 96.12 20 LYS B O 1
ATOM 3014 N N . ASP B 1 21 ? 15.516 -4.055 -16.359 1 96.5 21 ASP B N 1
ATOM 3015 C CA . ASP B 1 21 ? 15.375 -2.912 -15.461 1 96.5 21 ASP B CA 1
ATOM 3016 C C . ASP B 1 21 ? 14.109 -3.031 -14.617 1 96.5 21 ASP B C 1
ATOM 3018 O O . ASP B 1 21 ? 13 -3.027 -15.156 1 96.5 21 ASP B O 1
ATOM 3022 N N . PRO B 1 22 ? 14.258 -3.121 -13.352 1 97.06 22 PRO B N 1
ATOM 3023 C CA . PRO B 1 22 ? 13.086 -3.342 -12.5 1 97.06 22 PRO B CA 1
ATOM 3024 C C . PRO B 1 22 ? 12.055 -2.221 -12.617 1 97.06 22 PRO B C 1
ATOM 3026 O O . PRO B 1 22 ? 10.852 -2.477 -12.555 1 97.06 22 PRO B O 1
ATOM 3029 N N . ASN B 1 23 ? 12.5 -0.981 -12.695 1 98.06 23 ASN B N 1
ATOM 3030 C CA . ASN B 1 23 ? 11.57 0.128 -12.852 1 98.06 23 ASN B CA 1
ATOM 3031 C C . ASN B 1 23 ? 10.734 -0.02 -14.117 1 98.06 23 ASN B C 1
ATOM 3033 O O . ASN B 1 23 ? 9.508 0.144 -14.086 1 98.06 23 ASN B O 1
ATOM 3037 N N . GLN B 1 24 ? 11.406 -0.334 -15.18 1 98.38 24 GLN B N 1
ATOM 3038 C CA . GLN B 1 24 ? 10.688 -0.528 -16.438 1 98.38 24 GLN B CA 1
ATOM 3039 C C . GLN B 1 24 ? 9.734 -1.719 -16.344 1 98.38 24 GLN B C 1
ATOM 3041 O O . GLN B 1 24 ? 8.641 -1.69 -16.906 1 98.38 24 GLN B O 1
ATOM 3046 N N . MET B 1 25 ? 10.156 -2.771 -15.656 1 98.44 25 MET B N 1
ATOM 3047 C CA . MET B 1 25 ? 9.312 -3.953 -15.5 1 98.44 25 MET B CA 1
ATOM 3048 C C . MET B 1 25 ? 8.008 -3.6 -14.797 1 98.44 25 MET B C 1
ATOM 3050 O O . MET B 1 25 ? 6.961 -4.184 -15.094 1 98.44 25 MET B O 1
ATOM 3054 N N . ILE B 1 26 ? 8.078 -2.662 -13.859 1 98.75 26 ILE B N 1
ATOM 3055 C CA . ILE B 1 26 ? 6.875 -2.227 -13.156 1 98.75 26 ILE B CA 1
ATOM 3056 C C . ILE B 1 26 ? 5.906 -1.586 -14.141 1 98.75 26 ILE B C 1
ATOM 3058 O O . ILE B 1 26 ? 4.715 -1.905 -14.148 1 98.75 26 ILE B O 1
ATOM 3062 N N . LEU B 1 27 ? 6.406 -0.718 -14.945 1 98.75 27 LEU B N 1
ATOM 3063 C CA . LEU B 1 27 ? 5.582 -0.031 -15.938 1 98.75 27 LEU B CA 1
ATOM 3064 C C . LEU B 1 27 ? 5.031 -1.015 -16.969 1 98.75 27 LEU B C 1
ATOM 3066 O O . LEU B 1 27 ? 3.859 -0.932 -17.344 1 98.75 27 LEU B O 1
ATOM 3070 N N . ASP B 1 28 ? 5.875 -1.938 -17.391 1 98.88 28 ASP B N 1
ATOM 3071 C CA . ASP B 1 28 ? 5.449 -2.982 -18.328 1 98.88 28 ASP B CA 1
ATOM 3072 C C . ASP B 1 28 ? 4.332 -3.832 -17.719 1 98.88 28 ASP B C 1
ATOM 3074 O O . ASP B 1 28 ? 3.35 -4.148 -18.391 1 98.88 28 ASP B O 1
ATOM 3078 N N . LEU B 1 29 ? 4.496 -4.164 -16.5 1 98.88 29 LEU B N 1
ATOM 3079 C CA . LEU B 1 29 ? 3.512 -4.984 -15.797 1 98.88 29 LEU B CA 1
ATOM 3080 C C . LEU B 1 29 ? 2.154 -4.293 -15.766 1 98.88 29 LEU B C 1
ATOM 3082 O O . LEU B 1 29 ? 1.118 -4.934 -15.953 1 98.88 29 LEU B O 1
ATOM 3086 N N . GLU B 1 30 ? 2.146 -3.033 -15.438 1 98.88 30 GLU B N 1
ATOM 3087 C CA . GLU B 1 30 ? 0.891 -2.289 -15.43 1 98.88 30 GLU B CA 1
ATOM 3088 C C . GLU B 1 30 ? 0.198 -2.367 -16.797 1 98.88 30 GLU B C 1
ATOM 3090 O O . GLU B 1 30 ? -1.005 -2.625 -16.859 1 98.88 30 GLU B O 1
ATOM 3095 N N . GLU B 1 31 ? 0.953 -2.148 -17.859 1 98.88 31 GLU B N 1
ATOM 3096 C CA . GLU B 1 31 ? 0.398 -2.229 -19.203 1 98.88 31 GLU B CA 1
ATOM 3097 C C . GLU B 1 31 ? -0.154 -3.623 -19.5 1 98.88 31 GLU B C 1
ATOM 3099 O O . GLU B 1 31 ? -1.211 -3.762 -20.109 1 98.88 31 GLU B O 1
ATOM 3104 N N . GLN B 1 32 ? 0.557 -4.629 -19.062 1 98.94 32 GLN B N 1
ATOM 3105 C CA . GLN B 1 32 ? 0.123 -6.008 -19.266 1 98.94 32 GLN B CA 1
ATOM 3106 C C . GLN B 1 32 ? -1.19 -6.281 -18.531 1 98.94 32 GLN B C 1
ATOM 3108 O O . GLN B 1 32 ? -2.08 -6.941 -19.078 1 98.94 32 GLN B O 1
ATOM 3113 N N . CYS B 1 33 ? -1.328 -5.762 -17.344 1 98.94 33 CYS B N 1
ATOM 3114 C CA . CYS B 1 33 ? -2.555 -5.941 -16.578 1 98.94 33 CYS B CA 1
ATOM 3115 C C . CYS B 1 33 ? -3.73 -5.246 -17.25 1 98.94 33 CYS B C 1
ATOM 3117 O O . CYS B 1 33 ? -4.824 -5.805 -17.328 1 98.94 33 CYS B O 1
ATOM 3119 N N . ILE B 1 34 ? -3.531 -4.02 -17.719 1 98.88 34 ILE B N 1
ATOM 3120 C CA . ILE B 1 34 ? -4.566 -3.279 -18.438 1 98.88 34 ILE B CA 1
ATOM 3121 C C . ILE B 1 34 ? -4.953 -4.031 -19.703 1 98.88 34 ILE B C 1
ATOM 3123 O O . ILE B 1 34 ? -6.141 -4.184 -20 1 98.88 34 ILE B O 1
ATOM 3127 N N . TYR B 1 35 ? -3.926 -4.551 -20.391 1 98.88 35 TYR B N 1
ATOM 3128 C CA . TYR B 1 35 ? -4.148 -5.281 -21.641 1 98.88 35 TYR B CA 1
ATOM 3129 C C . TYR B 1 35 ? -4.918 -6.57 -21.391 1 98.88 35 TYR B C 1
ATOM 3131 O O . TYR B 1 35 ? -5.73 -6.988 -22.203 1 98.88 35 TYR B O 1
ATOM 3139 N N . ALA B 1 36 ? -4.68 -7.234 -20.266 1 98.88 36 ALA B N 1
ATOM 3140 C CA . ALA B 1 36 ? -5.402 -8.445 -19.891 1 98.88 36 ALA B CA 1
ATOM 3141 C C . ALA B 1 36 ? -6.91 -8.211 -19.875 1 98.88 36 ALA B C 1
ATOM 3143 O O . ALA B 1 36 ? -7.684 -9.055 -20.328 1 98.88 36 ALA B O 1
ATOM 3144 N N . GLU B 1 37 ? -7.336 -7.062 -19.344 1 98.56 37 GLU B N 1
ATOM 3145 C CA . GLU B 1 37 ? -8.758 -6.75 -19.375 1 98.56 37 GLU B CA 1
ATOM 3146 C C . GLU B 1 37 ? -9.281 -6.652 -20.797 1 98.56 37 GLU B C 1
ATOM 3148 O O . GLU B 1 37 ? -10.352 -7.191 -21.109 1 98.56 37 GLU B O 1
ATOM 3153 N N . GLU B 1 38 ? -8.539 -5.969 -21.641 1 98.31 38 GLU B N 1
ATOM 3154 C CA . GLU B 1 38 ? -8.938 -5.793 -23.031 1 98.31 38 GLU B CA 1
ATOM 3155 C C . GLU B 1 38 ? -9.055 -7.137 -23.75 1 98.31 38 GLU B C 1
ATOM 3157 O O . GLU B 1 38 ? -9.898 -7.305 -24.625 1 98.31 38 GLU B O 1
ATOM 3162 N N . LEU B 1 39 ? -8.211 -8.078 -23.344 1 98.44 39 LEU B N 1
ATOM 3163 C CA . LEU B 1 39 ? -8.133 -9.375 -24 1 98.44 39 LEU B CA 1
ATOM 3164 C C . LEU B 1 39 ? -9.203 -10.328 -23.469 1 98.44 39 LEU B C 1
ATOM 3166 O O . LEU B 1 39 ? -9.352 -11.445 -23.969 1 98.44 39 LEU B O 1
ATOM 3170 N N . GLY B 1 40 ? -9.852 -9.938 -22.359 1 97.69 40 GLY B N 1
ATOM 3171 C CA . GLY B 1 40 ? -10.969 -10.727 -21.875 1 97.69 40 GLY B CA 1
ATOM 3172 C C . GLY B 1 40 ? -10.578 -11.648 -20.719 1 97.69 40 GLY B C 1
ATOM 3173 O O . GLY B 1 40 ? -11.336 -12.562 -20.375 1 97.69 40 GLY B O 1
ATOM 3174 N N . PHE B 1 41 ? -9.445 -11.461 -20.094 1 98.56 41 PHE B N 1
ATOM 3175 C CA . PHE B 1 41 ? -9.086 -12.234 -18.922 1 98.56 41 PHE B CA 1
ATOM 3176 C C . PHE B 1 41 ? -10.008 -11.891 -17.75 1 98.56 41 PHE B C 1
ATOM 3178 O O . PHE B 1 41 ? -10.477 -10.758 -17.641 1 98.56 41 PHE B O 1
ATOM 3185 N N . ASN B 1 42 ? -10.188 -12.797 -16.891 1 98.31 42 ASN B N 1
ATOM 3186 C CA . ASN B 1 42 ? -11.078 -12.641 -15.734 1 98.31 42 ASN B CA 1
ATOM 3187 C C . ASN B 1 42 ? -10.398 -11.859 -14.609 1 98.31 42 ASN B C 1
ATOM 3189 O O . ASN B 1 42 ? -11.062 -11.148 -13.859 1 98.31 42 ASN B O 1
ATOM 3193 N N . SER B 1 43 ? -9.117 -12.023 -14.492 1 98.75 43 SER B N 1
ATOM 3194 C CA . SER B 1 43 ? -8.398 -11.484 -13.344 1 98.75 43 SER B CA 1
ATOM 3195 C C . SER B 1 43 ? -6.922 -11.266 -13.664 1 98.75 43 SER B C 1
ATOM 3197 O O . SER B 1 43 ? -6.418 -11.789 -14.664 1 98.75 43 SER B O 1
ATOM 3199 N N . VAL B 1 44 ? -6.309 -10.438 -12.914 1 98.88 44 VAL B N 1
ATOM 3200 C CA . VAL B 1 44 ? -4.855 -10.312 -12.906 1 98.88 44 VAL B CA 1
ATOM 3201 C C . VAL B 1 44 ? -4.312 -10.672 -11.523 1 98.88 44 VAL B C 1
ATOM 3203 O O . VAL B 1 44 ? -4.922 -10.328 -10.5 1 98.88 44 VAL B O 1
ATOM 3206 N N . TRP B 1 45 ? -3.227 -11.422 -11.469 1 98.81 45 TRP B N 1
ATOM 3207 C CA . TRP B 1 45 ? -2.564 -11.906 -10.266 1 98.81 45 TRP B CA 1
ATOM 3208 C C . TRP B 1 45 ? -1.1 -11.484 -10.242 1 98.81 45 TRP B C 1
ATOM 3210 O O . TRP B 1 45 ? -0.323 -11.875 -11.117 1 98.81 45 TRP B O 1
ATOM 3220 N N . VAL B 1 46 ? -0.723 -10.68 -9.227 1 98.75 46 VAL B N 1
ATOM 3221 C CA . VAL B 1 46 ? 0.636 -10.148 -9.156 1 98.75 46 VAL B CA 1
ATOM 3222 C C . VAL B 1 46 ? 1.294 -10.594 -7.852 1 98.75 46 VAL B C 1
ATOM 3224 O O . VAL B 1 46 ? 0.607 -10.875 -6.863 1 98.75 46 VAL B O 1
ATOM 3227 N N . PRO B 1 47 ? 2.598 -10.648 -7.82 1 97.06 47 PRO B N 1
ATOM 3228 C CA . PRO B 1 47 ? 3.291 -11.227 -6.668 1 97.06 47 PRO B CA 1
ATOM 3229 C C . PRO B 1 47 ? 3.59 -10.203 -5.578 1 97.06 47 PRO B C 1
ATOM 3231 O O . PRO B 1 47 ? 3.277 -9.016 -5.734 1 97.06 47 PRO B O 1
ATOM 3234 N N . GLU B 1 48 ? 4.086 -10.664 -4.523 1 97.38 48 GLU B N 1
ATOM 3235 C CA . GLU B 1 48 ? 4.875 -9.906 -3.559 1 97.38 48 GLU B CA 1
ATOM 3236 C C . GLU B 1 48 ? 6.254 -10.523 -3.363 1 97.38 48 GLU B C 1
ATOM 3238 O O . GLU B 1 48 ? 6.371 -11.664 -2.902 1 97.38 48 GLU B O 1
ATOM 3243 N N . HIS B 1 49 ? 7.273 -9.805 -3.77 1 95.12 49 HIS B N 1
ATOM 3244 C CA . HIS B 1 49 ? 8.664 -10.195 -3.545 1 95.12 49 HIS B CA 1
ATOM 3245 C C . HIS B 1 49 ? 9.484 -9.016 -3.029 1 95.12 49 HIS B C 1
ATOM 3247 O O . HIS B 1 49 ? 9.195 -7.863 -3.348 1 95.12 49 HIS B O 1
ATOM 3253 N N . HIS B 1 50 ? 10.453 -9.43 -2.26 1 94.25 50 HIS B N 1
ATOM 3254 C CA . HIS B 1 50 ? 11.289 -8.398 -1.652 1 94.25 50 HIS B CA 1
ATOM 3255 C C . HIS B 1 50 ? 12.766 -8.625 -1.971 1 94.25 50 HIS B C 1
ATOM 3257 O O . HIS B 1 50 ? 13.195 -9.766 -2.156 1 94.25 50 HIS B O 1
ATOM 3263 N N . PHE B 1 51 ? 13.57 -7.57 -2.113 1 88.81 51 PHE B N 1
ATOM 3264 C CA . PHE B 1 51 ? 15.031 -7.527 -2.154 1 88.81 51 PHE B CA 1
ATOM 3265 C C . PHE B 1 51 ? 15.562 -8.266 -3.379 1 88.81 51 PHE B C 1
ATOM 3267 O O . PHE B 1 51 ? 16.62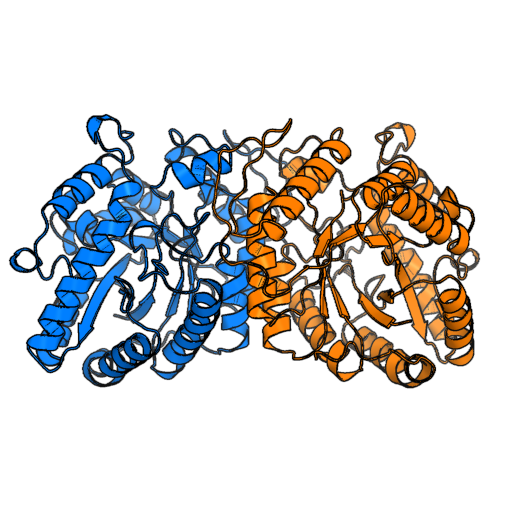5 -8.891 -3.324 1 88.81 51 PHE B O 1
ATOM 3274 N N . ALA B 1 52 ? 14.742 -8.367 -4.395 1 77.75 52 ALA B N 1
ATOM 3275 C CA . ALA B 1 52 ? 15.117 -9.008 -5.656 1 77.75 52 ALA B CA 1
ATOM 3276 C C . ALA B 1 52 ? 15.453 -10.477 -5.445 1 77.75 52 ALA B C 1
ATOM 3278 O O . ALA B 1 52 ? 16.328 -11.023 -6.125 1 77.75 52 ALA B O 1
ATOM 3279 N N . ALA B 1 53 ? 14.82 -11.047 -4.586 1 77.62 53 ALA B N 1
ATOM 3280 C CA . ALA B 1 53 ? 15.047 -12.477 -4.375 1 77.62 53 ALA B CA 1
ATOM 3281 C C . ALA B 1 53 ? 14.547 -13.297 -5.559 1 77.62 53 ALA B C 1
ATOM 3283 O O . ALA B 1 53 ? 15.25 -14.188 -6.047 1 77.62 53 ALA B O 1
ATOM 3284 N N . LEU B 1 54 ? 13.414 -12.953 -6.039 1 88 54 LEU B N 1
ATOM 3285 C CA . LEU B 1 54 ? 12.891 -13.555 -7.262 1 88 54 LEU B CA 1
ATOM 3286 C C . LEU B 1 54 ? 12.297 -12.484 -8.18 1 88 54 LEU B C 1
ATOM 3288 O O . LEU B 1 54 ? 12.773 -12.289 -9.297 1 88 54 LEU B O 1
ATOM 3292 N N . GLY B 1 55 ? 11.32 -11.805 -7.664 1 93.56 55 GLY B N 1
ATOM 3293 C CA . GLY B 1 55 ? 10.617 -10.797 -8.445 1 93.56 55 GLY B CA 1
ATOM 3294 C C . GLY B 1 55 ? 10.883 -9.383 -7.965 1 93.56 55 GLY B C 1
ATOM 3295 O O . GLY B 1 55 ? 11.68 -9.172 -7.051 1 93.56 55 GLY B O 1
ATOM 3296 N N . ILE B 1 56 ? 10.148 -8.406 -8.586 1 95.88 56 ILE B N 1
ATOM 3297 C CA . ILE B 1 56 ? 10.555 -7.016 -8.375 1 95.88 56 ILE B CA 1
ATOM 3298 C C . ILE B 1 56 ? 9.414 -6.246 -7.707 1 95.88 56 ILE B C 1
ATOM 3300 O O . ILE B 1 56 ? 9.562 -5.074 -7.363 1 95.88 56 ILE B O 1
ATOM 3304 N N . LEU B 1 57 ? 8.234 -6.867 -7.492 1 98.25 57 LEU B N 1
ATOM 3305 C CA . LEU B 1 57 ? 7.086 -6.133 -6.973 1 98.25 57 LEU B CA 1
ATOM 3306 C C . LEU B 1 57 ? 6.949 -6.332 -5.469 1 98.25 57 LEU B C 1
ATOM 3308 O O . LEU B 1 57 ? 6.562 -7.41 -5.016 1 98.25 57 LEU B O 1
ATOM 3312 N N . PRO B 1 58 ? 7.105 -5.273 -4.699 1 97.75 58 PRO B N 1
ATOM 3313 C CA . PRO B 1 58 ? 7.137 -5.457 -3.248 1 97.75 58 PRO B CA 1
ATOM 3314 C C . PRO B 1 58 ? 5.797 -5.148 -2.584 1 97.75 58 PRO B C 1
ATOM 3316 O O . PRO B 1 58 ? 5.57 -5.535 -1.435 1 97.75 58 PRO B O 1
ATOM 3319 N N . ALA B 1 59 ? 4.941 -4.391 -3.275 1 98.38 59 ALA B N 1
ATOM 3320 C CA . ALA B 1 59 ? 3.689 -3.922 -2.686 1 98.38 59 ALA B CA 1
ATOM 3321 C C . ALA B 1 59 ? 2.523 -4.102 -3.654 1 98.38 59 ALA B C 1
ATOM 3323 O O . ALA B 1 59 ? 2.082 -3.141 -4.289 1 98.38 59 ALA B O 1
ATOM 3324 N N . PRO B 1 60 ? 1.967 -5.238 -3.65 1 98.75 60 PRO B N 1
ATOM 3325 C CA . PRO B 1 60 ? 0.959 -5.555 -4.668 1 98.75 60 PRO B CA 1
ATOM 3326 C C . PRO B 1 60 ? -0.298 -4.695 -4.535 1 98.75 60 PRO B C 1
ATOM 3328 O O . PRO B 1 60 ? -0.929 -4.363 -5.543 1 98.75 60 PRO B O 1
ATOM 3331 N N . ALA B 1 61 ? -0.72 -4.324 -3.295 1 98.88 61 ALA B N 1
ATOM 3332 C CA . ALA B 1 61 ? -1.917 -3.502 -3.137 1 98.88 61 ALA B CA 1
ATOM 3333 C C . ALA B 1 61 ? -1.728 -2.131 -3.777 1 98.88 61 ALA B C 1
ATOM 3335 O O . ALA B 1 61 ? -2.621 -1.631 -4.465 1 98.88 61 ALA B O 1
ATOM 3336 N N . THR B 1 62 ? -0.583 -1.537 -3.518 1 98.94 62 THR B N 1
ATOM 3337 C CA . THR B 1 62 ? -0.257 -0.246 -4.113 1 98.94 62 THR B CA 1
ATOM 3338 C C . THR B 1 62 ? -0.286 -0.332 -5.637 1 98.94 62 THR B C 1
ATOM 3340 O O . THR B 1 62 ? -0.898 0.508 -6.301 1 98.94 62 THR B O 1
ATOM 3343 N N . PHE B 1 63 ? 0.331 -1.345 -6.164 1 98.94 63 PHE B N 1
ATOM 3344 C CA . PHE B 1 63 ? 0.369 -1.554 -7.605 1 98.94 63 PHE B CA 1
ATOM 3345 C C . PHE B 1 63 ? -1.034 -1.771 -8.156 1 98.94 63 PHE B C 1
ATOM 3347 O O . PHE B 1 63 ? -1.417 -1.156 -9.156 1 98.94 63 PHE B O 1
ATOM 3354 N N . LEU B 1 64 ? -1.791 -2.613 -7.512 1 98.94 64 LEU B N 1
ATOM 3355 C CA . LEU B 1 64 ? -3.117 -2.979 -8 1 98.94 64 LEU B CA 1
ATOM 3356 C C . LEU B 1 64 ? -4.078 -1.798 -7.898 1 98.94 64 LEU B C 1
ATOM 3358 O O . LEU B 1 64 ? -5.047 -1.714 -8.656 1 98.94 64 LEU B O 1
ATOM 3362 N N . ALA B 1 65 ? -3.846 -0.89 -6.941 1 98.94 65 ALA B N 1
ATOM 3363 C CA . ALA B 1 65 ? -4.656 0.323 -6.895 1 98.94 65 ALA B CA 1
ATOM 3364 C C . ALA B 1 65 ? -4.5 1.14 -8.172 1 98.94 65 ALA B C 1
ATOM 3366 O O . ALA B 1 65 ? -5.473 1.711 -8.672 1 98.94 65 ALA B O 1
ATOM 3367 N N . SER B 1 66 ? -3.281 1.219 -8.68 1 98.94 66 SER B N 1
ATOM 3368 C CA . SER B 1 66 ? -3.039 1.887 -9.953 1 98.94 66 SER B CA 1
ATOM 3369 C C . SER B 1 66 ? -3.77 1.184 -11.094 1 98.94 66 SER B C 1
ATOM 3371 O O . SER B 1 66 ? -4.406 1.834 -11.922 1 98.94 66 SER B O 1
ATOM 3373 N N . VAL B 1 67 ? -3.711 -0.154 -11.109 1 98.94 67 VAL B N 1
ATOM 3374 C CA . VAL B 1 67 ? -4.379 -0.937 -12.141 1 98.94 67 VAL B CA 1
ATOM 3375 C C . VAL B 1 67 ? -5.891 -0.751 -12.031 1 98.94 67 VAL B C 1
ATOM 3377 O O . VAL B 1 67 ? -6.578 -0.604 -13.047 1 98.94 67 VAL B O 1
ATOM 3380 N N . ALA B 1 68 ? -6.383 -0.781 -10.797 1 98.94 68 ALA B N 1
ATOM 3381 C CA . ALA B 1 68 ? -7.812 -0.597 -10.562 1 98.94 68 ALA B CA 1
ATOM 3382 C C . ALA B 1 68 ? -8.305 0.709 -11.172 1 98.94 68 ALA B C 1
ATOM 3384 O O . ALA B 1 68 ? -9.375 0.75 -11.781 1 98.94 68 ALA B O 1
ATOM 3385 N N . ALA B 1 69 ? -7.543 1.749 -11.023 1 98.81 69 ALA B N 1
ATOM 3386 C CA . ALA B 1 69 ? -7.91 3.08 -11.5 1 98.81 69 ALA B CA 1
ATOM 3387 C C . ALA B 1 69 ? -7.93 3.131 -13.023 1 98.81 69 ALA B C 1
ATOM 3389 O O . ALA B 1 69 ? -8.555 4.016 -13.617 1 98.81 69 ALA B O 1
ATOM 3390 N N . LYS B 1 70 ? -7.27 2.176 -13.688 1 98.69 70 LYS B N 1
ATOM 3391 C CA . LYS B 1 70 ? -7.109 2.213 -15.141 1 98.69 70 LYS B CA 1
ATOM 3392 C C . LYS B 1 70 ? -7.93 1.112 -15.812 1 98.69 70 LYS B C 1
ATOM 3394 O O . LYS B 1 70 ? -7.828 0.907 -17.016 1 98.69 70 LYS B O 1
ATOM 3399 N N . THR B 1 71 ? -8.648 0.308 -15.008 1 98.75 71 THR B N 1
ATOM 3400 C CA . THR B 1 71 ? -9.492 -0.765 -15.516 1 98.75 71 THR B CA 1
ATOM 3401 C C . THR B 1 71 ? -10.898 -0.669 -14.922 1 98.75 71 THR B C 1
ATOM 3403 O O . THR B 1 71 ? -11.148 0.154 -14.039 1 98.75 71 THR B O 1
ATOM 3406 N N . LYS B 1 72 ? -11.812 -1.534 -15.398 1 98 72 LYS B N 1
ATOM 3407 C CA . LYS B 1 72 ? -13.203 -1.369 -15 1 98 72 LYS B CA 1
ATOM 3408 C C . LYS B 1 72 ? -13.805 -2.693 -14.539 1 98 72 LYS B C 1
ATOM 3410 O O . LYS B 1 72 ? -14.766 -2.7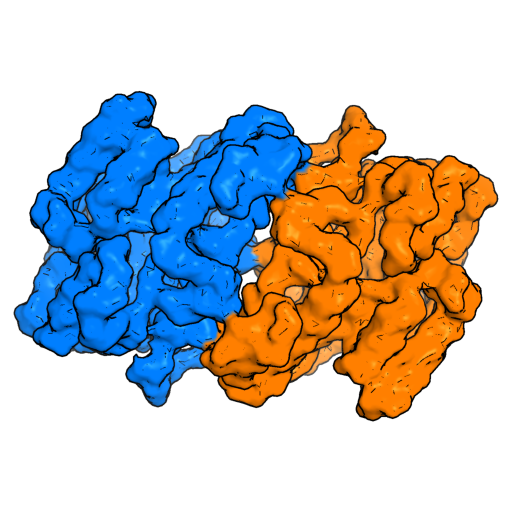09 -13.766 1 98 72 LYS B O 1
ATOM 3415 N N . ARG B 1 73 ? -13.242 -3.803 -14.969 1 97.69 73 ARG B N 1
ATOM 3416 C CA . ARG B 1 73 ? -13.984 -5.047 -14.781 1 97.69 73 ARG B CA 1
ATOM 3417 C C . ARG B 1 73 ? -13.086 -6.137 -14.203 1 97.69 73 ARG B C 1
ATOM 3419 O O . ARG B 1 73 ? -13.539 -6.992 -13.445 1 97.69 73 ARG B O 1
ATOM 3426 N N . ILE B 1 74 ? -11.844 -6.164 -14.625 1 98.56 74 ILE B N 1
ATOM 3427 C CA . ILE B 1 74 ? -10.938 -7.266 -14.312 1 98.56 74 ILE B CA 1
ATOM 3428 C C . ILE B 1 74 ? -10.75 -7.371 -12.805 1 98.56 74 ILE B C 1
ATOM 3430 O O . ILE B 1 74 ? -10.648 -6.352 -12.109 1 98.56 74 ILE B O 1
ATOM 3434 N N . LYS B 1 75 ? -10.789 -8.531 -12.242 1 98.69 75 LYS B N 1
ATOM 3435 C CA . LYS B 1 75 ? -10.539 -8.75 -10.82 1 98.69 75 LYS B CA 1
ATOM 3436 C C . LYS B 1 75 ? -9.055 -8.586 -10.492 1 98.69 75 LYS B C 1
ATOM 3438 O O . LYS B 1 75 ? -8.195 -8.844 -11.344 1 98.69 75 LYS B O 1
ATOM 3443 N N . LEU B 1 76 ? -8.797 -8.133 -9.344 1 98.88 76 LEU B N 1
ATOM 3444 C CA . LEU B 1 76 ? -7.457 -7.742 -8.906 1 98.88 76 LEU B CA 1
ATOM 3445 C C . LEU B 1 76 ? -6.992 -8.609 -7.738 1 98.88 76 LEU B C 1
ATOM 3447 O O . LEU B 1 76 ? -7.605 -8.586 -6.668 1 98.88 76 LEU B O 1
ATOM 3451 N N . ALA B 1 77 ? -5.863 -9.32 -7.93 1 98.88 77 ALA B N 1
ATOM 3452 C CA . ALA B 1 77 ? -5.504 -10.281 -6.891 1 98.88 77 ALA B CA 1
ATOM 3453 C C . ALA B 1 77 ? -3.99 -10.352 -6.707 1 98.88 77 ALA B C 1
ATOM 3455 O O . ALA B 1 77 ? -3.236 -10.266 -7.68 1 98.88 77 ALA B O 1
ATOM 3456 N N . PRO B 1 78 ? -3.553 -10.5 -5.441 1 98.56 78 PRO B N 1
ATOM 3457 C CA . PRO B 1 78 ? -2.17 -10.922 -5.207 1 98.56 78 PRO B CA 1
ATOM 3458 C C . PRO B 1 78 ? -1.977 -12.43 -5.355 1 98.56 78 PRO B C 1
ATOM 3460 O O . PRO B 1 78 ? -2.883 -13.203 -5.047 1 98.56 78 PRO B O 1
ATOM 3463 N N . ALA B 1 79 ? -0.805 -12.844 -5.738 1 96.69 79 ALA B N 1
ATOM 3464 C CA . ALA B 1 79 ? -0.424 -14.258 -5.777 1 96.69 79 ALA B CA 1
ATOM 3465 C C . ALA B 1 79 ? 1.028 -14.445 -5.348 1 96.69 79 ALA B C 1
ATOM 3467 O O . ALA B 1 79 ? 1.916 -14.602 -6.188 1 96.69 79 ALA B O 1
ATOM 3468 N N . THR B 1 80 ? 1.14 -14.242 -4.141 1 96.38 80 THR B N 1
ATOM 3469 C CA . THR B 1 80 ? 0.231 -13.961 -3.035 1 96.38 80 THR B CA 1
ATOM 3470 C C . THR B 1 80 ? 0.866 -12.984 -2.049 1 96.38 80 THR B C 1
ATOM 3472 O O . THR B 1 80 ? 2.053 -12.664 -2.158 1 96.38 80 THR B O 1
ATOM 3475 N N . VAL B 1 81 ? 0.13 -12.453 -1.146 1 98.06 81 VAL B N 1
ATOM 3476 C CA . VAL B 1 81 ? 0.649 -11.656 -0.039 1 98.06 81 VAL B CA 1
ATOM 3477 C C . VAL B 1 81 ? 1.486 -12.539 0.884 1 98.06 81 VAL B C 1
ATOM 3479 O O . VAL B 1 81 ? 1.071 -13.648 1.242 1 98.06 81 VAL B O 1
ATOM 3482 N N . LEU B 1 82 ? 2.697 -12.117 1.162 1 96.94 82 LEU B N 1
ATOM 3483 C CA . LEU B 1 82 ? 3.502 -12.758 2.199 1 96.94 82 LEU B CA 1
ATOM 3484 C C . L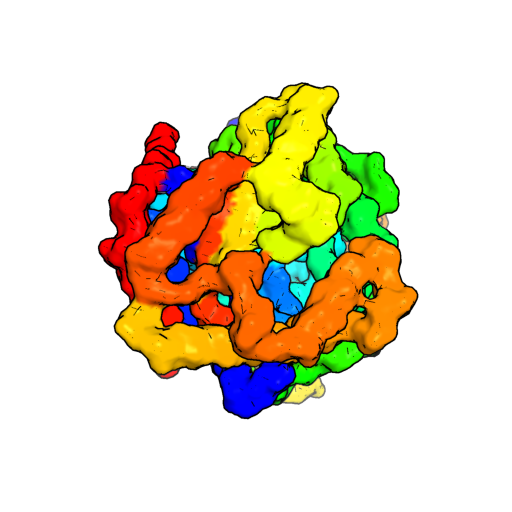EU B 1 82 ? 2.99 -12.383 3.588 1 96.94 82 LEU B C 1
ATOM 3486 O O . LEU B 1 82 ? 3.588 -11.547 4.27 1 96.94 82 LEU B O 1
ATOM 3490 N N . LEU B 1 83 ? 2.029 -13.047 4.039 1 97.88 83 LEU B N 1
ATOM 3491 C CA . LEU B 1 83 ? 1.193 -12.609 5.148 1 97.88 83 LEU B CA 1
ATOM 3492 C C . LEU B 1 83 ? 1.989 -12.57 6.449 1 97.88 83 LEU B C 1
ATOM 3494 O O . LEU B 1 83 ? 1.854 -11.633 7.238 1 97.88 83 LEU B O 1
ATOM 3498 N N . PRO B 1 84 ? 2.939 -13.516 6.699 1 96.5 84 PRO B N 1
ATOM 3499 C CA . PRO B 1 84 ? 3.65 -13.492 7.98 1 96.5 84 PRO B CA 1
ATOM 3500 C C . PRO B 1 84 ? 4.566 -12.281 8.125 1 96.5 84 PRO B C 1
ATOM 3502 O O . PRO B 1 84 ? 4.988 -11.953 9.234 1 96.5 84 PRO B O 1
ATOM 3505 N N . ALA B 1 85 ? 4.809 -11.641 7.031 1 94.19 85 ALA B N 1
ATOM 3506 C CA . ALA B 1 85 ? 5.797 -10.562 7.047 1 94.19 85 ALA B CA 1
ATOM 3507 C C . ALA B 1 85 ? 5.141 -9.227 7.383 1 94.19 85 ALA B C 1
ATOM 3509 O O . ALA B 1 85 ? 5.805 -8.188 7.387 1 94.19 85 ALA B O 1
ATOM 3510 N N . GLN B 1 86 ? 3.896 -9.242 7.668 1 94.62 86 GLN B N 1
ATOM 3511 C CA . GLN B 1 86 ? 3.164 -8.016 7.965 1 94.62 86 GLN B CA 1
ATOM 3512 C C . GLN B 1 86 ? 2.176 -8.227 9.109 1 94.62 86 GLN B C 1
ATOM 3514 O O . GLN B 1 86 ? 1.718 -9.344 9.344 1 94.62 86 GLN B O 1
ATOM 3519 N N . HIS B 1 87 ? 1.923 -7.117 9.797 1 96.75 87 HIS B N 1
ATOM 3520 C CA . HIS B 1 87 ? 0.852 -7.207 10.781 1 96.75 87 HIS B CA 1
ATOM 3521 C C . HIS B 1 87 ? -0.5 -7.422 10.117 1 96.75 87 HIS B C 1
ATOM 3523 O O . HIS B 1 87 ? -0.871 -6.676 9.203 1 96.75 87 HIS B O 1
ATOM 3529 N N . PRO B 1 88 ? -1.28 -8.383 10.547 1 98 88 PRO B N 1
ATOM 3530 C CA . PRO B 1 88 ? -2.496 -8.766 9.828 1 98 88 PRO B CA 1
ATOM 3531 C C . PRO B 1 88 ? -3.557 -7.664 9.836 1 98 88 PRO B C 1
ATOM 3533 O O . PRO B 1 88 ? -4.359 -7.574 8.906 1 98 88 PRO B O 1
ATOM 3536 N N . VAL B 1 89 ? -3.605 -6.809 10.852 1 97.75 89 VAL B N 1
ATOM 3537 C CA . VAL B 1 89 ? -4.57 -5.715 10.891 1 97.75 89 VAL B CA 1
ATOM 3538 C C . VAL B 1 89 ? -4.273 -4.723 9.766 1 97.75 89 VAL B C 1
ATOM 3540 O O . VAL B 1 89 ? -5.191 -4.223 9.109 1 97.75 89 VAL B O 1
ATOM 3543 N N . ARG B 1 90 ? -3.016 -4.422 9.523 1 97.44 90 ARG B N 1
ATOM 3544 C CA . ARG B 1 90 ? -2.629 -3.543 8.43 1 97.44 90 ARG B CA 1
ATOM 3545 C C . ARG B 1 90 ? -3.023 -4.141 7.082 1 97.44 90 ARG B C 1
ATOM 3547 O O . ARG B 1 90 ? -3.498 -3.43 6.195 1 97.44 90 ARG B O 1
ATOM 3554 N N . VAL B 1 91 ? -2.803 -5.426 7.004 1 98.44 91 VAL B N 1
ATOM 3555 C CA . VAL B 1 91 ? -3.186 -6.121 5.777 1 98.44 91 VAL B CA 1
ATOM 3556 C C . VAL B 1 91 ? -4.691 -6 5.562 1 98.44 91 VAL B C 1
ATOM 3558 O O . VAL B 1 91 ? -5.145 -5.668 4.465 1 98.44 91 VAL B O 1
ATOM 3561 N N . ALA B 1 92 ? -5.43 -6.238 6.59 1 98.5 92 ALA B N 1
ATOM 3562 C CA . ALA B 1 92 ? -6.883 -6.16 6.492 1 98.5 92 ALA B CA 1
ATOM 3563 C C . ALA B 1 92 ? -7.332 -4.766 6.059 1 98.5 92 ALA B C 1
ATOM 3565 O O . ALA B 1 92 ? -8.211 -4.625 5.211 1 98.5 92 ALA B O 1
ATOM 3566 N N . GLU B 1 93 ? -6.734 -3.754 6.598 1 98.25 93 GLU B N 1
ATOM 3567 C CA . GLU B 1 93 ? -7.07 -2.373 6.266 1 98.25 93 GLU B CA 1
ATOM 3568 C C . GLU B 1 93 ? -6.73 -2.055 4.812 1 98.25 93 GLU B C 1
ATOM 3570 O O . GLU B 1 93 ? -7.547 -1.481 4.09 1 98.25 93 GLU B O 1
ATOM 3575 N N . GLU B 1 94 ? -5.582 -2.42 4.43 1 98.56 94 GLU B N 1
ATOM 3576 C CA . GLU B 1 94 ? -5.066 -2.08 3.105 1 98.56 94 GLU B CA 1
ATOM 3577 C C . GLU B 1 94 ? -5.895 -2.738 2.006 1 98.56 94 GLU B C 1
ATOM 3579 O O . GLU B 1 94 ? -6.246 -2.092 1.017 1 98.56 94 GLU B O 1
ATOM 3584 N N . TRP B 1 95 ? -6.207 -3.928 2.184 1 98.81 95 TRP B N 1
ATOM 3585 C CA . TRP B 1 95 ? -6.926 -4.641 1.132 1 98.81 95 TRP B CA 1
ATOM 3586 C C . TRP B 1 95 ? -8.406 -4.289 1.149 1 98.81 95 TRP B C 1
ATOM 3588 O O . TRP B 1 95 ? -9.07 -4.324 0.111 1 98.81 95 TRP B O 1
ATOM 3598 N N . ALA B 1 96 ? -8.969 -3.947 2.328 1 98.69 96 ALA B N 1
ATOM 3599 C CA . ALA B 1 96 ? -10.305 -3.35 2.354 1 98.69 96 ALA B CA 1
ATOM 3600 C C . ALA B 1 96 ? -10.328 -2.041 1.567 1 98.69 96 ALA B C 1
ATOM 3602 O O . ALA B 1 96 ? -11.273 -1.781 0.817 1 98.69 96 ALA B O 1
ATOM 3603 N N . LEU B 1 97 ? -9.305 -1.246 1.753 1 98.88 97 LEU B N 1
ATOM 3604 C CA . LEU B 1 97 ? -9.18 0.003 1.009 1 98.88 97 LEU B CA 1
ATOM 3605 C C . LEU B 1 97 ? -9.156 -0.26 -0.493 1 98.88 97 LEU B C 1
ATOM 3607 O O . LEU B 1 97 ? -9.859 0.407 -1.256 1 98.88 97 LEU B O 1
ATOM 3611 N N . LEU B 1 98 ? -8.344 -1.224 -0.928 1 98.94 98 LEU B N 1
ATOM 3612 C CA . LEU B 1 98 ? -8.297 -1.555 -2.348 1 98.94 98 LEU B CA 1
ATOM 3613 C C . LEU B 1 98 ? -9.672 -1.996 -2.848 1 98.94 98 LEU B C 1
ATOM 3615 O O . LEU B 1 98 ? -10.062 -1.668 -3.969 1 98.94 98 LEU B O 1
ATOM 3619 N N . ASP B 1 99 ? -10.375 -2.779 -2.025 1 98.88 99 ASP B N 1
ATOM 3620 C CA . ASP B 1 99 ? -11.711 -3.225 -2.41 1 98.88 99 ASP B CA 1
ATOM 3621 C C . ASP B 1 99 ? -12.641 -2.037 -2.625 1 98.88 99 ASP B C 1
ATOM 3623 O O . ASP B 1 99 ? -13.438 -2.027 -3.568 1 98.88 99 ASP B O 1
ATOM 3627 N N . VAL B 1 100 ? -12.539 -1.023 -1.794 1 98.81 100 VAL B N 1
ATOM 3628 C CA . VAL B 1 100 ? -13.344 0.188 -1.943 1 98.81 100 VAL B CA 1
ATOM 3629 C C . VAL B 1 100 ? -12.945 0.913 -3.229 1 98.81 100 VAL B C 1
ATOM 3631 O O . VAL B 1 100 ? -13.805 1.239 -4.051 1 98.81 100 VAL B O 1
ATOM 3634 N N . LEU B 1 101 ? -11.648 1.088 -3.451 1 98.88 101 LEU B N 1
ATOM 3635 C CA . LEU B 1 101 ? -11.133 1.849 -4.586 1 98.88 101 LEU B CA 1
ATOM 3636 C C . LEU B 1 101 ? -11.469 1.152 -5.902 1 98.88 101 LEU B C 1
ATOM 3638 O O . LEU B 1 101 ? -11.625 1.809 -6.934 1 98.88 101 LEU B O 1
ATOM 3642 N N . SER B 1 102 ? -11.586 -0.184 -5.848 1 98.75 102 SER B N 1
ATOM 3643 C CA . SER B 1 102 ? -11.82 -0.956 -7.062 1 98.75 102 SER B CA 1
ATOM 3644 C C . SER B 1 102 ? -13.305 -1.228 -7.27 1 98.75 102 SER B C 1
ATOM 3646 O O . SER B 1 102 ? -13.695 -1.804 -8.289 1 98.75 102 SER B O 1
ATOM 3648 N N . GLY B 1 103 ? -14.141 -0.837 -6.312 1 98.31 103 GLY B N 1
ATOM 3649 C CA . GLY B 1 103 ? -15.57 -1.087 -6.41 1 98.31 103 GLY B CA 1
ATOM 3650 C C . GLY B 1 103 ? -15.93 -2.551 -6.254 1 98.31 103 GLY B C 1
ATOM 3651 O O . GLY B 1 103 ? -16.828 -3.053 -6.934 1 98.31 103 GLY B O 1
ATOM 3652 N N . GLY B 1 104 ? -15.141 -3.246 -5.457 1 98.56 104 GLY B N 1
ATOM 3653 C CA . GLY B 1 104 ? -15.492 -4.617 -5.129 1 98.56 104 GLY B CA 1
ATOM 3654 C C . GLY B 1 104 ? -14.883 -5.637 -6.07 1 98.56 104 GLY B C 1
ATOM 3655 O O . GLY B 1 104 ? -15.422 -6.727 -6.258 1 98.56 104 GLY B O 1
ATOM 3656 N N . ARG B 1 105 ? -13.75 -5.355 -6.652 1 98.62 105 ARG B N 1
ATOM 3657 C CA . ARG B 1 105 ? -13.133 -6.258 -7.621 1 98.62 105 ARG B CA 1
ATOM 3658 C C . ARG B 1 105 ? -11.969 -7.016 -7 1 98.62 105 ARG B C 1
ATOM 3660 O O . ARG B 1 105 ? -11.297 -7.797 -7.676 1 98.62 105 ARG B O 1
ATOM 3667 N N . THR B 1 106 ? -11.711 -6.824 -5.719 1 98.75 106 THR B N 1
ATOM 3668 C CA . THR B 1 106 ? -10.523 -7.348 -5.051 1 98.75 106 THR B CA 1
ATOM 3669 C C . THR B 1 106 ? -10.711 -8.82 -4.691 1 98.75 106 THR B C 1
ATOM 3671 O O . THR B 1 106 ? -11.773 -9.219 -4.211 1 98.75 106 THR B O 1
ATOM 3674 N N . ILE B 1 107 ? -9.742 -9.633 -4.992 1 98.75 107 ILE B N 1
ATOM 3675 C CA . ILE B 1 107 ? -9.523 -10.961 -4.438 1 98.75 107 ILE B CA 1
ATOM 3676 C C . ILE B 1 107 ? -8.266 -10.961 -3.564 1 98.75 107 ILE B C 1
ATOM 3678 O O . ILE B 1 107 ? -7.25 -10.367 -3.932 1 98.75 107 ILE B O 1
ATOM 3682 N N . PHE B 1 108 ? -8.43 -11.547 -2.404 1 98.69 108 PHE B N 1
ATOM 3683 C CA . PHE B 1 108 ? -7.258 -11.633 -1.537 1 98.69 108 PHE B CA 1
ATOM 3684 C C . PHE B 1 108 ? -6.668 -13.039 -1.566 1 98.69 108 PHE B C 1
ATOM 3686 O O . PHE B 1 108 ? -7.398 -14.031 -1.549 1 98.69 108 PHE B O 1
ATOM 3693 N N . SER B 1 109 ? -5.359 -13.125 -1.667 1 98.62 109 SER B N 1
ATOM 3694 C CA . SER B 1 109 ? -4.629 -14.383 -1.55 1 98.62 109 SER B CA 1
ATOM 3695 C C . SER B 1 109 ? -3.367 -14.219 -0.709 1 98.62 109 SER B C 1
ATOM 3697 O O . SER B 1 109 ? -2.678 -13.203 -0.812 1 98.62 109 SER B O 1
ATOM 3699 N N . ALA B 1 110 ? -3.119 -15.18 0.091 1 98.19 110 ALA B N 1
ATOM 3700 C CA . ALA B 1 110 ? -1.942 -15.109 0.954 1 98.19 110 ALA B CA 1
ATOM 3701 C C . ALA B 1 110 ? -1.249 -16.469 1.047 1 98.19 110 ALA B C 1
ATOM 3703 O O . ALA B 1 110 ? -1.862 -17.5 0.78 1 98.19 110 ALA B O 1
ATOM 3704 N N . GLY B 1 111 ? -0.038 -16.422 1.321 1 96.25 111 GLY B N 1
ATOM 3705 C CA . GLY B 1 111 ? 0.794 -17.578 1.554 1 96.25 111 GLY B CA 1
ATOM 3706 C C . GLY B 1 111 ? 1.943 -17.312 2.508 1 96.25 111 GLY B C 1
ATOM 3707 O O . GLY B 1 111 ? 2.131 -16.188 2.961 1 96.25 111 GLY B O 1
ATOM 3708 N N . ARG B 1 112 ? 2.662 -18.312 2.836 1 91.75 112 ARG B N 1
ATOM 3709 C CA . ARG B 1 112 ? 3.773 -18.234 3.777 1 91.75 112 ARG B CA 1
ATOM 3710 C C . ARG B 1 112 ? 5.062 -17.828 3.068 1 91.75 112 ARG B C 1
ATOM 3712 O O . ARG B 1 112 ? 5.996 -17.328 3.699 1 91.75 112 ARG B O 1
ATOM 3719 N N . GLY B 1 113 ? 5.047 -18.016 1.789 1 86.69 113 GLY B N 1
ATOM 3720 C CA . GLY B 1 113 ? 6.32 -17.875 1.103 1 86.69 113 GLY B CA 1
ATOM 3721 C C . GLY B 1 113 ? 7.297 -18.984 1.435 1 86.69 113 GLY B C 1
ATOM 3722 O O . GLY B 1 113 ? 7.043 -19.797 2.326 1 86.69 113 GLY B O 1
ATOM 3723 N N . TYR B 1 114 ? 8.461 -19.062 0.7 1 80 114 TYR B N 1
ATOM 3724 C CA . TYR B 1 114 ? 9.375 -20.203 0.836 1 80 114 TYR B CA 1
ATOM 3725 C C . TYR B 1 114 ? 10.805 -19.719 1.053 1 80 114 TYR B C 1
ATOM 3727 O O . TYR B 1 114 ? 11.703 -20.516 1.316 1 80 114 TYR B O 1
ATOM 3735 N N . ASP B 1 115 ? 11.023 -18.484 0.862 1 84.94 115 ASP B N 1
ATOM 3736 C CA . ASP B 1 115 ? 12.391 -17.953 0.857 1 84.94 115 ASP B CA 1
ATOM 3737 C C . ASP B 1 115 ? 12.734 -17.328 2.201 1 84.94 115 ASP B C 1
ATOM 3739 O O . ASP B 1 115 ? 12.305 -16.203 2.492 1 84.94 115 ASP B O 1
ATOM 3743 N N . LYS B 1 116 ? 13.602 -17.953 2.951 1 86.44 116 LYS B N 1
ATOM 3744 C CA . LYS B 1 116 ? 14 -17.5 4.281 1 86.44 116 LYS B CA 1
ATOM 3745 C C . LYS B 1 116 ? 14.641 -16.109 4.215 1 86.44 116 LYS B C 1
ATOM 3747 O O . LYS B 1 116 ? 14.555 -15.344 5.172 1 86.44 116 LYS B O 1
ATOM 3752 N N . ARG B 1 117 ? 15.258 -15.828 3.154 1 85.88 117 ARG B N 1
ATOM 3753 C CA . ARG B 1 117 ? 15.93 -14.539 3.004 1 85.88 117 ARG B CA 1
ATOM 3754 C C . ARG B 1 117 ? 14.945 -13.391 3.188 1 85.88 117 ARG B C 1
ATOM 3756 O O . ARG B 1 117 ? 15.312 -12.328 3.703 1 85.88 117 ARG B O 1
ATOM 3763 N N . GLU B 1 118 ? 13.703 -13.547 2.742 1 88.12 118 GLU B N 1
ATOM 3764 C CA . GLU B 1 118 ? 12.68 -12.508 2.861 1 88.12 118 GLU B CA 1
ATOM 3765 C C . GLU B 1 118 ? 12.164 -12.398 4.293 1 88.12 118 GLU B C 1
ATOM 3767 O O . GLU B 1 118 ? 11.734 -11.328 4.727 1 88.12 118 GLU B O 1
ATOM 3772 N N . TYR B 1 119 ? 12.273 -13.484 5.074 1 90.81 119 TYR B N 1
ATOM 3773 C CA . TYR B 1 119 ? 11.875 -13.484 6.477 1 90.81 119 TYR B CA 1
ATOM 3774 C C . TYR B 1 119 ? 12.93 -12.812 7.348 1 90.81 119 TYR B C 1
ATOM 3776 O O . TYR B 1 119 ? 12.594 -12.039 8.25 1 90.81 119 TYR B O 1
ATOM 3784 N N . ASP B 1 120 ? 14.141 -13.078 7.035 1 91.81 120 ASP B N 1
ATOM 3785 C CA . ASP B 1 120 ? 15.25 -12.664 7.887 1 91.81 120 ASP B CA 1
ATOM 3786 C C . ASP B 1 120 ? 15.305 -11.148 8.016 1 91.81 120 ASP B C 1
ATOM 3788 O O . ASP B 1 120 ? 15.5 -10.617 9.109 1 91.81 120 ASP B O 1
ATOM 3792 N N . VAL B 1 121 ? 15.086 -10.5 6.965 1 93.88 121 VAL B N 1
ATOM 3793 C CA . VAL B 1 121 ? 15.164 -9.039 6.965 1 93.88 121 VAL B CA 1
ATOM 3794 C C . VAL B 1 121 ? 14.07 -8.461 7.863 1 93.88 121 VAL B C 1
ATOM 3796 O O . VAL B 1 121 ? 14.297 -7.488 8.586 1 93.88 121 VAL B O 1
ATOM 3799 N N . PHE B 1 122 ? 12.93 -9.055 7.898 1 94.12 122 PHE B N 1
ATOM 3800 C CA . PHE B 1 122 ? 11.781 -8.57 8.664 1 94.12 122 PHE B CA 1
ATOM 3801 C C . PHE B 1 122 ? 11.797 -9.125 10.078 1 94.12 122 PHE B C 1
ATOM 3803 O O . PHE B 1 122 ? 10.875 -8.875 10.859 1 94.12 122 PHE B O 1
ATOM 3810 N N . ASP B 1 123 ? 12.758 -9.867 10.422 1 92.25 123 ASP B N 1
ATOM 3811 C CA . ASP B 1 123 ? 12.977 -10.43 11.75 1 92.25 123 ASP B CA 1
ATOM 3812 C C . ASP B 1 123 ? 11.797 -11.297 12.18 1 92.25 123 ASP B C 1
ATOM 3814 O O . ASP B 1 123 ? 11.281 -11.156 13.289 1 92.25 123 ASP B O 1
ATOM 3818 N N . ILE B 1 124 ? 11.336 -12.109 11.305 1 93.31 124 ILE B N 1
ATOM 3819 C CA . ILE B 1 124 ? 10.266 -13.055 11.562 1 93.31 124 ILE B CA 1
ATOM 3820 C C . ILE B 1 124 ? 10.828 -14.469 11.664 1 93.31 124 ILE B C 1
ATOM 3822 O O . ILE B 1 124 ? 11.656 -14.875 10.836 1 93.31 124 ILE B O 1
ATOM 3826 N N . ASP B 1 125 ? 10.422 -15.242 12.633 1 92.62 125 ASP B N 1
ATOM 3827 C CA . ASP B 1 125 ? 10.891 -16.609 12.805 1 92.62 125 ASP B CA 1
ATOM 3828 C C . ASP B 1 125 ? 10.352 -17.516 11.703 1 92.62 125 ASP B C 1
ATOM 3830 O O . ASP B 1 125 ? 9.188 -17.922 11.734 1 92.62 125 ASP B O 1
ATOM 3834 N N . PHE B 1 126 ? 11.18 -17.859 10.828 1 90.5 126 PHE B N 1
ATOM 3835 C CA . PHE B 1 126 ? 10.82 -18.656 9.672 1 90.5 126 PHE B CA 1
ATOM 3836 C C . PHE B 1 126 ? 10.289 -20.031 10.102 1 90.5 126 PHE B C 1
ATOM 3838 O O . PHE B 1 126 ? 9.414 -20.594 9.453 1 90.5 126 PHE B O 1
ATOM 3845 N N . ASN B 1 127 ? 10.734 -20.547 11.211 1 89.5 127 ASN B N 1
ATOM 3846 C CA . ASN B 1 127 ? 10.328 -21.859 11.719 1 89.5 127 ASN B CA 1
ATOM 3847 C C . ASN B 1 127 ? 8.898 -21.844 12.242 1 89.5 127 ASN B C 1
ATOM 3849 O O . ASN B 1 127 ? 8.289 -22.891 12.422 1 89.5 127 ASN B O 1
ATOM 3853 N N . LYS B 1 128 ? 8.391 -20.672 12.453 1 93 128 LYS B N 1
ATOM 3854 C CA . LYS B 1 128 ? 7.023 -20.531 12.953 1 93 128 LYS B CA 1
ATOM 3855 C C . LYS B 1 128 ? 6.098 -19.953 11.883 1 93 128 LYS B C 1
ATOM 3857 O O . LYS B 1 128 ? 5.016 -19.453 12.195 1 93 128 LYS B O 1
ATOM 3862 N N . SER B 1 129 ? 6.559 -20 10.641 1 92.69 129 SER B N 1
ATOM 3863 C CA . SER B 1 129 ? 5.848 -19.359 9.539 1 92.69 129 SER B CA 1
ATOM 3864 C C . SER B 1 129 ? 4.418 -19.875 9.43 1 92.69 129 SER B C 1
ATOM 3866 O O . SER B 1 129 ? 3.488 -19.109 9.172 1 92.69 129 SER B O 1
ATOM 3868 N N . ARG B 1 130 ? 4.211 -21.172 9.648 1 93.5 130 ARG B N 1
ATOM 3869 C CA . ARG B 1 130 ? 2.881 -21.75 9.516 1 93.5 130 ARG B CA 1
ATOM 3870 C C . ARG B 1 130 ? 1.944 -21.234 10.602 1 93.5 130 ARG B C 1
ATOM 3872 O O . ARG B 1 130 ? 0.826 -20.797 10.305 1 93.5 130 ARG B O 1
ATOM 3879 N N . GLU B 1 131 ? 2.365 -21.234 11.859 1 95.62 131 GLU B N 1
ATOM 3880 C CA . GLU B 1 131 ? 1.56 -20.766 12.984 1 95.62 131 GLU B CA 1
ATOM 3881 C C . GLU B 1 131 ? 1.236 -19.281 12.852 1 95.62 131 GLU B C 1
ATOM 3883 O O . GLU B 1 131 ? 0.092 -18.875 13.055 1 95.62 131 GLU B O 1
ATOM 3888 N N . ILE B 1 132 ? 2.256 -18.531 12.492 1 97 132 ILE B N 1
ATOM 3889 C CA . ILE B 1 132 ? 2.061 -17.094 12.305 1 97 132 ILE B CA 1
ATOM 3890 C C . ILE B 1 132 ? 1.06 -16.859 11.18 1 97 132 ILE B C 1
ATOM 3892 O O . ILE B 1 132 ? 0.156 -16.031 11.312 1 97 132 ILE B O 1
ATOM 3896 N N . PHE B 1 133 ? 1.188 -17.641 10.125 1 97.62 133 PHE B N 1
ATOM 3897 C CA . PHE B 1 133 ? 0.344 -17.484 8.945 1 97.62 133 PHE B CA 1
ATOM 3898 C C . PHE B 1 133 ? -1.123 -17.703 9.297 1 97.62 133 PHE B C 1
ATOM 3900 O O . PHE B 1 133 ? -1.965 -16.844 9.023 1 97.62 133 PHE B O 1
ATOM 3907 N N . PHE B 1 134 ? -1.44 -18.719 9.891 1 97.94 134 PHE B N 1
ATOM 3908 C CA . PHE B 1 134 ? -2.844 -19.062 10.086 1 97.94 134 PHE B CA 1
ATOM 3909 C C . PHE B 1 134 ? -3.463 -18.203 11.18 1 97.94 134 PHE B C 1
ATOM 3911 O O . PHE B 1 134 ? -4.652 -17.875 11.125 1 97.94 134 PHE B O 1
ATOM 3918 N N . GLU B 1 135 ? -2.684 -17.812 12.195 1 98.5 135 GLU B N 1
ATOM 3919 C CA . GLU B 1 135 ? -3.217 -16.828 13.141 1 98.5 135 GLU B CA 1
ATOM 3920 C C . GLU B 1 135 ? -3.479 -15.492 12.461 1 98.5 135 GLU B C 1
ATOM 3922 O O . GLU B 1 135 ? -4.484 -14.828 12.742 1 98.5 135 GLU B O 1
ATOM 3927 N N . SER B 1 136 ? -2.551 -15.102 11.586 1 98.69 136 SER B N 1
ATOM 3928 C CA . SER B 1 136 ? -2.746 -13.883 10.812 1 98.69 136 SER B CA 1
ATOM 3929 C C . SER B 1 136 ? -4.023 -13.953 9.984 1 98.69 136 SER B C 1
ATOM 3931 O O . SER B 1 136 ? -4.785 -12.984 9.914 1 98.69 136 SER B O 1
ATOM 3933 N N . LEU B 1 137 ? -4.18 -15.055 9.336 1 98.62 137 LEU B N 1
ATOM 3934 C CA . LEU B 1 137 ? -5.363 -15.242 8.508 1 98.62 137 LEU B CA 1
ATOM 3935 C C . LEU B 1 137 ? -6.637 -15.148 9.336 1 98.62 137 LEU B C 1
ATOM 3937 O O . LEU B 1 137 ? -7.633 -14.578 8.891 1 98.62 137 LEU B O 1
ATOM 3941 N N . ASP B 1 138 ? -6.586 -15.688 10.5 1 98.38 138 ASP B N 1
ATOM 3942 C CA . ASP B 1 138 ? -7.715 -15.594 11.422 1 98.38 138 ASP B CA 1
ATOM 3943 C C . ASP B 1 138 ? -8.047 -14.141 11.742 1 98.38 138 ASP B C 1
ATOM 3945 O O . ASP B 1 138 ? -9.219 -13.75 11.75 1 98.38 138 ASP B O 1
ATOM 3949 N N . VAL B 1 139 ? -7.09 -13.367 11.984 1 98.5 139 VAL B N 1
ATOM 3950 C CA . VAL B 1 139 ? -7.27 -11.953 12.297 1 98.5 139 VAL B CA 1
ATOM 3951 C C . VAL B 1 139 ? -7.887 -11.227 11.102 1 98.5 139 VAL B C 1
ATOM 3953 O O . VAL B 1 139 ? -8.82 -10.445 11.258 1 98.5 139 VAL B O 1
ATOM 3956 N N . VAL B 1 140 ? -7.398 -11.516 9.906 1 98.56 140 VAL B N 1
ATOM 3957 C CA . VAL B 1 140 ? -7.914 -10.891 8.688 1 98.56 140 VAL B CA 1
ATOM 3958 C C . VAL B 1 140 ? -9.383 -11.258 8.5 1 98.56 140 VAL B C 1
ATOM 3960 O O . VAL B 1 140 ? -10.211 -10.398 8.203 1 98.56 140 VAL B O 1
ATOM 3963 N N . GLN B 1 141 ? -9.719 -12.5 8.703 1 97.56 141 GLN B N 1
ATOM 3964 C CA . GLN B 1 141 ? -11.094 -12.969 8.586 1 97.56 141 GLN B CA 1
ATOM 3965 C C . GLN B 1 141 ? -12.008 -12.25 9.57 1 97.56 141 GLN B C 1
ATOM 3967 O O . GLN B 1 141 ? -13.094 -11.797 9.203 1 97.56 141 GLN B O 1
ATOM 3972 N N . LYS B 1 142 ? -11.555 -12.172 10.805 1 97 142 LYS B N 1
ATOM 3973 C CA . LYS B 1 142 ? -12.328 -11.5 11.844 1 97 142 LYS B CA 1
ATOM 3974 C C . LYS B 1 142 ? -12.57 -10.031 11.484 1 97 142 LYS B C 1
ATOM 3976 O O . LYS B 1 142 ? -13.68 -9.523 11.656 1 97 142 LYS B O 1
ATOM 3981 N N . ALA B 1 143 ? -11.555 -9.438 11 1 97.56 143 ALA B N 1
ATOM 3982 C CA . ALA B 1 143 ? -11.641 -8.031 10.641 1 97.56 143 ALA B CA 1
ATOM 3983 C C . ALA B 1 143 ? -12.711 -7.805 9.57 1 97.56 143 ALA B C 1
ATOM 3985 O O . ALA B 1 143 ? -13.539 -6.898 9.688 1 97.56 143 ALA B O 1
ATOM 3986 N N . TRP B 1 144 ? -12.734 -8.617 8.539 1 97.75 144 TRP B N 1
ATOM 3987 C CA . TRP B 1 144 ? -13.602 -8.406 7.379 1 97.75 144 TRP B CA 1
ATOM 3988 C C . TRP B 1 144 ? -15.016 -8.906 7.656 1 97.75 144 TRP B C 1
ATOM 3990 O O . TRP B 1 144 ? -15.977 -8.398 7.086 1 97.75 144 TRP B O 1
ATOM 4000 N N . ASN B 1 145 ? -15.148 -9.852 8.523 1 93.88 145 ASN B N 1
ATOM 4001 C CA . ASN B 1 145 ? -16.453 -10.492 8.719 1 93.88 145 ASN B CA 1
ATOM 4002 C C . ASN B 1 145 ? -17.188 -9.906 9.922 1 93.88 145 ASN B C 1
ATOM 4004 O O . ASN B 1 145 ? -18.344 -10.258 10.18 1 93.88 145 ASN B O 1
ATOM 40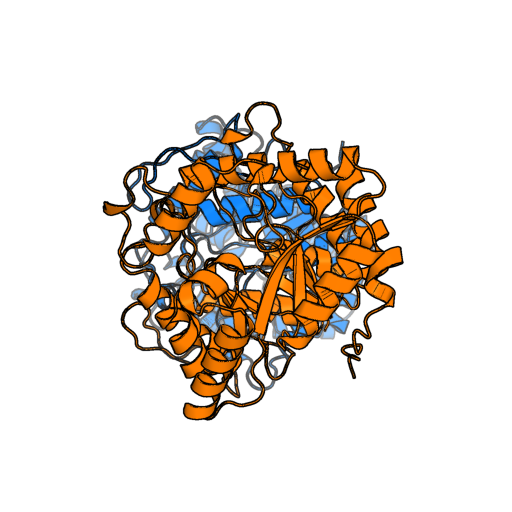08 N N . SER B 1 146 ? -16.516 -9.031 10.594 1 93 146 SER B N 1
ATOM 4009 C CA . SER B 1 146 ? -17.203 -8.375 11.703 1 93 146 SER B CA 1
ATOM 4010 C C . SER B 1 146 ? -18.406 -7.574 11.211 1 93 146 SER B C 1
ATOM 4012 O O . SER B 1 146 ? -18.328 -6.91 10.18 1 93 146 SER B O 1
ATOM 4014 N N . LYS B 1 147 ? -19.484 -7.633 11.812 1 87 147 LYS B N 1
ATOM 4015 C CA . LYS B 1 147 ? -20.734 -7.012 11.375 1 87 147 LYS B CA 1
ATOM 4016 C C . LYS B 1 147 ? -20.609 -5.488 11.383 1 87 147 LYS B C 1
ATOM 4018 O O . LYS B 1 147 ? -21.047 -4.824 10.43 1 87 147 LYS B O 1
ATOM 4023 N N . ASP B 1 148 ? -20 -4.926 12.445 1 89.19 148 ASP B N 1
ATOM 4024 C CA . ASP B 1 148 ? -19.922 -3.471 12.539 1 89.19 148 ASP B CA 1
ATOM 4025 C C . ASP B 1 148 ? -18.484 -2.982 12.445 1 89.19 148 ASP B C 1
ATOM 4027 O O . ASP B 1 148 ? -18.188 -1.816 12.727 1 89.19 148 ASP B O 1
ATOM 4031 N N . GLY B 1 149 ? -17.609 -3.867 12.148 1 92.31 149 GLY B N 1
ATOM 4032 C CA . GLY B 1 149 ? -16.219 -3.496 11.961 1 92.31 149 GLY B CA 1
ATOM 4033 C C . GLY B 1 149 ? -15.391 -3.625 13.234 1 92.31 149 GLY B C 1
ATOM 4034 O O . GLY B 1 149 ? -14.164 -3.514 13.195 1 92.31 149 GLY B O 1
ATOM 4035 N N . HIS B 1 150 ? -16.047 -3.867 14.359 1 95.56 150 HIS B N 1
ATOM 4036 C CA . HIS B 1 150 ? -15.352 -4.008 15.633 1 95.56 150 HIS B CA 1
ATOM 4037 C C . HIS B 1 150 ? -14.844 -5.438 15.82 1 95.56 150 HIS B C 1
ATOM 4039 O O . HIS B 1 150 ? -15.562 -6.395 15.531 1 95.56 150 HIS B O 1
ATOM 4045 N N . PHE B 1 151 ? -13.586 -5.559 16.312 1 96.44 151 PHE B N 1
ATOM 4046 C CA . PHE B 1 151 ? -13.039 -6.879 16.578 1 96.44 151 PHE B CA 1
ATOM 4047 C C . PHE B 1 151 ? -11.82 -6.777 17.5 1 96.44 151 PHE B C 1
ATOM 4049 O O . PHE B 1 151 ? -11.25 -5.695 17.656 1 96.44 151 PHE B O 1
ATOM 4056 N N . SER B 1 152 ? -11.516 -7.781 18.203 1 97.06 152 SER B N 1
ATOM 4057 C CA . SER B 1 152 ? -10.336 -7.953 19.047 1 97.06 152 SER B CA 1
ATOM 4058 C C . SER B 1 152 ? -9.656 -9.297 18.781 1 97.06 152 SER B C 1
ATOM 4060 O O . SER B 1 152 ? -10.188 -10.133 18.047 1 97.06 152 SER B O 1
ATOM 4062 N N . HIS B 1 153 ? -8.523 -9.438 19.234 1 97.81 153 HIS B N 1
ATOM 4063 C CA . HIS B 1 153 ? -7.832 -10.711 19.062 1 97.81 153 HIS B CA 1
ATOM 4064 C C . HIS B 1 153 ? -6.883 -10.984 20.234 1 97.81 153 HIS B C 1
ATOM 4066 O O . HIS B 1 153 ? -6.109 -10.109 20.625 1 97.81 153 HIS B O 1
ATOM 4072 N N . LYS B 1 154 ? -6.961 -12.148 20.734 1 98 154 LYS B N 1
ATOM 4073 C CA . LYS B 1 154 ? -6.055 -12.672 21.766 1 98 154 LYS B CA 1
ATOM 4074 C C . LYS B 1 154 ? -5.422 -13.984 21.297 1 98 154 LYS B C 1
ATOM 4076 O O . LYS B 1 154 ? -6.031 -15.047 21.422 1 98 154 LYS B O 1
ATOM 4081 N N . GLY B 1 155 ? -4.238 -13.859 20.797 1 97.94 155 GLY B N 1
ATOM 4082 C CA . GLY B 1 155 ? -3.551 -15.047 20.297 1 97.94 155 GLY B CA 1
ATOM 4083 C C . GLY B 1 155 ? -2.105 -15.125 20.75 1 97.94 155 GLY B C 1
ATOM 4084 O O . GLY B 1 155 ? -1.695 -14.422 21.672 1 97.94 155 GLY B O 1
ATOM 4085 N N . GLU B 1 156 ? -1.348 -16.062 20.125 1 97.56 156 GLU B N 1
ATOM 4086 C CA . GLU B 1 156 ? 0.057 -16.281 20.453 1 97.56 156 GLU B CA 1
ATOM 4087 C C . GLU B 1 156 ? 0.94 -15.18 19.891 1 97.56 156 GLU B C 1
ATOM 4089 O O . GLU B 1 156 ? 1.871 -14.719 20.562 1 97.56 156 GLU B O 1
ATOM 4094 N N . PHE B 1 157 ? 0.621 -14.711 18.703 1 97.12 157 PHE B N 1
ATOM 4095 C CA . PHE B 1 157 ? 1.509 -13.797 18 1 97.12 157 PHE B CA 1
ATOM 4096 C C . PHE B 1 157 ? 0.931 -12.391 17.984 1 97.12 157 PHE B C 1
ATOM 4098 O O . PHE B 1 157 ? 1.669 -11.406 17.859 1 97.12 157 PHE B O 1
ATOM 4105 N N . PHE B 1 158 ? -0.363 -12.297 18.094 1 97.31 158 PHE B N 1
ATOM 4106 C CA . PHE B 1 158 ? -1.037 -11 18.062 1 97.31 158 PHE B CA 1
ATOM 4107 C C . PHE B 1 158 ? -2.023 -10.875 19.219 1 97.31 158 PHE B C 1
ATOM 4109 O O . PHE B 1 158 ? -2.768 -11.812 19.516 1 97.31 158 PHE B O 1
ATOM 4116 N N . ASN B 1 159 ? -1.953 -9.734 19.875 1 97 159 ASN B N 1
ATOM 4117 C CA . ASN B 1 159 ? -2.82 -9.43 21 1 97 159 ASN B CA 1
ATOM 4118 C C . ASN B 1 159 ? -3.211 -7.953 21.031 1 97 159 ASN B C 1
ATOM 4120 O O . ASN B 1 159 ? -2.352 -7.082 21.188 1 97 159 ASN B O 1
ATOM 4124 N N . PHE B 1 160 ? -4.438 -7.648 20.891 1 96.38 160 PHE B N 1
ATOM 4125 C CA . PHE B 1 160 ? -4.91 -6.27 20.953 1 96.38 160 PHE B CA 1
ATOM 4126 C C . PHE B 1 160 ? -6.383 -6.223 21.359 1 96.38 160 PHE B C 1
ATOM 4128 O O . PHE B 1 160 ? -7.137 -7.152 21.078 1 96.38 160 PHE B O 1
ATOM 4135 N N . ASP B 1 161 ? -6.773 -5.133 21.969 1 95.06 161 ASP B N 1
ATOM 4136 C CA . ASP B 1 161 ? -8.156 -4.906 22.375 1 95.06 161 ASP B CA 1
ATOM 4137 C C . ASP B 1 161 ? -9.023 -4.504 21.188 1 95.06 161 ASP B C 1
ATOM 4139 O O . ASP B 1 161 ? -8.547 -4.48 20.047 1 95.06 161 ASP B O 1
ATOM 4143 N N . GLU B 1 162 ? -10.266 -4.289 21.5 1 95.25 162 GLU B N 1
ATOM 4144 C CA . GLU B 1 162 ? -11.242 -4.031 20.438 1 95.25 162 GLU B CA 1
ATOM 4145 C C . GLU B 1 162 ? -10.875 -2.785 19.641 1 95.25 162 GLU B C 1
ATOM 4147 O O . GLU B 1 162 ? -10.547 -1.745 20.219 1 95.25 162 GLU B O 1
ATOM 4152 N N . ILE B 1 163 ? -10.891 -2.916 18.312 1 94.81 163 ILE B N 1
ATOM 4153 C CA . ILE B 1 163 ? -10.648 -1.806 17.391 1 94.81 163 ILE B CA 1
ATOM 4154 C C . ILE B 1 163 ? -11.711 -1.796 16.297 1 94.81 163 ILE B C 1
ATOM 4156 O O . ILE B 1 163 ? -12.516 -2.727 16.203 1 94.81 163 ILE B O 1
ATOM 4160 N N . LEU B 1 164 ? -11.742 -0.688 15.586 1 94.88 164 LEU B N 1
ATOM 4161 C CA . LEU B 1 164 ? -12.695 -0.525 14.5 1 94.88 164 LEU B CA 1
ATOM 4162 C C . LEU B 1 164 ? -11.984 -0.491 13.148 1 94.88 164 LEU B C 1
ATOM 4164 O O . LEU B 1 164 ? -11.148 0.383 12.906 1 94.88 164 LEU B O 1
ATOM 4168 N N . LEU B 1 165 ? -12.289 -1.452 12.312 1 95.19 165 LEU B N 1
ATOM 4169 C CA . LEU B 1 165 ? -11.734 -1.462 10.961 1 95.19 165 LEU B CA 1
ATOM 4170 C C . LEU B 1 165 ? -12.383 -0.384 10.102 1 95.19 165 LEU B C 1
ATOM 4172 O O . LEU B 1 165 ? -13.602 -0.36 9.938 1 95.19 165 LEU B O 1
ATOM 4176 N N . THR B 1 166 ? -11.609 0.503 9.484 1 94.31 166 THR B N 1
ATOM 4177 C CA . THR B 1 166 ? -12.062 1.484 8.5 1 94.31 166 THR B CA 1
ATOM 4178 C C . THR B 1 166 ? -10.992 1.716 7.438 1 94.31 166 THR B C 1
ATOM 4180 O O . THR B 1 166 ? -9.805 1.773 7.746 1 94.31 166 THR B O 1
ATOM 4183 N N . PRO B 1 167 ? -11.391 1.771 6.246 1 96.81 167 PRO B N 1
ATOM 4184 C CA . PRO B 1 167 ? -12.695 1.431 5.691 1 96.81 167 PRO B CA 1
ATOM 4185 C C . PRO B 1 167 ? -13 -0.065 5.754 1 96.81 167 PRO B C 1
ATOM 4187 O O . PRO B 1 167 ? -12.18 -0.841 6.258 1 96.81 167 PRO B O 1
ATOM 4190 N N . ARG B 1 168 ? -14.172 -0.393 5.277 1 97.19 168 ARG B N 1
ATOM 4191 C CA . ARG B 1 168 ? -14.578 -1.794 5.219 1 97.19 168 ARG B CA 1
ATOM 4192 C C . ARG B 1 168 ? -14.664 -2.275 3.773 1 97.19 168 ARG B C 1
ATOM 4194 O O . ARG B 1 168 ? -14.875 -1.478 2.859 1 97.19 168 ARG B O 1
ATOM 4201 N N . PRO B 1 169 ? -14.5 -3.613 3.594 1 97.69 169 PRO B N 1
ATOM 4202 C CA . PRO B 1 169 ? -14.742 -4.102 2.234 1 97.69 169 PRO B CA 1
ATOM 4203 C C . PRO B 1 169 ? -16.141 -3.777 1.73 1 97.69 169 PRO B C 1
ATOM 4205 O O . PRO B 1 169 ? -17.109 -3.832 2.5 1 97.69 169 PRO B O 1
ATOM 4208 N N . VAL B 1 170 ? -16.234 -3.418 0.474 1 97.44 170 VAL B N 1
ATOM 4209 C CA . VAL B 1 170 ? -17.547 -3.176 -0.12 1 97.44 170 VAL B CA 1
ATOM 4210 C C . VAL B 1 170 ? -18.234 -4.504 -0.422 1 97.44 170 VAL B C 1
ATOM 4212 O O . VAL B 1 170 ? -19.453 -4.609 -0.345 1 97.44 170 VAL B O 1
ATOM 4215 N N . GLN B 1 171 ? -17.438 -5.543 -0.758 1 97 171 GLN B N 1
ATOM 4216 C CA . GLN B 1 171 ? -17.984 -6.887 -0.931 1 97 171 GLN B CA 1
ATOM 4217 C C . GLN B 1 171 ? -18.484 -7.453 0.396 1 97 171 GLN B C 1
ATOM 4219 O O . GLN B 1 171 ? -17.844 -7.262 1.435 1 97 171 GLN B O 1
ATOM 4224 N N . GLU B 1 172 ? -19.594 -8.031 0.322 1 93.56 172 GLU B N 1
ATOM 4225 C CA . GLU B 1 172 ? -20.109 -8.672 1.531 1 93.56 172 GLU B CA 1
ATOM 4226 C C . GLU B 1 172 ? -19.109 -9.68 2.084 1 93.56 172 GLU B C 1
ATOM 4228 O O . GLU B 1 172 ? -18.891 -9.75 3.297 1 93.56 172 GLU B O 1
ATOM 4233 N N . SER B 1 173 ? -18.562 -10.398 1.114 1 93.31 173 SER B N 1
ATOM 4234 C CA . SER B 1 173 ? -17.5 -11.344 1.438 1 93.31 173 SER B CA 1
ATOM 4235 C C . SER B 1 173 ? -16.328 -11.195 0.483 1 93.31 173 SER B C 1
ATOM 4237 O O . SER B 1 173 ? -16.391 -11.641 -0.666 1 93.31 173 SER B O 1
ATOM 4239 N N . LEU B 1 174 ? -15.281 -10.555 0.996 1 96.5 174 LEU B N 1
ATOM 4240 C CA . LEU B 1 174 ? -14.055 -10.477 0.203 1 96.5 174 LEU B CA 1
ATOM 4241 C C . LEU B 1 174 ? -13.391 -11.844 0.094 1 96.5 174 LEU B C 1
ATOM 4243 O O . LEU B 1 174 ? -13.047 -12.453 1.109 1 96.5 174 LEU B O 1
ATOM 4247 N N . PRO B 1 175 ? -13.297 -12.414 -1.115 1 97.44 175 PRO B N 1
ATOM 4248 C CA . PRO B 1 175 ? -12.758 -13.766 -1.26 1 97.44 175 PRO B CA 1
ATOM 4249 C C . PRO B 1 175 ? -11.32 -13.875 -0.769 1 97.44 175 PRO B C 1
ATOM 4251 O O . PRO B 1 175 ? -10.5 -12.984 -1.021 1 97.44 175 PRO B O 1
ATOM 4254 N N . ILE B 1 176 ? -11.047 -14.953 -0.083 1 98.31 176 ILE B N 1
ATOM 4255 C CA . ILE B 1 176 ? -9.703 -15.258 0.406 1 98.31 176 ILE B CA 1
ATOM 4256 C C . ILE B 1 176 ? -9.234 -16.594 -0.172 1 98.31 176 ILE B C 1
ATOM 4258 O O . ILE B 1 176 ? -9.945 -17.594 -0.092 1 98.31 176 ILE B O 1
ATOM 4262 N N . TYR B 1 177 ? -8.078 -16.594 -0.772 1 98.56 177 TYR B N 1
ATOM 4263 C CA . TYR B 1 177 ? -7.41 -17.797 -1.247 1 98.56 177 TYR B CA 1
ATOM 4264 C C . TYR B 1 177 ? -6.129 -18.062 -0.464 1 98.56 177 TYR B C 1
ATOM 4266 O O . TYR B 1 177 ? -5.371 -17.125 -0.179 1 98.56 177 TYR B O 1
ATOM 4274 N N . VAL B 1 178 ? -5.918 -19.312 -0.102 1 98.12 178 VAL B N 1
ATOM 4275 C CA . VAL B 1 178 ? -4.676 -19.734 0.54 1 98.12 178 VAL B CA 1
ATOM 4276 C C . VAL B 1 178 ? -3.799 -20.469 -0.468 1 98.12 178 VAL B C 1
ATOM 4278 O O . VAL B 1 178 ? -4.207 -21.5 -1.021 1 98.12 178 VAL B O 1
ATOM 4281 N N . ALA B 1 179 ? -2.662 -19.875 -0.76 1 95.19 179 ALA B N 1
ATOM 4282 C CA . ALA B 1 179 ? -1.67 -20.594 -1.547 1 95.19 179 ALA B CA 1
ATOM 4283 C C . ALA B 1 179 ? -0.979 -21.672 -0.707 1 95.19 179 ALA B C 1
ATOM 4285 O O . ALA B 1 179 ? -0.363 -21.359 0.316 1 95.19 179 ALA B O 1
ATOM 4286 N N . ALA B 1 180 ? -1.099 -22.875 -1.159 1 87.94 180 ALA B N 1
ATOM 4287 C CA . ALA B 1 180 ? -0.569 -23.969 -0.343 1 87.94 180 ALA B CA 1
ATOM 4288 C C . ALA B 1 180 ? -0.003 -25.078 -1.217 1 87.94 180 ALA B C 1
ATOM 4290 O O . ALA B 1 180 ? -0.565 -25.406 -2.268 1 87.94 180 ALA B O 1
ATOM 4291 N N . PHE B 1 181 ? 1.075 -25.641 -0.649 1 80.25 181 PHE B N 1
ATOM 4292 C CA . PHE B 1 181 ? 1.72 -26.734 -1.359 1 80.25 181 PHE B CA 1
ATOM 4293 C C . PHE B 1 181 ? 1.624 -28.031 -0.559 1 80.25 181 PHE B C 1
ATOM 4295 O O . PHE B 1 181 ? 1.738 -29.125 -1.118 1 80.25 181 PHE B O 1
ATOM 4302 N N . SER B 1 182 ? 1.423 -27.938 0.748 1 83.56 182 SER B N 1
ATOM 4303 C CA . SER B 1 182 ? 1.431 -29.109 1.611 1 83.56 182 SER B CA 1
ATOM 4304 C C . SER B 1 182 ? 0.013 -29.531 1.983 1 83.56 182 SER B C 1
ATOM 4306 O O . SER B 1 182 ? -0.892 -28.688 2.051 1 83.56 182 SER B O 1
ATOM 4308 N N . GLU B 1 183 ? -0.13 -30.812 2.215 1 88.62 183 GLU B N 1
ATOM 4309 C CA . GLU B 1 183 ? -1.442 -31.328 2.576 1 88.62 183 GLU B CA 1
ATOM 4310 C C . GLU B 1 183 ? -1.951 -30.703 3.871 1 88.62 183 GLU B C 1
ATOM 4312 O O . GLU B 1 183 ? -3.109 -30.297 3.955 1 88.62 183 GLU B O 1
ATOM 4317 N N . PRO B 1 184 ? -1.137 -30.625 4.934 1 89.94 184 PRO B N 1
ATOM 4318 C CA . PRO B 1 184 ? -1.638 -30.016 6.16 1 89.94 184 PRO B CA 1
ATOM 4319 C C . PRO B 1 184 ? -2.121 -28.578 5.938 1 89.94 184 PRO B C 1
ATOM 4321 O O . PRO B 1 184 ? -3.125 -28.156 6.527 1 89.94 184 PRO B O 1
ATOM 4324 N N . SER B 1 185 ? -1.428 -27.812 5.113 1 91.31 185 SER B N 1
ATOM 4325 C CA . SER B 1 185 ? -1.835 -26.438 4.848 1 91.31 185 SER B CA 1
ATOM 4326 C C . SER B 1 185 ? -3.141 -26.391 4.062 1 91.31 185 SER B C 1
ATOM 4328 O O . SER B 1 185 ? -3.994 -25.531 4.316 1 91.31 185 SER B O 1
ATOM 4330 N N . ILE B 1 186 ? -3.275 -27.281 3.139 1 92.56 186 ILE B N 1
ATOM 4331 C CA . ILE B 1 186 ? -4.492 -27.359 2.336 1 92.56 186 ILE B CA 1
ATOM 4332 C C . ILE B 1 186 ? -5.676 -27.719 3.229 1 92.56 186 ILE B C 1
ATOM 4334 O O . ILE B 1 186 ? -6.746 -27.109 3.127 1 92.56 186 ILE B O 1
ATOM 4338 N N . ARG B 1 187 ? -5.484 -28.641 4.066 1 94.38 187 ARG B N 1
ATOM 4339 C CA . ARG B 1 187 ? -6.547 -29.062 4.977 1 94.38 187 ARG B CA 1
ATOM 4340 C C . ARG B 1 187 ? -6.906 -27.938 5.949 1 94.38 187 ARG B C 1
ATOM 4342 O O . ARG B 1 187 ? -8.078 -27.75 6.262 1 94.38 187 ARG B O 1
ATOM 4349 N N . LYS B 1 188 ? -5.91 -27.266 6.43 1 96.5 188 LYS B N 1
ATOM 4350 C CA . LYS B 1 188 ? -6.18 -26.172 7.348 1 96.5 188 LYS B CA 1
ATOM 4351 C C . LYS B 1 188 ? -6.953 -25.047 6.652 1 96.5 188 LYS B C 1
ATOM 4353 O O . LYS B 1 188 ? -7.844 -24.438 7.25 1 96.5 188 LYS B O 1
ATOM 4358 N N . ALA B 1 189 ? -6.602 -24.734 5.434 1 97 189 ALA B N 1
ATOM 4359 C CA . ALA B 1 189 ? -7.359 -23.766 4.648 1 97 189 ALA B CA 1
ATOM 4360 C C . ALA B 1 189 ? -8.82 -24.188 4.523 1 97 189 ALA B C 1
ATOM 4362 O O . ALA B 1 189 ? -9.727 -23.359 4.691 1 97 189 ALA B O 1
ATOM 4363 N N . ALA B 1 190 ? -9.031 -25.453 4.27 1 97.75 190 ALA B N 1
ATOM 4364 C CA . ALA B 1 190 ? -10.375 -26 4.156 1 97.75 190 ALA B CA 1
ATOM 4365 C C . ALA B 1 190 ? -11.141 -25.859 5.469 1 97.75 190 ALA B C 1
ATOM 4367 O O . ALA B 1 190 ? -12.305 -25.469 5.477 1 97.75 190 ALA B O 1
ATOM 4368 N N . GLU B 1 191 ? -10.461 -26.188 6.516 1 97.81 191 GLU B N 1
ATOM 4369 C CA . GLU B 1 191 ? -11.039 -26.078 7.848 1 97.81 191 GLU B CA 1
ATOM 4370 C C . GLU B 1 191 ? -11.5 -24.656 8.141 1 97.81 191 GLU B C 1
ATOM 4372 O O . GLU B 1 191 ? -12.5 -24.453 8.836 1 97.81 191 GLU B O 1
ATOM 4377 N N . MET B 1 192 ? -10.844 -23.734 7.605 1 97.5 192 MET B N 1
ATOM 4378 C CA . MET B 1 192 ? -11.125 -22.328 7.867 1 97.5 192 MET B CA 1
ATOM 4379 C C . MET B 1 192 ? -12.172 -21.797 6.895 1 97.5 192 MET B C 1
ATOM 4381 O O . MET B 1 192 ? -12.578 -20.641 6.996 1 97.5 192 MET B O 1
ATOM 4385 N N . GLY B 1 193 ? -12.516 -22.594 5.938 1 97.62 193 GLY B N 1
ATOM 4386 C CA . GLY B 1 193 ? -13.539 -22.203 4.98 1 97.62 193 GLY B CA 1
ATOM 4387 C C . GLY B 1 193 ? -13.016 -21.297 3.887 1 97.62 193 GLY B C 1
ATOM 4388 O O . GLY B 1 193 ? -13.758 -20.453 3.359 1 97.62 193 GLY B O 1
ATOM 4389 N N . GLU B 1 194 ? -11.742 -21.359 3.564 1 97.94 194 GLU B N 1
ATOM 4390 C CA . GLU B 1 194 ? -11.156 -20.5 2.545 1 97.94 194 GLU B CA 1
ATOM 4391 C C . GLU B 1 194 ? -11.008 -21.234 1.217 1 97.94 194 GLU B C 1
ATOM 4393 O O . GLU B 1 194 ? -11.125 -22.469 1.163 1 97.94 194 GLU B O 1
ATOM 4398 N N . ASN B 1 195 ? -10.852 -20.484 0.146 1 98.31 195 ASN B N 1
ATOM 4399 C CA . ASN B 1 195 ? -10.492 -21.047 -1.147 1 98.31 195 ASN B CA 1
ATOM 4400 C C . ASN B 1 195 ? -9.008 -21.391 -1.209 1 98.31 195 ASN B C 1
ATOM 4402 O O . ASN B 1 195 ? -8.242 -21.047 -0.307 1 98.31 195 ASN B O 1
ATOM 4406 N N . VAL B 1 196 ? -8.602 -22.109 -2.277 1 97.56 196 VAL B N 1
ATOM 4407 C CA . VAL B 1 196 ? -7.211 -22.531 -2.326 1 97.56 196 VAL B CA 1
ATOM 4408 C C . VAL B 1 196 ? -6.641 -22.281 -3.721 1 97.56 196 VAL B C 1
ATOM 4410 O O . VAL B 1 196 ? -7.375 -22.297 -4.711 1 97.56 196 VAL B O 1
ATOM 4413 N N . ILE B 1 197 ? -5.355 -21.953 -3.748 1 96.31 197 ILE B N 1
ATOM 4414 C CA . ILE B 1 197 ? -4.566 -21.938 -4.977 1 96.31 197 ILE B CA 1
ATOM 4415 C C . ILE B 1 197 ? -3.498 -23.031 -4.914 1 96.31 197 ILE B C 1
ATOM 4417 O O . ILE B 1 197 ? -2.652 -23.031 -4.016 1 96.31 197 ILE B O 1
ATOM 4421 N N . PHE B 1 198 ? -3.504 -23.859 -5.926 1 90.81 198 PHE B N 1
ATOM 4422 C CA . PHE B 1 198 ? -2.527 -24.938 -6.023 1 90.81 198 PHE B CA 1
ATOM 4423 C C . PHE B 1 198 ? -1.397 -24.562 -6.977 1 90.81 198 PHE B C 1
ATOM 4425 O O . PHE B 1 198 ? -1.546 -23.656 -7.793 1 90.81 198 PHE B O 1
ATOM 4432 N N . ALA B 1 199 ? -0.281 -25.188 -6.742 1 82.12 199 ALA B N 1
ATOM 4433 C CA . ALA B 1 199 ? 0.698 -25.375 -7.809 1 82.12 199 ALA B CA 1
ATOM 4434 C C . ALA B 1 199 ? 0.612 -26.781 -8.391 1 82.12 199 ALA B C 1
ATOM 4436 O O . ALA B 1 199 ? 0.508 -27.766 -7.648 1 82.12 199 ALA B O 1
ATOM 4437 N N . PRO B 1 200 ? 0.66 -26.875 -9.68 1 78.44 200 PRO B N 1
ATOM 4438 C CA . PRO B 1 200 ? 0.434 -28.188 -10.289 1 78.44 200 PRO B CA 1
ATOM 4439 C C . PRO B 1 200 ? 1.395 -29.25 -9.766 1 78.44 200 PRO B C 1
ATOM 4441 O O . PRO B 1 200 ? 0.978 -30.375 -9.477 1 78.44 200 PRO B O 1
ATOM 4444 N N . PHE B 1 201 ? 2.631 -28.906 -9.672 1 73.44 201 PHE B N 1
ATOM 4445 C CA . PHE B 1 201 ? 3.617 -29.891 -9.242 1 73.44 201 PHE B CA 1
ATOM 4446 C C . PHE B 1 201 ? 3.328 -30.359 -7.816 1 73.44 201 PHE B C 1
ATOM 4448 O O . PHE B 1 201 ? 3.445 -31.547 -7.512 1 73.44 201 PHE B O 1
ATOM 4455 N N . ALA B 1 202 ? 2.926 -29.453 -7.012 1 73.56 202 ALA B N 1
ATOM 4456 C CA . ALA B 1 202 ? 2.66 -29.781 -5.613 1 73.56 202 ALA B CA 1
ATOM 4457 C C . ALA B 1 202 ? 1.409 -30.641 -5.484 1 73.56 202 ALA B C 1
ATOM 4459 O O . ALA B 1 202 ? 1.384 -31.594 -4.707 1 73.56 202 ALA B O 1
ATOM 4460 N N . ALA B 1 203 ? 0.426 -30.359 -6.211 1 76 203 ALA B N 1
ATOM 4461 C CA . ALA B 1 203 ? -0.812 -31.141 -6.195 1 76 203 ALA B CA 1
ATOM 4462 C C . ALA B 1 203 ? -0.558 -32.594 -6.609 1 76 203 ALA B C 1
ATOM 4464 O O . ALA B 1 203 ? -1.056 -33.5 -5.973 1 76 203 ALA B O 1
ATOM 4465 N N . ASN B 1 204 ? 0.239 -32.688 -7.605 1 78.25 204 ASN B N 1
ATOM 4466 C CA . ASN B 1 204 ? 0.525 -34.031 -8.109 1 78.25 204 ASN B CA 1
ATOM 4467 C C . ASN B 1 204 ? 1.398 -34.844 -7.141 1 78.25 204 ASN B C 1
ATOM 4469 O O . ASN B 1 204 ? 1.18 -36.031 -6.934 1 78.25 204 ASN B O 1
ATOM 4473 N N . MET B 1 205 ? 2.314 -34.188 -6.602 1 75.81 205 MET B N 1
ATOM 4474 C CA . MET B 1 205 ? 3.242 -34.844 -5.688 1 75.81 205 MET B CA 1
ATOM 4475 C C . MET B 1 205 ? 2.535 -35.281 -4.402 1 75.81 205 MET B C 1
ATOM 4477 O O . MET B 1 205 ? 2.805 -36.344 -3.863 1 75.81 205 MET B O 1
ATOM 4481 N N . VAL B 1 206 ? 1.618 -34.5 -3.961 1 80.19 206 VAL B N 1
ATOM 4482 C CA . VAL B 1 206 ? 1.013 -34.688 -2.65 1 80.19 206 VAL B CA 1
ATOM 4483 C C . VAL B 1 206 ? -0.228 -35.562 -2.785 1 80.19 206 VAL B C 1
ATOM 4485 O O . VAL B 1 206 ? -0.469 -36.469 -1.954 1 80.19 206 VAL B O 1
ATOM 4488 N N . PHE B 1 207 ? -0.951 -35.438 -3.926 1 87.88 207 PHE B N 1
ATOM 4489 C CA . PHE B 1 207 ? -2.252 -36.062 -4.02 1 87.88 207 PHE B CA 1
ATOM 4490 C C . PHE B 1 207 ? -2.297 -37.031 -5.215 1 87.88 207 PHE B C 1
ATOM 4492 O O . PHE B 1 207 ? -3.299 -37.688 -5.438 1 87.88 207 PHE B O 1
ATOM 4499 N N . GLY B 1 208 ? -1.262 -37.031 -5.98 1 86.25 208 GLY B N 1
ATOM 4500 C CA . GLY B 1 208 ? -1.203 -37.844 -7.172 1 86.25 208 GLY B CA 1
ATOM 4501 C C . GLY B 1 208 ? -1.721 -37.156 -8.414 1 86.25 208 GLY B C 1
ATOM 4502 O O . GLY B 1 208 ? -1.07 -37.188 -9.461 1 86.25 208 GLY B O 1
ATOM 4503 N N . THR B 1 209 ? -2.959 -36.625 -8.266 1 88.31 209 THR B N 1
ATOM 4504 C CA . THR B 1 209 ? -3.535 -35.844 -9.367 1 88.31 209 THR B CA 1
ATOM 4505 C C . THR B 1 209 ? -4.203 -34.562 -8.859 1 88.31 209 THR B C 1
ATOM 4507 O O . THR B 1 209 ? -4.527 -34.469 -7.672 1 88.31 209 THR B O 1
ATOM 4510 N N . MET B 1 210 ? -4.398 -33.656 -9.773 1 91.12 210 MET B N 1
ATOM 4511 C CA . MET B 1 210 ? -5.125 -32.406 -9.445 1 91.12 210 MET B CA 1
ATOM 4512 C C . MET B 1 210 ? -6.555 -32.75 -9.016 1 91.12 210 MET B C 1
ATOM 4514 O O . MET B 1 210 ? -7.078 -32.125 -8.086 1 91.12 210 MET B O 1
ATOM 4518 N N . GLU B 1 211 ? -7.203 -33.656 -9.68 1 93.5 211 GLU B N 1
ATOM 4519 C CA . GLU B 1 211 ? -8.562 -34.094 -9.336 1 93.5 211 GLU B CA 1
ATOM 4520 C C . GLU B 1 211 ? -8.641 -34.562 -7.895 1 93.5 211 GLU B C 1
ATOM 4522 O O . GLU B 1 211 ? -9.562 -34.188 -7.16 1 93.5 211 GLU B O 1
ATOM 4527 N N . ASN B 1 212 ? -7.684 -35.344 -7.52 1 94.31 212 ASN B N 1
ATOM 4528 C CA . ASN B 1 212 ? -7.641 -35.844 -6.148 1 94.31 212 ASN B CA 1
ATOM 4529 C C . ASN B 1 212 ? -7.418 -34.719 -5.145 1 94.31 212 ASN B C 1
ATOM 4531 O O . ASN B 1 212 ? -7.992 -34.75 -4.059 1 94.31 212 ASN B O 1
ATOM 4535 N N . ALA B 1 213 ? -6.543 -33.844 -5.508 1 93.69 213 ALA B N 1
ATOM 4536 C CA . ALA B 1 213 ? -6.266 -32.719 -4.641 1 93.69 213 ALA B CA 1
ATOM 4537 C C . ALA B 1 213 ? -7.531 -31.891 -4.391 1 93.69 213 ALA B C 1
ATOM 4539 O O . ALA B 1 213 ? -7.848 -31.547 -3.248 1 93.69 213 ALA B O 1
ATOM 4540 N N . ILE B 1 214 ? -8.281 -31.609 -5.43 1 95.75 214 ILE B N 1
ATOM 4541 C CA . ILE B 1 214 ? -9.5 -30.797 -5.352 1 95.75 214 ILE B CA 1
ATOM 4542 C C . ILE B 1 214 ? -10.555 -31.547 -4.535 1 95.75 214 ILE B C 1
ATOM 4544 O O . ILE B 1 214 ? -11.219 -30.953 -3.684 1 95.75 214 ILE B O 1
ATOM 4548 N N . LYS B 1 215 ? -10.688 -32.812 -4.809 1 95.44 215 LYS B N 1
ATOM 4549 C CA . LYS B 1 215 ? -11.656 -33.625 -4.074 1 95.44 215 LYS B CA 1
ATOM 4550 C C . LYS B 1 215 ? -11.344 -33.625 -2.58 1 95.44 215 LYS B C 1
ATOM 4552 O O . LYS B 1 215 ? -12.242 -33.438 -1.755 1 95.44 215 LYS B O 1
ATOM 4557 N N . ALA B 1 216 ? -10.094 -33.875 -2.277 1 95.38 216 ALA B N 1
ATOM 4558 C CA . ALA B 1 216 ? -9.672 -33.906 -0.877 1 95.38 216 ALA B CA 1
ATOM 4559 C C . ALA B 1 216 ? -9.969 -32.562 -0.203 1 95.38 216 ALA B C 1
ATOM 4561 O O . ALA B 1 216 ? -10.453 -32.531 0.933 1 95.38 216 ALA B O 1
ATOM 4562 N N . PHE B 1 217 ? -9.664 -31.5 -0.847 1 96.88 217 PHE B N 1
ATOM 4563 C CA . PHE B 1 217 ? -9.906 -30.141 -0.35 1 96.88 217 PHE B CA 1
ATOM 4564 C C . PHE B 1 217 ? -11.398 -29.922 -0.122 1 96.88 217 PHE B C 1
ATOM 4566 O O . PHE B 1 217 ? -11.797 -29.422 0.935 1 96.88 217 PHE B O 1
ATOM 4573 N N . GLN B 1 218 ? -12.234 -30.25 -1.086 1 97.06 218 GLN B N 1
ATOM 4574 C CA . GLN B 1 218 ? -13.68 -30.047 -1.008 1 97.06 218 GLN B CA 1
ATOM 4575 C C . GLN B 1 218 ? -14.297 -30.891 0.104 1 97.06 218 GLN B C 1
ATOM 4577 O O . GLN B 1 218 ? -15.195 -30.438 0.815 1 97.06 218 GLN B O 1
ATOM 4582 N N . GLU B 1 219 ? -13.852 -32.062 0.205 1 97.06 219 GLU B N 1
ATOM 4583 C CA . GLU B 1 219 ? -14.328 -32.938 1.269 1 97.06 219 GLU B CA 1
ATOM 4584 C C . GLU B 1 219 ? -13.969 -32.406 2.645 1 97.06 219 GLU B C 1
ATOM 4586 O O . GLU B 1 219 ? -14.781 -32.406 3.566 1 97.06 219 GLU B O 1
ATOM 4591 N N . ALA B 1 220 ? -12.742 -31.969 2.746 1 97.12 220 ALA B N 1
ATOM 4592 C CA . ALA B 1 220 ? -12.305 -31.359 4.004 1 97.12 220 ALA B CA 1
ATOM 4593 C C . ALA B 1 220 ? -13.125 -30.125 4.336 1 97.12 220 ALA B C 1
ATOM 4595 O O . ALA B 1 220 ? -13.508 -29.906 5.488 1 97.12 220 ALA B O 1
ATOM 4596 N N . SER B 1 221 ? -13.375 -29.266 3.373 1 98.06 221 SER B N 1
ATOM 4597 C CA . SER B 1 221 ? -14.203 -28.078 3.562 1 98.06 221 SER B CA 1
ATOM 4598 C C . SER B 1 221 ? -15.609 -28.438 4.02 1 98.06 221 SER B C 1
ATOM 4600 O O . SER B 1 221 ? -16.125 -27.891 4.992 1 98.06 221 SER B O 1
ATOM 4602 N N . ALA B 1 222 ? -16.203 -29.422 3.336 1 97.88 222 ALA B N 1
ATOM 4603 C CA . ALA B 1 222 ? -17.562 -29.859 3.645 1 97.88 222 ALA B CA 1
ATOM 4604 C C . ALA B 1 222 ? -17.641 -30.422 5.059 1 97.88 222 ALA B C 1
ATOM 4606 O O . ALA B 1 222 ? -18.625 -30.203 5.766 1 97.88 222 ALA B O 1
ATOM 4607 N N . ALA B 1 223 ? -16.672 -31.141 5.414 1 97.88 223 ALA B N 1
ATOM 4608 C CA . ALA B 1 223 ? -16.609 -31.75 6.742 1 97.88 223 ALA B CA 1
ATOM 4609 C C . ALA B 1 223 ? -16.625 -30.688 7.832 1 97.88 223 ALA B C 1
ATOM 4611 O O . ALA B 1 223 ? -17.016 -30.953 8.969 1 97.88 223 ALA B O 1
ATOM 4612 N N . HIS B 1 224 ? -16.234 -29.516 7.465 1 97.81 224 HIS B N 1
ATOM 4613 C CA . HIS B 1 224 ? -16.172 -28.438 8.445 1 97.81 224 HIS B CA 1
ATOM 4614 C C . HIS B 1 224 ? -17.281 -27.422 8.211 1 97.81 224 HIS B C 1
ATOM 4616 O O . HIS B 1 224 ? -17.203 -26.297 8.695 1 97.81 224 HIS B O 1
ATOM 4622 N N . GLY B 1 225 ? -18.219 -27.734 7.301 1 97.69 225 GLY B N 1
ATOM 4623 C CA . GLY B 1 225 ? -19.438 -26.953 7.168 1 97.69 225 GLY B CA 1
ATOM 4624 C C . GLY B 1 225 ? -19.391 -25.969 6.023 1 97.69 225 GLY B C 1
ATOM 4625 O O . GLY B 1 225 ? -20.266 -25.109 5.895 1 97.69 225 GLY B O 1
ATOM 4626 N N . PHE B 1 226 ? -18.406 -25.984 5.238 1 97.25 226 PHE B N 1
ATOM 4627 C CA . PHE B 1 226 ? -18.281 -25.062 4.117 1 97.25 226 PHE B CA 1
ATOM 4628 C C . PHE B 1 226 ? -18.516 -25.766 2.793 1 97.25 226 PHE B C 1
ATOM 4630 O O . PHE B 1 226 ? -18.016 -26.875 2.574 1 97.25 226 PHE B O 1
ATOM 4637 N N . SER B 1 227 ? -19.344 -25.172 1.972 1 95.12 227 SER B N 1
ATOM 4638 C CA . SER B 1 227 ? -19.625 -25.703 0.643 1 95.12 227 SER B CA 1
ATOM 4639 C C . SER B 1 227 ? -19.312 -24.672 -0.441 1 95.12 227 SER B C 1
ATOM 4641 O O . SER B 1 227 ? -19.281 -23.469 -0.169 1 95.12 227 SER B O 1
ATOM 4643 N N . GLY B 1 228 ? -19 -25.156 -1.534 1 93.75 228 GLY B N 1
ATOM 4644 C CA . GLY B 1 228 ? -18.844 -24.281 -2.682 1 93.75 228 GLY B CA 1
ATOM 4645 C C . GLY B 1 228 ? -17.516 -23.547 -2.691 1 93.75 228 GLY B C 1
ATOM 4646 O O . GLY B 1 228 ? -17.375 -22.516 -3.35 1 93.75 228 GLY B O 1
ATOM 4647 N N . LYS B 1 229 ? -16.531 -24 -1.904 1 96.81 229 LYS B N 1
ATOM 4648 C CA . LYS B 1 229 ? -15.203 -23.375 -1.907 1 96.81 229 LYS B CA 1
ATOM 4649 C C . LYS B 1 229 ? -14.461 -23.672 -3.205 1 96.81 229 LYS B C 1
ATOM 4651 O O . LYS B 1 229 ? -14.578 -24.766 -3.762 1 96.81 229 LYS B O 1
ATOM 4656 N N . LYS B 1 230 ? -13.719 -22.703 -3.648 1 97.19 230 LYS B N 1
ATOM 4657 C CA . LYS B 1 230 ? -13.141 -22.734 -4.988 1 97.19 230 LYS B CA 1
ATOM 4658 C C . LYS B 1 230 ? -11.664 -23.109 -4.934 1 97.19 230 LYS B C 1
ATOM 4660 O O . LYS B 1 230 ? -10.984 -22.828 -3.939 1 97.19 230 LYS B O 1
ATOM 4665 N N . ALA B 1 231 ? -11.219 -23.734 -5.992 1 96.62 231 ALA B N 1
ATOM 4666 C CA . ALA B 1 231 ? -9.82 -24.062 -6.203 1 96.62 231 ALA B CA 1
ATOM 4667 C C . ALA B 1 231 ? -9.297 -23.453 -7.504 1 96.62 231 ALA B C 1
ATOM 4669 O O . ALA B 1 231 ? -9.984 -23.484 -8.523 1 96.62 231 ALA B O 1
ATOM 4670 N N . SER B 1 232 ? -8.148 -22.844 -7.41 1 96.5 232 SER B N 1
ATOM 4671 C CA . SER B 1 232 ? -7.43 -22.312 -8.562 1 96.5 232 SER B CA 1
ATOM 4672 C C . SER B 1 232 ? -6.02 -22.891 -8.656 1 96.5 232 SER B C 1
ATOM 4674 O O . SER B 1 232 ? -5.555 -23.547 -7.727 1 96.5 232 SER B O 1
ATOM 4676 N N . CYS B 1 233 ? -5.422 -22.703 -9.805 1 95.38 233 CYS B N 1
ATOM 4677 C CA . CYS B 1 233 ? -4.074 -23.219 -10.023 1 95.38 233 CYS B CA 1
ATOM 4678 C C . CYS B 1 233 ? -3.328 -22.375 -11.055 1 95.38 233 CYS B C 1
ATOM 4680 O O . CYS B 1 233 ? -3.932 -21.844 -11.992 1 95.38 233 CYS B O 1
ATOM 4682 N N . SER B 1 234 ? -2.043 -22.219 -10.828 1 95.25 234 SER B N 1
ATOM 4683 C CA . SER B 1 234 ? -1.216 -21.5 -11.805 1 95.25 234 SER B CA 1
ATOM 4684 C C . SER B 1 234 ? -0.58 -22.469 -12.797 1 95.25 234 SER B C 1
ATOM 4686 O O . SER B 1 234 ? -0.185 -23.578 -12.43 1 95.25 234 SER B O 1
ATOM 4688 N N . TYR B 1 235 ? -0.453 -22.094 -14.039 1 94.25 235 TYR B N 1
ATOM 4689 C CA . TYR B 1 235 ? 0.214 -22.875 -15.078 1 94.25 235 TYR B CA 1
ATOM 4690 C C . TYR B 1 235 ? 1.141 -22 -15.914 1 94.25 235 TYR B C 1
ATOM 4692 O O . TYR B 1 235 ? 0.794 -20.859 -16.25 1 94.25 235 TYR B O 1
ATOM 4700 N N . PHE B 1 236 ? 2.326 -22.531 -16.188 1 95.56 236 PHE B N 1
ATOM 4701 C CA . PHE B 1 236 ? 3.154 -21.984 -17.25 1 95.56 236 PHE B CA 1
ATOM 4702 C C . PHE B 1 236 ? 2.574 -22.344 -18.625 1 95.56 236 PHE B C 1
ATOM 4704 O O . PHE B 1 236 ? 2.201 -23.484 -18.859 1 95.56 236 PHE B O 1
ATOM 4711 N N . ILE B 1 237 ? 2.527 -21.297 -19.516 1 97.38 237 ILE B N 1
ATOM 4712 C CA . ILE B 1 237 ? 1.833 -21.594 -20.766 1 97.38 237 ILE B CA 1
ATOM 4713 C C . ILE B 1 237 ? 2.426 -20.766 -21.906 1 97.38 237 ILE B C 1
ATOM 4715 O O . ILE B 1 237 ? 2.924 -19.656 -21.672 1 97.38 237 ILE B O 1
ATOM 4719 N N . ASN B 1 238 ? 2.443 -21.266 -23.078 1 98.06 238 ASN B N 1
ATOM 4720 C CA . ASN B 1 238 ? 2.73 -20.531 -24.312 1 98.06 238 ASN B CA 1
ATOM 4721 C C . ASN B 1 238 ? 2.088 -21.203 -25.516 1 98.06 238 ASN B C 1
ATOM 4723 O O . ASN B 1 238 ? 2.223 -22.422 -25.719 1 98.06 238 ASN B O 1
ATOM 4727 N N . VAL B 1 239 ? 1.318 -20.469 -26.266 1 98.56 239 VAL B N 1
ATOM 4728 C CA . VAL B 1 239 ? 0.814 -20.922 -27.562 1 98.56 239 VAL B CA 1
ATOM 4729 C C . VAL B 1 239 ? 1.848 -20.641 -28.656 1 98.56 239 VAL B C 1
ATOM 4731 O O . VAL B 1 239 ? 2.229 -19.5 -28.875 1 98.56 239 VAL B O 1
ATOM 4734 N N . THR B 1 240 ? 2.271 -21.656 -29.312 1 98 240 THR B N 1
ATOM 4735 C CA . THR B 1 240 ? 3.352 -21.5 -30.281 1 98 240 THR B CA 1
ATOM 4736 C C . THR B 1 240 ? 2.891 -21.906 -31.688 1 98 240 THR B C 1
ATOM 4738 O O . THR B 1 240 ? 1.918 -22.656 -31.828 1 98 240 THR B O 1
ATOM 4741 N N . GLU B 1 241 ? 3.598 -21.406 -32.688 1 96.94 241 GLU B N 1
ATOM 4742 C CA . GLU B 1 241 ? 3.229 -21.688 -34.094 1 96.94 241 GLU B CA 1
ATOM 4743 C C . GLU B 1 241 ? 4.289 -22.531 -34.781 1 96.94 241 GLU B C 1
ATOM 4745 O O . GLU B 1 241 ? 4.031 -23.125 -35.812 1 96.94 241 GLU B O 1
ATOM 4750 N N . THR B 1 242 ? 5.512 -22.641 -34.219 1 97.31 242 THR B N 1
ATOM 4751 C CA . THR B 1 242 ? 6.598 -23.422 -34.812 1 97.31 242 THR B CA 1
ATOM 4752 C C . THR B 1 242 ? 7.316 -24.25 -33.781 1 97.31 242 THR B C 1
ATOM 4754 O O . THR B 1 242 ? 7.273 -23.922 -32.562 1 97.31 242 THR B O 1
ATOM 4757 N N . PRO B 1 243 ? 7.93 -25.281 -34.219 1 95 243 PRO B N 1
ATOM 4758 C CA . PRO B 1 243 ? 8.734 -26.078 -33.281 1 95 243 PRO B CA 1
ATOM 4759 C C . PRO B 1 243 ? 9.852 -25.266 -32.625 1 95 243 PRO B C 1
ATOM 4761 O O . PRO B 1 243 ? 10.211 -25.516 -31.469 1 95 243 PRO B O 1
ATOM 4764 N N . GLU B 1 244 ? 10.375 -24.312 -33.344 1 96.25 244 GLU B N 1
ATOM 4765 C CA . GLU B 1 244 ? 11.438 -23.453 -32.812 1 96.25 244 GLU B CA 1
ATOM 4766 C C . GLU B 1 244 ? 10.93 -22.609 -31.641 1 96.25 244 GLU B C 1
ATOM 4768 O O . GLU B 1 244 ? 11.633 -22.453 -30.641 1 96.25 244 GLU B O 1
ATOM 4773 N N . GLU B 1 245 ? 9.758 -22.109 -31.766 1 96.88 245 GLU B N 1
ATOM 4774 C CA . GLU B 1 245 ? 9.156 -21.344 -30.688 1 96.88 245 GLU B CA 1
ATOM 4775 C C . GLU B 1 245 ? 8.922 -22.219 -29.453 1 96.88 245 GLU B C 1
ATOM 4777 O O . GLU B 1 245 ? 9.086 -21.766 -28.328 1 96.88 245 GLU B O 1
ATOM 4782 N N . GLU B 1 246 ? 8.461 -23.375 -29.703 1 95.56 246 GLU B N 1
ATOM 4783 C CA . GLU B 1 246 ? 8.227 -24.312 -28.609 1 95.56 246 GLU B CA 1
ATOM 4784 C C . GLU B 1 246 ? 9.508 -24.594 -27.844 1 95.56 246 GLU B C 1
ATOM 4786 O O . GLU B 1 246 ? 9.523 -24.547 -26.609 1 95.56 246 GLU B O 1
ATOM 4791 N N . GLU B 1 247 ? 10.562 -24.906 -28.594 1 94.5 247 GLU B N 1
ATOM 4792 C CA . GLU B 1 247 ? 11.844 -25.188 -27.969 1 94.5 247 GLU B CA 1
ATOM 4793 C C . GLU B 1 247 ? 12.367 -23.969 -27.203 1 94.5 247 GLU B C 1
ATOM 4795 O O . GLU B 1 247 ? 12.906 -24.109 -26.109 1 94.5 247 GLU B O 1
ATOM 4800 N N . ALA B 1 248 ? 12.242 -22.828 -27.766 1 96.12 248 ALA B N 1
ATOM 4801 C CA . ALA B 1 248 ? 12.656 -21.594 -27.094 1 96.12 248 ALA B CA 1
ATOM 4802 C C . ALA B 1 248 ? 11.898 -21.406 -25.781 1 96.12 248 ALA B C 1
ATOM 4804 O O . ALA B 1 248 ? 12.469 -20.953 -24.781 1 96.12 248 ALA B O 1
ATOM 4805 N N . THR B 1 249 ? 10.664 -21.719 -25.797 1 96.62 249 THR B N 1
ATOM 4806 C CA . THR B 1 249 ? 9.836 -21.625 -24.594 1 96.62 249 THR B CA 1
ATOM 4807 C C . THR B 1 249 ? 10.336 -22.562 -23.516 1 96.62 249 THR B C 1
ATOM 4809 O O . THR B 1 249 ? 10.438 -22.172 -22.344 1 96.62 249 THR B O 1
ATOM 4812 N N . LYS B 1 250 ? 10.609 -23.75 -23.891 1 93.06 250 LYS B N 1
ATOM 4813 C CA . LYS B 1 250 ? 11.125 -24.734 -22.953 1 93.06 250 LYS B CA 1
ATOM 4814 C C . LYS B 1 250 ? 12.453 -24.281 -22.344 1 93.06 250 LYS B C 1
ATOM 4816 O O . LYS B 1 250 ? 12.711 -24.5 -21.156 1 93.06 250 LYS B O 1
ATOM 4821 N N . GLN B 1 251 ? 13.289 -23.688 -23.172 1 92.75 251 GLN B N 1
ATOM 4822 C CA . GLN B 1 251 ? 14.555 -23.172 -22.688 1 92.75 251 GLN B CA 1
ATOM 4823 C C . GLN B 1 251 ? 14.344 -22.062 -21.656 1 92.75 251 GLN B C 1
ATOM 4825 O O . GLN B 1 251 ? 15.086 -21.969 -20.688 1 92.75 251 GLN B O 1
ATOM 4830 N N . ARG B 1 252 ? 13.352 -21.234 -21.859 1 93.81 252 ARG B N 1
ATOM 4831 C CA . ARG B 1 252 ? 13.031 -20.188 -20.891 1 93.81 252 ARG B CA 1
ATOM 4832 C C . ARG B 1 252 ? 12.586 -20.781 -19.562 1 93.81 252 ARG B C 1
ATOM 4834 O O . ARG B 1 252 ? 12.867 -20.219 -18.5 1 93.81 252 ARG B O 1
ATOM 4841 N N . MET B 1 253 ? 11.836 -21.844 -19.625 1 91.56 253 MET B N 1
ATOM 4842 C CA . MET B 1 253 ? 11.414 -22.516 -18.406 1 91.56 253 MET B CA 1
ATOM 4843 C C . MET B 1 253 ? 12.625 -22.969 -17.594 1 91.56 253 MET B C 1
ATOM 4845 O O . MET B 1 253 ? 12.641 -22.828 -16.375 1 91.56 253 MET B O 1
ATOM 4849 N N . LEU B 1 254 ? 13.633 -23.562 -18.266 1 88.94 254 LEU B N 1
ATOM 4850 C CA . LEU B 1 254 ? 14.852 -23.984 -17.578 1 88.94 254 LEU B CA 1
ATOM 4851 C C . LEU B 1 254 ? 15.555 -22.781 -16.953 1 88.94 254 LEU B C 1
ATOM 4853 O O . LEU B 1 254 ? 16.047 -22.875 -15.828 1 88.94 254 LEU B O 1
ATOM 4857 N N . LYS B 1 255 ? 15.555 -21.719 -17.703 1 89.94 255 LYS B N 1
ATOM 4858 C CA . LYS B 1 255 ? 16.141 -20.484 -17.156 1 89.94 255 LYS B CA 1
ATOM 4859 C C . LYS B 1 255 ? 15.391 -20.031 -15.906 1 89.94 255 LYS B C 1
ATOM 4861 O O . LYS B 1 255 ? 16 -19.625 -14.914 1 89.94 255 LYS B O 1
ATOM 4866 N N . TYR B 1 256 ? 14.094 -20.031 -15.977 1 90.88 256 TYR B N 1
ATOM 4867 C CA . TYR B 1 256 ? 13.266 -19.688 -14.828 1 90.88 256 TYR B CA 1
ATOM 4868 C C . TYR B 1 256 ? 13.664 -20.5 -13.602 1 90.88 256 TYR B C 1
ATOM 4870 O O . TYR B 1 256 ? 13.797 -19.938 -12.5 1 90.88 256 TYR B O 1
ATOM 4878 N N . PHE B 1 257 ? 13.898 -21.75 -13.758 1 84.69 257 PHE B N 1
ATOM 4879 C CA . PHE B 1 257 ? 14.219 -22.641 -12.656 1 84.69 257 PHE B CA 1
ATOM 4880 C C . PHE B 1 257 ? 15.57 -22.281 -12.039 1 84.69 257 PHE B C 1
ATOM 4882 O O . PHE B 1 257 ? 15.781 -22.469 -10.836 1 84.69 257 PHE B O 1
ATOM 4889 N N . THR B 1 258 ? 16.438 -21.75 -12.82 1 82.31 258 THR B N 1
ATOM 4890 C CA . THR B 1 258 ? 17.734 -21.328 -12.297 1 82.31 258 THR B CA 1
ATOM 4891 C C . THR B 1 258 ? 17.594 -20.203 -11.281 1 82.31 258 THR B C 1
ATOM 4893 O O . THR B 1 258 ? 18.391 -20.078 -10.359 1 82.31 258 THR B O 1
ATOM 4896 N N . GLY B 1 259 ? 16.578 -19.438 -11.477 1 80.94 259 GLY B N 1
ATOM 4897 C CA . GLY B 1 259 ? 16.328 -18.328 -10.562 1 80.94 259 GLY B CA 1
ATOM 4898 C C . GLY B 1 259 ? 15.719 -18.766 -9.242 1 80.94 259 GLY B C 1
ATOM 4899 O O . GLY B 1 259 ? 15.766 -18.031 -8.258 1 80.94 259 GLY B O 1
ATOM 4900 N N . LEU B 1 260 ? 15.102 -19.859 -9.227 1 79.12 260 LEU B N 1
ATOM 4901 C CA . LEU B 1 260 ? 14.375 -20.359 -8.062 1 79.12 260 LEU B CA 1
ATOM 4902 C C . LEU B 1 260 ? 15.305 -21.125 -7.125 1 79.12 260 LEU B C 1
ATOM 4904 O O . LEU B 1 260 ? 15.078 -21.156 -5.914 1 79.12 260 LEU B O 1
ATOM 4908 N N . VAL B 1 261 ? 16.328 -21.609 -7.559 1 73.5 261 VAL B N 1
ATOM 4909 C CA . VAL B 1 261 ? 17.188 -22.578 -6.875 1 73.5 261 VAL B CA 1
ATOM 4910 C C . VAL B 1 261 ? 17.812 -21.938 -5.637 1 73.5 261 VAL B C 1
ATOM 4912 O O . VAL B 1 261 ? 17.844 -22.547 -4.566 1 73.5 261 VAL B O 1
ATOM 4915 N N . PRO B 1 262 ? 18.188 -20.656 -5.703 1 71.12 262 PRO B N 1
ATOM 4916 C CA . PRO B 1 262 ? 18.875 -20.062 -4.543 1 71.12 262 PRO B CA 1
ATOM 4917 C C . PRO B 1 262 ? 17.938 -19.906 -3.342 1 71.12 262 PRO B C 1
ATOM 4919 O O . PRO B 1 262 ? 18.406 -19.688 -2.223 1 71.12 262 PRO B O 1
ATOM 4922 N N . ALA B 1 263 ? 16.688 -19.953 -3.578 1 69.44 263 ALA B N 1
ATOM 4923 C CA . ALA B 1 263 ? 15.734 -19.797 -2.479 1 69.44 263 ALA B CA 1
ATOM 4924 C C . ALA B 1 263 ? 15.758 -21.016 -1.562 1 69.44 263 ALA B C 1
ATOM 4926 O O . ALA B 1 263 ? 15.234 -20.969 -0.444 1 69.44 263 ALA B O 1
ATOM 4927 N N . PHE B 1 264 ? 16.422 -21.969 -1.995 1 69.19 264 PHE B N 1
ATOM 4928 C CA . PHE B 1 264 ? 16.375 -23.234 -1.26 1 69.19 264 PHE B CA 1
ATOM 4929 C C . PHE B 1 264 ? 17.766 -23.641 -0.792 1 69.19 264 PHE B C 1
ATOM 4931 O O . PHE B 1 264 ? 18.766 -23.391 -1.476 1 69.19 264 PHE B O 1
ATOM 4938 N N . PRO B 1 265 ? 17.766 -24.125 0.481 1 64.38 265 PRO B N 1
ATOM 4939 C CA . PRO B 1 265 ? 19.078 -24.562 0.964 1 64.38 265 PRO B CA 1
ATOM 4940 C C . PRO B 1 265 ? 19.719 -25.609 0.06 1 64.38 265 PRO B C 1
ATOM 4942 O O . PRO B 1 265 ? 19.016 -26.438 -0.543 1 64.38 265 PRO B O 1
ATOM 4945 N N . GLU B 1 266 ? 21 -25.453 -0.011 1 61.94 266 GLU B N 1
ATOM 4946 C CA . GLU B 1 266 ? 21.766 -26.406 -0.789 1 61.94 266 GLU B CA 1
ATOM 4947 C C . GLU B 1 266 ? 21.578 -27.828 -0.273 1 61.94 266 GLU B C 1
ATOM 4949 O O . GLU B 1 266 ? 21.5 -28.781 -1.059 1 61.94 266 GLU B O 1
ATOM 4954 N N . ASP B 1 267 ? 21.438 -27.859 1.049 1 64.06 267 ASP B N 1
ATOM 4955 C CA . ASP B 1 267 ? 21.172 -29.125 1.699 1 64.06 267 ASP B CA 1
ATOM 4956 C C . ASP B 1 267 ? 19.719 -29.234 2.119 1 64.06 267 ASP B C 1
ATOM 4958 O O . ASP B 1 267 ? 19.312 -28.656 3.123 1 64.06 267 ASP B O 1
ATOM 4962 N N . PRO B 1 268 ? 18.969 -29.953 1.236 1 65.62 268 PRO B N 1
ATOM 4963 C CA . PRO B 1 268 ? 17.531 -30.078 1.517 1 65.62 268 PRO B CA 1
ATOM 4964 C C . PRO B 1 268 ? 17.25 -30.578 2.932 1 65.62 268 PRO B C 1
ATOM 4966 O O . PRO B 1 268 ? 16.188 -30.297 3.484 1 65.62 268 PRO B O 1
ATOM 4969 N N . SER B 1 269 ? 18.172 -31.359 3.443 1 64.06 269 SER B N 1
ATOM 4970 C CA . SER B 1 269 ? 17.969 -31.891 4.785 1 64.06 269 SER B CA 1
ATOM 4971 C C . SER B 1 269 ? 17.938 -30.781 5.828 1 64.06 269 SER B C 1
ATOM 4973 O O . SER B 1 269 ? 17.438 -30.969 6.938 1 64.06 269 SER B O 1
ATOM 4975 N N . LYS B 1 270 ? 18.359 -29.734 5.418 1 64.94 270 LYS B N 1
ATOM 4976 C CA . LYS B 1 270 ? 18.453 -28.625 6.363 1 64.94 270 LYS B CA 1
ATOM 4977 C C . LYS B 1 270 ? 17.234 -27.703 6.246 1 64.94 270 LYS B C 1
ATOM 4979 O O . LYS B 1 270 ? 17.094 -26.75 7.012 1 64.94 270 LYS B O 1
ATOM 4984 N N . ALA B 1 271 ? 16.469 -28.094 5.254 1 66.94 271 ALA B N 1
ATOM 4985 C CA . ALA B 1 271 ? 15.242 -27.312 5.113 1 66.94 271 ALA B CA 1
ATOM 4986 C C . ALA B 1 271 ? 14.25 -27.625 6.23 1 66.94 271 ALA B C 1
ATOM 4988 O O . ALA B 1 271 ? 14.125 -28.781 6.637 1 66.94 271 ALA B O 1
ATOM 4989 N N . PRO B 1 272 ? 13.68 -26.547 6.734 1 66.06 272 PRO B N 1
ATOM 4990 C CA . PRO B 1 272 ? 12.641 -26.828 7.723 1 66.06 272 PRO B CA 1
ATOM 4991 C C . PRO B 1 272 ? 11.586 -27.812 7.195 1 66.06 272 PRO B C 1
ATOM 4993 O O . PRO B 1 272 ? 11.281 -27.812 6 1 66.06 272 PRO B O 1
ATOM 4996 N N . PRO B 1 273 ? 11.188 -28.688 8.164 1 63.47 273 PRO B N 1
ATOM 4997 C CA . PRO B 1 273 ? 10.227 -29.719 7.762 1 63.47 273 PRO B CA 1
ATOM 4998 C C . PRO B 1 273 ? 9.047 -29.156 6.977 1 63.47 273 PRO B C 1
ATOM 5000 O O . PRO B 1 273 ? 8.562 -29.797 6.039 1 63.47 273 PRO B O 1
ATOM 5003 N N . ASN B 1 274 ? 8.836 -28 7.363 1 62 274 ASN B N 1
ATOM 5004 C CA . ASN B 1 274 ? 7.621 -27.453 6.777 1 62 274 ASN B CA 1
ATOM 5005 C C . ASN B 1 274 ? 7.848 -26.984 5.344 1 62 274 ASN B C 1
ATOM 5007 O O . ASN B 1 274 ? 6.895 -26.656 4.633 1 62 274 ASN B O 1
ATOM 5011 N N . ILE B 1 275 ? 9.086 -27 4.793 1 64.5 275 ILE B N 1
ATOM 5012 C CA . ILE B 1 275 ? 9.328 -26.594 3.412 1 64.5 275 ILE B CA 1
ATOM 5013 C C . ILE B 1 275 ? 10.156 -27.656 2.697 1 64.5 275 ILE B C 1
ATOM 5015 O O . ILE B 1 275 ? 10.633 -27.438 1.583 1 64.5 275 ILE B O 1
ATOM 5019 N N . ARG B 1 276 ? 10.375 -28.766 3.311 1 65 276 ARG B N 1
ATOM 5020 C CA . ARG B 1 276 ? 11.203 -29.828 2.756 1 65 276 ARG B CA 1
ATOM 5021 C C . ARG B 1 276 ? 10.695 -30.266 1.387 1 65 276 ARG B C 1
ATOM 5023 O O . ARG B 1 276 ? 11.477 -30.656 0.522 1 65 276 ARG B O 1
ATOM 5030 N N . TYR B 1 277 ? 9.398 -30.156 1.297 1 61.81 277 TYR B N 1
ATOM 5031 C CA . TYR B 1 277 ? 8.805 -30.531 0.019 1 61.81 277 TYR B CA 1
ATOM 5032 C C . TYR B 1 277 ? 9.367 -29.688 -1.115 1 61.81 277 TYR B C 1
ATOM 5034 O O . TYR B 1 277 ? 9.57 -30.172 -2.227 1 61.81 277 TYR B O 1
ATOM 5042 N N . PHE B 1 278 ? 9.695 -28.469 -0.793 1 63.22 278 PHE B N 1
ATOM 5043 C CA . PHE B 1 278 ? 10.227 -27.562 -1.812 1 63.22 278 PHE B CA 1
ATOM 5044 C C . PHE B 1 278 ? 11.633 -27.984 -2.219 1 63.22 278 PHE B C 1
ATOM 5046 O O . PHE B 1 278 ? 12.016 -27.844 -3.383 1 63.22 278 PHE B O 1
ATOM 5053 N N . ALA B 1 279 ? 12.281 -28.594 -1.249 1 63.5 279 ALA B N 1
ATOM 5054 C CA . ALA B 1 279 ? 13.633 -29.047 -1.538 1 63.5 279 ALA B CA 1
ATOM 5055 C C . ALA B 1 279 ? 13.633 -30.141 -2.596 1 63.5 279 ALA B C 1
ATOM 5057 O O . ALA B 1 279 ? 14.492 -30.172 -3.475 1 63.5 279 ALA B O 1
ATOM 5058 N N . GLU B 1 280 ? 12.68 -31 -2.533 1 64.69 280 GLU B N 1
ATOM 5059 C CA . GLU B 1 280 ? 12.562 -32.062 -3.525 1 64.69 280 GLU B CA 1
ATOM 5060 C C . GLU B 1 280 ? 12.25 -31.5 -4.906 1 64.69 280 GLU B C 1
ATOM 5062 O O . GLU B 1 280 ? 12.789 -31.969 -5.914 1 64.69 280 GLU B O 1
ATOM 5067 N N . ILE B 1 281 ? 11.508 -30.516 -4.863 1 65.25 281 ILE B N 1
ATOM 5068 C CA . ILE B 1 281 ? 11.156 -29.844 -6.109 1 65.25 281 ILE B CA 1
ATOM 5069 C C . ILE B 1 281 ? 12.398 -29.219 -6.734 1 65.25 281 ILE B C 1
ATOM 5071 O O . ILE B 1 281 ? 12.656 -29.391 -7.93 1 65.25 281 ILE B O 1
ATOM 5075 N N . VAL B 1 282 ? 13.164 -28.688 -5.914 1 66.38 282 VAL B N 1
ATOM 5076 C CA . VAL B 1 282 ? 14.359 -28 -6.375 1 66.38 282 VAL B CA 1
ATOM 5077 C C . VAL B 1 282 ? 15.359 -29 -6.945 1 66.38 282 VAL B C 1
ATOM 5079 O O . VAL B 1 282 ? 15.992 -28.734 -7.973 1 66.38 282 VAL B O 1
ATOM 5082 N N . GLU B 1 283 ? 15.5 -30.109 -6.219 1 69 283 GLU B N 1
ATOM 5083 C CA . GLU B 1 283 ? 16.422 -31.141 -6.707 1 69 283 GLU B CA 1
ATOM 5084 C C . GLU B 1 283 ? 16.016 -31.625 -8.094 1 69 283 GLU B C 1
ATOM 5086 O O . GLU B 1 283 ? 16.859 -31.844 -8.953 1 69 283 GLU B O 1
ATOM 5091 N N . ASN B 1 284 ? 14.758 -31.719 -8.234 1 70.5 284 ASN B N 1
ATOM 5092 C CA . ASN B 1 284 ? 14.258 -32.156 -9.539 1 70.5 284 ASN B CA 1
ATOM 5093 C C . ASN B 1 284 ? 14.469 -31.062 -10.594 1 70.5 284 ASN B C 1
ATOM 5095 O O . ASN B 1 284 ? 14.797 -31.359 -11.742 1 70.5 284 ASN B O 1
ATOM 5099 N N . LEU B 1 285 ? 14.414 -29.906 -10.094 1 70.81 285 LEU B N 1
ATOM 5100 C CA . LEU B 1 285 ? 14.57 -28.781 -11.008 1 70.81 285 LEU B CA 1
ATOM 5101 C C . LEU B 1 285 ? 16.016 -28.656 -11.469 1 70.81 285 LEU B C 1
ATOM 5103 O O . LEU B 1 285 ? 16.281 -28.312 -12.617 1 70.81 285 LEU B O 1
ATOM 5107 N N . LYS B 1 286 ? 16.938 -28.969 -10.641 1 70.75 286 LYS B N 1
ATOM 5108 C CA . LYS B 1 286 ? 18.359 -28.844 -10.938 1 70.75 286 LYS B CA 1
ATOM 5109 C C . LYS B 1 286 ? 18.766 -29.766 -12.094 1 70.75 286 LYS B C 1
ATOM 5111 O O . LYS B 1 286 ? 19.688 -29.453 -12.844 1 70.75 286 LYS B O 1
ATOM 5116 N N . SER B 1 287 ? 18.109 -30.812 -12.211 1 74.56 287 SER B N 1
ATOM 5117 C CA . SER B 1 287 ? 18.484 -31.781 -13.234 1 74.56 287 SER B CA 1
ATOM 5118 C C . SER B 1 287 ? 17.516 -31.734 -14.422 1 74.56 287 SER B C 1
ATOM 5120 O O . SER B 1 287 ? 17.547 -32.625 -15.281 1 74.56 287 SER B O 1
ATOM 5122 N N . MET B 1 288 ? 16.781 -30.719 -14.438 1 73.75 288 MET B N 1
ATOM 5123 C CA . MET B 1 288 ? 15.742 -30.625 -15.461 1 73.75 288 MET B CA 1
ATOM 5124 C C . MET B 1 288 ? 16.328 -30.25 -16.812 1 73.75 288 MET B C 1
ATOM 5126 O O . MET B 1 288 ? 17.188 -29.359 -16.891 1 73.75 288 MET B O 1
ATOM 5130 N N . THR B 1 289 ? 15.953 -31.047 -17.844 1 79.38 289 THR B N 1
ATOM 5131 C CA . THR B 1 289 ? 16.266 -30.75 -19.234 1 79.38 289 THR B CA 1
ATOM 5132 C C . THR B 1 289 ? 14.984 -30.594 -20.047 1 79.38 289 THR B C 1
ATOM 5134 O O . THR B 1 289 ? 13.891 -30.922 -19.578 1 79.38 289 THR B O 1
ATOM 5137 N N . THR B 1 290 ? 15.062 -29.984 -21.172 1 80.94 290 THR B N 1
ATOM 5138 C CA . THR B 1 290 ? 13.883 -29.688 -21.984 1 80.94 290 THR B CA 1
ATOM 5139 C C . THR B 1 290 ? 13.117 -30.969 -22.281 1 80.94 290 THR B C 1
ATOM 5141 O O . THR B 1 290 ? 11.891 -30.953 -22.391 1 80.94 290 THR B O 1
ATOM 5144 N N . ASP B 1 291 ? 13.797 -32.031 -22.453 1 77.81 291 ASP B N 1
ATOM 5145 C CA . ASP B 1 291 ? 13.172 -33.312 -22.828 1 77.81 291 ASP B CA 1
ATOM 5146 C C . ASP B 1 291 ? 12.391 -33.906 -21.656 1 77.81 291 ASP B C 1
ATOM 5148 O O . ASP B 1 291 ? 11.547 -34.781 -21.859 1 77.81 291 ASP B O 1
ATOM 5152 N N . LYS B 1 292 ? 12.711 -33.406 -20.5 1 76.19 292 LYS B N 1
ATOM 5153 C CA . LYS B 1 292 ? 12.047 -33.938 -19.297 1 76.19 292 LYS B CA 1
ATOM 5154 C C . LYS B 1 292 ? 10.828 -33.094 -18.938 1 76.19 292 LYS B C 1
ATOM 5156 O O . LYS B 1 292 ? 10.07 -33.438 -18.031 1 76.19 292 LYS B O 1
ATOM 5161 N N . LEU B 1 293 ? 10.773 -32.031 -19.609 1 76.25 293 LEU B N 1
ATOM 5162 C CA . LEU B 1 293 ? 9.609 -31.188 -19.359 1 76.25 293 LEU B CA 1
ATOM 5163 C C . LEU B 1 293 ? 8.336 -31.828 -19.906 1 76.25 293 LEU B C 1
ATOM 5165 O O . LEU B 1 293 ? 8.352 -32.406 -20.984 1 76.25 293 LEU B O 1
ATOM 5169 N N . SER B 1 294 ? 7.297 -31.938 -19.062 1 72.62 294 SER B N 1
ATOM 5170 C CA . SER B 1 294 ? 6.008 -32.5 -19.438 1 72.62 294 SER B CA 1
ATOM 5171 C C . SER B 1 294 ? 4.883 -31.484 -19.25 1 72.62 294 SER B C 1
ATOM 5173 O O . SER B 1 294 ? 5.129 -30.344 -18.844 1 72.62 294 SER B O 1
ATOM 5175 N N . ASP B 1 295 ? 3.75 -31.922 -19.688 1 72.5 295 ASP B N 1
ATOM 5176 C CA . ASP B 1 295 ? 2.578 -31.062 -19.531 1 72.5 295 ASP B CA 1
ATOM 5177 C C . ASP B 1 295 ? 2.309 -30.766 -18.047 1 72.5 295 ASP B C 1
ATOM 5179 O O . ASP B 1 295 ? 1.549 -29.844 -17.734 1 72.5 295 ASP B O 1
ATOM 5183 N N . LYS B 1 296 ? 2.975 -31.438 -17.25 1 70.62 296 LYS B N 1
ATOM 5184 C CA . LYS B 1 296 ? 2.848 -31.203 -15.82 1 70.62 296 LYS B CA 1
ATOM 5185 C C . LYS B 1 296 ? 3.715 -30.016 -15.383 1 70.62 296 LYS B C 1
ATOM 5187 O O . LYS B 1 296 ? 3.498 -29.453 -14.312 1 70.62 296 LYS B O 1
ATOM 5192 N N . SER B 1 297 ? 4.625 -29.734 -16.266 1 74.12 297 SER B N 1
ATOM 5193 C CA . SER B 1 297 ? 5.531 -28.625 -15.938 1 74.12 297 SER B CA 1
ATOM 5194 C C . SER B 1 297 ? 5.141 -27.359 -16.688 1 74.12 297 SER B C 1
ATOM 5196 O O . SER B 1 297 ? 5.219 -26.25 -16.141 1 74.12 297 SER B O 1
ATOM 5198 N N . ILE B 1 298 ? 4.777 -27.562 -17.875 1 88.88 298 ILE B N 1
ATOM 5199 C CA . ILE B 1 298 ? 4.492 -26.422 -18.75 1 88.88 298 ILE B CA 1
ATOM 5200 C C . ILE B 1 298 ? 3.531 -26.859 -19.859 1 88.88 298 ILE B C 1
ATOM 5202 O O . ILE B 1 298 ? 3.627 -27.969 -20.375 1 88.88 298 ILE B O 1
ATOM 5206 N N . ILE B 1 299 ? 2.545 -26.047 -20.188 1 95.12 299 ILE B N 1
ATOM 5207 C CA . ILE B 1 299 ? 1.648 -26.266 -21.328 1 95.12 299 ILE B CA 1
ATOM 5208 C C . ILE B 1 299 ? 2.123 -25.453 -22.516 1 95.12 299 ILE B C 1
ATOM 5210 O O . ILE B 1 299 ? 1.887 -24.25 -22.594 1 95.12 299 ILE B O 1
ATOM 5214 N N . VAL B 1 300 ? 2.795 -26.078 -23.484 1 96.88 300 VAL B N 1
ATOM 5215 C CA . VAL B 1 300 ? 3.367 -25.359 -24.625 1 96.88 300 VAL B CA 1
ATOM 5216 C C . VAL B 1 300 ? 3.115 -26.156 -25.906 1 96.88 300 VAL B C 1
ATOM 5218 O O . VAL B 1 300 ? 3.352 -27.359 -25.953 1 96.88 300 VAL B O 1
ATOM 5221 N N . GLY B 1 301 ? 2.605 -25.547 -26.906 1 97.06 301 GLY B N 1
ATOM 5222 C CA . GLY B 1 301 ? 2.283 -26.141 -28.188 1 97.06 301 GLY B CA 1
ATOM 5223 C C . GLY B 1 301 ? 1.364 -25.266 -29.031 1 97.06 301 GLY B C 1
ATOM 5224 O O . GLY B 1 301 ? 1.177 -24.094 -28.75 1 97.06 301 GLY B O 1
ATOM 5225 N N . ASN B 1 302 ? 0.889 -25.844 -30.141 1 97.44 302 ASN B N 1
ATOM 5226 C CA . ASN B 1 302 ? -0.03 -25.062 -30.969 1 97.44 302 ASN B CA 1
ATOM 5227 C C . ASN B 1 302 ? -1.389 -24.906 -30.297 1 97.44 302 ASN B C 1
ATOM 5229 O O . ASN B 1 302 ? -1.638 -25.484 -29.234 1 97.44 302 ASN B O 1
ATOM 5233 N N . ALA B 1 303 ? -2.254 -24.062 -30.875 1 98.19 303 ALA B N 1
ATOM 5234 C CA . ALA B 1 303 ? -3.523 -23.672 -30.266 1 98.19 303 ALA B CA 1
ATOM 5235 C C . ALA B 1 303 ? -4.398 -24.891 -30 1 98.19 303 ALA B C 1
ATOM 5237 O O . ALA B 1 303 ? -5.066 -24.969 -28.969 1 98.19 303 ALA B O 1
ATOM 5238 N N . GLU B 1 304 ? -4.406 -25.781 -30.938 1 97.94 304 GLU B N 1
ATOM 5239 C CA . GLU B 1 304 ? -5.219 -26.984 -30.781 1 97.94 304 GLU B CA 1
ATOM 5240 C C . GLU B 1 304 ? -4.773 -27.812 -29.578 1 97.94 304 GLU B C 1
ATOM 5242 O O . GLU B 1 304 ? -5.602 -28.219 -28.766 1 97.94 304 GLU B O 1
ATOM 5247 N N . TYR B 1 305 ? -3.529 -28.031 -29.5 1 97.19 305 TYR B N 1
ATOM 5248 C CA . TYR B 1 305 ? -2.969 -28.797 -28.391 1 97.19 305 TYR B CA 1
ATOM 5249 C C . TYR B 1 305 ? -3.258 -28.125 -27.062 1 97.19 305 TYR B C 1
ATOM 5251 O O . TYR B 1 305 ? -3.709 -28.781 -26.109 1 97.19 305 TYR B O 1
ATOM 5259 N N . VAL B 1 306 ? -2.982 -26.859 -26.938 1 98.06 306 VAL B N 1
ATOM 5260 C CA . VAL B 1 306 ? -3.172 -26.109 -25.703 1 98.06 306 VAL B CA 1
ATOM 5261 C C . VAL B 1 306 ? -4.645 -26.141 -25.312 1 98.06 306 VAL B C 1
ATOM 5263 O O . VAL B 1 306 ? -4.973 -26.344 -24.141 1 98.06 306 VAL B O 1
ATOM 5266 N N . THR B 1 307 ? -5.535 -25.922 -26.281 1 98.19 307 THR B N 1
ATOM 5267 C CA . THR B 1 307 ? -6.969 -25.969 -26 1 98.19 307 THR B CA 1
ATOM 5268 C C . THR B 1 307 ? -7.367 -27.328 -25.438 1 98.19 307 THR B C 1
ATOM 5270 O O . THR B 1 307 ? -8.102 -27.391 -24.438 1 98.19 307 THR B O 1
ATOM 5273 N N . GLU B 1 308 ? -6.883 -28.359 -26.047 1 97.5 308 GLU B N 1
ATOM 5274 C CA . GLU B 1 308 ? -7.199 -29.703 -25.609 1 97.5 308 GLU B CA 1
ATOM 5275 C C . GLU B 1 308 ? -6.719 -29.938 -24.172 1 97.5 308 GLU B C 1
ATOM 5277 O O . GLU B 1 308 ? -7.445 -30.5 -23.344 1 97.5 308 GLU B O 1
ATOM 5282 N N . LYS B 1 309 ? -5.512 -29.578 -23.922 1 96 309 LYS B N 1
ATOM 5283 C CA . LYS B 1 309 ? -4.949 -29.75 -22.578 1 96 309 LYS B CA 1
ATOM 5284 C C . LYS B 1 309 ? -5.758 -28.969 -21.547 1 96 309 LYS B C 1
ATOM 5286 O O . LYS B 1 309 ? -6.012 -29.469 -20.453 1 96 309 LYS B O 1
ATOM 5291 N N . LEU B 1 310 ? -6.145 -27.781 -21.828 1 96.81 310 LEU B N 1
ATOM 5292 C CA . LEU B 1 310 ? -6.91 -26.953 -20.906 1 96.81 310 LEU B CA 1
ATOM 5293 C C . LEU B 1 310 ? -8.312 -27.516 -20.703 1 96.81 310 LEU B C 1
ATOM 5295 O O . LEU B 1 310 ? -8.883 -27.406 -19.609 1 96.81 310 LEU B O 1
ATOM 5299 N N . LYS B 1 311 ? -8.875 -28.125 -21.734 1 96.94 311 LYS B N 1
ATOM 5300 C CA . LYS B 1 311 ? -10.164 -28.797 -21.594 1 96.94 311 LYS B CA 1
ATOM 5301 C C . LYS B 1 311 ? -10.055 -29.969 -20.625 1 96.94 311 LYS B C 1
ATOM 5303 O O . LYS B 1 311 ? -10.984 -30.234 -19.859 1 96.94 311 LYS B O 1
ATOM 5308 N N . GLU B 1 312 ? -8.953 -30.703 -20.719 1 94.94 312 GLU B N 1
ATOM 5309 C CA . GLU B 1 312 ? -8.703 -31.75 -19.75 1 94.94 312 GLU B CA 1
ATOM 5310 C C . GLU B 1 312 ? -8.625 -31.203 -18.328 1 94.94 312 GLU B C 1
ATOM 5312 O O . GLU B 1 312 ? -9.18 -31.781 -17.391 1 94.94 312 GLU B O 1
ATOM 5317 N N . ILE B 1 313 ? -7.977 -30.125 -18.156 1 94.19 313 ILE B N 1
ATOM 5318 C CA . ILE B 1 313 ? -7.812 -29.484 -16.859 1 94.19 313 ILE B CA 1
ATOM 5319 C C . ILE B 1 313 ? -9.164 -28.984 -16.359 1 94.19 313 ILE B C 1
ATOM 5321 O O . ILE B 1 313 ? -9.469 -29.094 -15.172 1 94.19 313 ILE B O 1
ATOM 5325 N N . GLU B 1 314 ? -9.93 -28.438 -17.219 1 95.38 314 GLU B N 1
ATOM 5326 C CA . GLU B 1 314 ? -11.266 -27.969 -16.875 1 95.38 314 GLU B CA 1
ATOM 5327 C C . GLU B 1 314 ? -12.094 -29.062 -16.203 1 95.38 314 GLU B C 1
ATOM 5329 O O . GLU B 1 314 ? -12.867 -28.797 -15.289 1 95.38 314 GLU B O 1
ATOM 5334 N N . LYS B 1 315 ? -11.898 -30.281 -16.625 1 95.19 315 LYS B N 1
ATOM 5335 C CA . LYS B 1 315 ? -12.664 -31.422 -16.125 1 95.19 315 LYS B CA 1
ATOM 5336 C C . LYS B 1 315 ? -12.305 -31.719 -14.672 1 95.19 315 LYS B C 1
ATOM 5338 O O . LYS B 1 315 ? -13.055 -32.406 -13.969 1 95.19 315 LYS B O 1
ATOM 5343 N N . THR B 1 316 ? -11.109 -31.25 -14.211 1 93.25 316 THR B N 1
ATOM 5344 C CA . THR B 1 316 ? -10.688 -31.5 -12.836 1 93.25 316 THR B CA 1
ATOM 5345 C C . THR B 1 316 ? -11.555 -30.75 -11.844 1 93.25 316 THR B C 1
ATOM 5347 O O . THR B 1 316 ? -11.57 -31.062 -10.656 1 93.25 316 THR B O 1
ATOM 5350 N N . GLY B 1 317 ? -12.195 -29.625 -12.281 1 93.88 317 GLY B N 1
ATOM 5351 C CA . GLY B 1 317 ? -13.07 -28.859 -11.414 1 93.88 317 GLY B CA 1
ATOM 5352 C C . GLY B 1 317 ? -12.445 -27.562 -10.938 1 93.88 317 GLY B C 1
ATOM 5353 O O . GLY B 1 317 ? -13.008 -26.859 -10.094 1 93.88 317 GLY B O 1
ATOM 5354 N N . LEU B 1 318 ? -11.32 -27.188 -11.461 1 95.44 318 LEU B N 1
ATOM 5355 C CA . LEU B 1 318 ? -10.727 -25.891 -11.141 1 95.44 318 LEU B CA 1
ATOM 5356 C C . LEU B 1 318 ? -11.656 -24.75 -11.539 1 95.44 318 LEU B C 1
ATOM 5358 O O . LEU B 1 318 ? -12.281 -24.797 -12.594 1 95.44 318 LEU B O 1
ATOM 5362 N N . ASP B 1 319 ? -11.734 -23.797 -10.656 1 95.75 319 ASP B N 1
ATOM 5363 C CA . ASP B 1 319 ? -12.57 -22.625 -10.922 1 95.75 319 ASP B CA 1
ATOM 5364 C C . ASP B 1 319 ? -11.883 -21.672 -11.891 1 95.75 319 ASP B C 1
ATOM 5366 O O . ASP B 1 319 ? -12.531 -21.109 -12.773 1 95.75 319 ASP B O 1
ATOM 5370 N N . GLU B 1 320 ? -10.656 -21.453 -11.672 1 96.94 320 GLU B N 1
ATOM 5371 C CA . GLU B 1 320 ? -9.852 -20.531 -12.469 1 96.94 320 GLU B CA 1
ATOM 5372 C C . GLU B 1 320 ? -8.414 -21.016 -12.594 1 96.94 320 GLU B C 1
ATOM 5374 O O . GLU B 1 320 ? -7.844 -21.547 -11.641 1 96.94 320 GLU B O 1
ATOM 5379 N N . ILE B 1 321 ? -7.895 -20.859 -13.766 1 96.88 321 ILE B N 1
ATOM 5380 C CA . ILE B 1 321 ? -6.461 -21.047 -13.969 1 96.88 321 ILE B CA 1
ATOM 5381 C C . ILE B 1 321 ? -5.793 -19.688 -14.188 1 96.88 321 ILE B C 1
ATOM 5383 O O . ILE B 1 321 ? -6.285 -18.875 -14.969 1 96.88 321 ILE B O 1
ATOM 5387 N N . ILE B 1 322 ? -4.75 -19.453 -13.453 1 97.75 322 ILE B N 1
ATOM 5388 C CA . ILE B 1 322 ? -4.008 -18.203 -13.641 1 97.75 322 ILE B CA 1
ATOM 5389 C C . ILE B 1 322 ? -2.723 -18.484 -14.422 1 97.75 322 ILE B C 1
ATOM 5391 O O . ILE B 1 322 ? -1.967 -19.391 -14.07 1 97.75 322 ILE B O 1
ATOM 5395 N N . LEU B 1 323 ? -2.541 -17.766 -15.516 1 98.31 323 LEU B N 1
ATOM 5396 C CA . LEU B 1 323 ? -1.601 -18.156 -16.562 1 98.31 323 LEU B CA 1
ATOM 5397 C C . LEU B 1 323 ? -0.333 -17.312 -16.5 1 98.31 323 LEU B C 1
ATOM 5399 O O . LEU B 1 323 ? -0.402 -16.078 -16.516 1 98.31 323 LEU B O 1
ATOM 5403 N N . TYR B 1 324 ? 0.777 -17.969 -16.438 1 97.75 324 TYR B N 1
ATOM 5404 C CA . TYR B 1 324 ? 2.098 -17.344 -16.406 1 97.75 324 TYR B CA 1
ATOM 5405 C C . TYR B 1 324 ? 2.77 -17.406 -17.766 1 97.75 324 TYR B C 1
ATOM 5407 O O . TYR B 1 324 ? 3.221 -18.484 -18.188 1 97.75 324 TYR B O 1
ATOM 5415 N N . PHE B 1 325 ? 2.906 -16.219 -18.453 1 98.25 325 PHE B N 1
ATOM 5416 C CA . PHE B 1 325 ? 3.443 -16.172 -19.812 1 98.25 325 PHE B CA 1
ATOM 5417 C C . PHE B 1 325 ? 4.91 -15.758 -19.797 1 98.25 325 PHE B C 1
ATOM 5419 O O . PHE B 1 325 ? 5.711 -16.25 -20.594 1 98.25 325 PHE B O 1
ATOM 5426 N N . ASP B 1 326 ? 5.281 -14.859 -18.906 1 97.5 326 ASP B N 1
ATOM 5427 C CA . ASP B 1 326 ? 6.531 -14.125 -19.062 1 97.5 326 ASP B CA 1
ATOM 5428 C C . ASP B 1 326 ? 7.637 -14.734 -18.203 1 97.5 326 ASP B C 1
ATOM 5430 O O . ASP B 1 326 ? 8.594 -14.055 -17.844 1 97.5 326 ASP B O 1
ATOM 5434 N N . PHE B 1 327 ? 7.504 -16.016 -17.906 1 95.38 327 PHE B N 1
ATOM 5435 C CA . PHE B 1 327 ? 8.547 -16.688 -17.141 1 95.38 327 PHE B CA 1
ATOM 5436 C C . PHE B 1 327 ? 9.859 -16.703 -17.906 1 95.38 327 PHE B C 1
ATOM 5438 O O . PHE B 1 327 ? 9.859 -16.656 -19.141 1 95.38 327 PHE B O 1
ATOM 5445 N N . GLY B 1 328 ? 10.984 -16.703 -17.219 1 94.19 328 GLY B N 1
ATOM 5446 C CA . GLY B 1 328 ? 12.305 -16.859 -17.797 1 94.19 328 GLY B CA 1
ATOM 5447 C C . GLY B 1 328 ? 12.805 -15.609 -18.5 1 94.19 328 GLY B C 1
ATOM 5448 O O . GLY B 1 328 ? 13.664 -15.688 -19.375 1 94.19 328 GLY B O 1
ATOM 5449 N N . GLY B 1 329 ? 12.203 -14.539 -18.25 1 93.88 329 GLY B N 1
ATOM 5450 C CA . GLY B 1 329 ? 12.727 -13.273 -18.719 1 93.88 329 GLY B CA 1
ATOM 5451 C C . GLY B 1 329 ? 12.188 -12.875 -20.094 1 93.88 329 GLY B C 1
ATOM 5452 O O . GLY B 1 329 ? 12.867 -12.188 -20.859 1 93.88 329 GLY B O 1
ATOM 5453 N N . LEU B 1 330 ? 11.062 -13.312 -20.422 1 96.69 330 LEU B N 1
ATOM 5454 C CA . LEU B 1 330 ? 10.438 -12.922 -21.688 1 96.69 330 LEU B CA 1
ATOM 5455 C C . LEU B 1 330 ? 10.25 -11.406 -21.75 1 96.69 330 LEU B C 1
ATOM 5457 O O . LEU B 1 330 ? 9.852 -10.781 -20.75 1 96.69 330 LEU B O 1
ATOM 5461 N N . SER B 1 331 ? 10.523 -10.812 -22.922 1 97.44 331 SER B N 1
ATOM 5462 C CA . SER B 1 331 ? 10.398 -9.367 -23.078 1 97.44 331 SER B CA 1
ATOM 5463 C C . SER B 1 331 ? 8.945 -8.914 -22.953 1 97.44 331 SER B C 1
ATOM 5465 O O . SER B 1 331 ? 8.023 -9.727 -23.109 1 97.44 331 SER B O 1
ATOM 5467 N N . HIS B 1 332 ? 8.734 -7.648 -22.688 1 98.44 332 HIS B N 1
ATOM 5468 C CA . HIS B 1 332 ? 7.402 -7.059 -22.594 1 98.44 332 HIS B CA 1
ATOM 5469 C C . HIS B 1 332 ? 6.617 -7.281 -23.891 1 98.44 332 HIS B C 1
ATOM 5471 O O . HIS B 1 332 ? 5.473 -7.738 -23.844 1 98.44 332 HIS B O 1
ATOM 5477 N N . GLN B 1 333 ? 7.223 -6.957 -25 1 98.44 333 GLN B N 1
ATOM 5478 C CA . GLN B 1 333 ? 6.562 -7.086 -26.297 1 98.44 333 GLN B CA 1
ATOM 5479 C C . GLN B 1 333 ? 6.16 -8.531 -26.562 1 98.44 333 GLN B C 1
ATOM 5481 O O . GLN B 1 333 ? 5.039 -8.797 -27.016 1 98.44 333 GLN B O 1
ATOM 5486 N N . GLU B 1 334 ? 7.047 -9.43 -26.297 1 98.38 334 GLU B N 1
ATOM 5487 C CA . GLU B 1 334 ? 6.754 -10.844 -26.516 1 98.38 334 GLU B CA 1
ATOM 5488 C C . GLU B 1 334 ? 5.684 -11.344 -25.562 1 98.38 334 GLU B C 1
ATOM 5490 O O . GLU B 1 334 ? 4.871 -12.203 -25.922 1 98.38 334 GLU B O 1
ATOM 5495 N N . THR B 1 335 ? 5.699 -10.852 -24.328 1 98.75 335 THR B N 1
ATOM 5496 C CA . THR B 1 335 ? 4.664 -11.203 -23.359 1 98.75 335 THR B CA 1
ATOM 5497 C C . THR B 1 335 ? 3.289 -10.781 -23.859 1 98.75 335 THR B C 1
ATOM 5499 O O . THR B 1 335 ? 2.348 -11.578 -23.859 1 98.75 335 THR B O 1
ATOM 5502 N N . MET B 1 336 ? 3.203 -9.531 -24.312 1 98.81 336 MET B N 1
ATOM 5503 C CA . MET B 1 336 ? 1.939 -9.016 -24.828 1 98.81 336 MET B CA 1
ATOM 5504 C C . MET B 1 336 ? 1.463 -9.844 -26.031 1 98.81 336 MET B C 1
ATOM 5506 O O . MET B 1 336 ? 0.271 -10.133 -26.141 1 98.81 336 MET B O 1
ATOM 5510 N N . LYS B 1 337 ? 2.381 -10.234 -26.891 1 98.62 337 LYS B N 1
ATOM 5511 C CA . LYS B 1 337 ? 2.039 -11.07 -28.031 1 98.62 337 LYS B CA 1
ATOM 5512 C C . LYS B 1 337 ? 1.532 -12.438 -27.594 1 98.62 337 LYS B C 1
ATOM 5514 O O . LYS B 1 337 ? 0.579 -12.977 -28.156 1 98.62 337 LYS B O 1
ATOM 5519 N N . ALA B 1 338 ? 2.199 -13.023 -26.609 1 98.75 338 ALA B N 1
ATOM 5520 C CA . ALA B 1 338 ? 1.789 -14.328 -26.094 1 98.75 338 ALA B CA 1
ATOM 5521 C C . ALA B 1 338 ? 0.387 -14.258 -25.5 1 98.75 338 ALA B C 1
ATOM 5523 O O . ALA B 1 338 ? -0.431 -15.156 -25.703 1 98.75 338 ALA B O 1
ATOM 5524 N N . MET B 1 339 ? 0.102 -13.227 -24.719 1 98.81 339 MET B N 1
ATOM 5525 C CA . MET B 1 339 ? -1.226 -13.016 -24.141 1 98.81 339 MET B CA 1
ATOM 5526 C C . MET B 1 339 ? -2.281 -12.922 -25.234 1 98.81 339 MET B C 1
ATOM 5528 O O . MET B 1 339 ? -3.336 -13.555 -25.141 1 98.81 339 MET B O 1
ATOM 5532 N N . GLU B 1 340 ? -2.004 -12.148 -26.234 1 98.69 340 GLU B N 1
ATOM 5533 C CA . GLU B 1 340 ? -2.936 -11.945 -27.344 1 98.69 340 GLU B CA 1
ATOM 5534 C C . GLU B 1 340 ? -3.207 -13.25 -28.078 1 98.69 340 GLU B C 1
ATOM 5536 O O . GLU B 1 340 ? -4.352 -13.547 -28.422 1 98.69 340 GLU B O 1
ATOM 5541 N N . ARG B 1 341 ? -2.135 -13.961 -28.375 1 98.69 341 ARG B N 1
ATOM 5542 C CA . ARG B 1 341 ? -2.279 -15.234 -29.078 1 98.69 341 ARG B CA 1
ATOM 5543 C C . ARG B 1 341 ? -3.174 -16.188 -28.297 1 98.69 341 ARG B C 1
ATOM 5545 O O . ARG B 1 341 ? -4.051 -16.844 -28.859 1 98.69 341 ARG B O 1
ATOM 5552 N N . PHE B 1 342 ? -2.992 -16.297 -27.047 1 98.69 342 PHE B N 1
ATOM 5553 C CA . PHE B 1 342 ? -3.844 -17.141 -26.203 1 98.69 342 PHE B CA 1
ATOM 5554 C C . PHE B 1 342 ? -5.289 -16.656 -26.266 1 98.69 342 PHE B C 1
ATOM 5556 O O . PHE B 1 342 ? -6.203 -17.469 -26.453 1 98.69 342 PHE B O 1
ATOM 5563 N N . ALA B 1 343 ? -5.477 -15.367 -26.031 1 98.44 343 ALA B N 1
ATOM 5564 C CA . ALA B 1 343 ? -6.809 -14.773 -25.953 1 98.44 343 ALA B CA 1
ATOM 5565 C C . ALA B 1 343 ? -7.582 -14.969 -27.25 1 98.44 343 ALA B C 1
ATOM 5567 O O . ALA B 1 343 ? -8.797 -15.164 -27.234 1 98.44 343 ALA B O 1
ATOM 5568 N N . THR B 1 344 ? -6.906 -14.938 -28.391 1 98.19 344 THR B N 1
ATOM 5569 C CA . THR B 1 344 ? -7.574 -15 -29.688 1 98.19 344 THR B CA 1
ATOM 5570 C C . THR B 1 344 ? -7.754 -16.453 -30.125 1 98.19 344 THR B C 1
ATOM 5572 O O . THR B 1 344 ? -8.766 -16.797 -30.75 1 98.19 344 THR B O 1
ATOM 5575 N N . GLN B 1 345 ? -6.812 -17.328 -29.75 1 98.38 345 GLN B N 1
ATOM 5576 C CA . GLN B 1 345 ? -6.801 -18.641 -30.375 1 98.38 345 GLN B CA 1
ATOM 5577 C C . GLN B 1 345 ? -7.324 -19.703 -29.406 1 98.38 345 GLN B C 1
ATOM 5579 O O . GLN B 1 345 ? -7.77 -20.781 -29.828 1 98.38 345 GLN B O 1
ATOM 5584 N N . VAL B 1 346 ? -7.242 -19.469 -28.125 1 98.5 346 VAL B N 1
ATOM 5585 C CA . VAL B 1 346 ? -7.551 -20.516 -27.172 1 98.5 346 VAL B CA 1
ATOM 5586 C C . VAL B 1 346 ? -8.742 -20.094 -26.312 1 98.5 346 VAL B C 1
ATOM 5588 O O . VAL B 1 346 ? -9.727 -20.828 -26.203 1 98.5 346 VAL B O 1
ATOM 5591 N N . LEU B 1 347 ? -8.719 -18.875 -25.781 1 97.94 347 LEU B N 1
ATOM 5592 C CA . LEU B 1 347 ? -9.688 -18.375 -24.797 1 97.94 347 LEU B CA 1
ATOM 5593 C C . LEU B 1 347 ? -11.109 -18.516 -25.328 1 97.94 347 LEU B C 1
ATOM 5595 O O . LEU B 1 347 ? -12.023 -18.891 -24.578 1 97.94 347 LEU B O 1
ATOM 5599 N N . PRO B 1 348 ? -11.438 -18.281 -26.625 1 96.5 348 PRO B N 1
ATOM 5600 C CA . PRO B 1 348 ? -12.812 -18.312 -27.125 1 96.5 348 PRO B CA 1
ATOM 5601 C C . PRO B 1 348 ? -13.453 -19.703 -27.016 1 96.5 348 PRO B C 1
ATOM 5603 O O . PRO B 1 348 ? -14.672 -19.828 -27.141 1 96.5 348 PRO B O 1
ATOM 5606 N N . HIS B 1 349 ? -12.664 -20.703 -26.859 1 96.5 349 HIS B N 1
ATOM 5607 C CA . HIS B 1 349 ? -13.188 -22.062 -26.766 1 96.5 349 HIS B CA 1
ATOM 5608 C C . HIS B 1 349 ? -13.734 -22.344 -25.375 1 96.5 349 HIS B C 1
ATOM 5610 O O . HIS B 1 349 ? -14.258 -23.438 -25.109 1 96.5 349 HIS B O 1
ATOM 5616 N N . PHE B 1 350 ? -13.586 -21.469 -24.484 1 95.94 350 PHE B N 1
ATOM 5617 C CA . PHE B 1 350 ? -14.039 -21.625 -23.109 1 95.94 350 PHE B CA 1
ATOM 5618 C C . PHE B 1 350 ? -15.086 -20.578 -22.75 1 95.94 350 PHE B C 1
ATOM 5620 O O . PHE B 1 350 ? -15.023 -19.453 -23.219 1 95.94 350 PHE B O 1
ATOM 5627 N N . ASN B 1 351 ? -16.188 -20.953 -22.109 1 83.31 351 ASN B N 1
ATOM 5628 C CA . ASN B 1 351 ? -17.203 -20.047 -21.594 1 83.31 351 ASN B CA 1
ATOM 5629 C C . ASN B 1 351 ? -16.828 -19.516 -20.219 1 83.31 351 ASN B C 1
ATOM 5631 O O . ASN B 1 351 ? -16.859 -20.25 -19.234 1 83.31 351 ASN B O 1
ATOM 5635 N N . GLN B 1 352 ? -16.203 -18.359 -20.266 1 75.44 352 GLN B N 1
ATOM 5636 C CA . GLN B 1 352 ? -15.867 -17.781 -18.969 1 75.44 352 GLN B CA 1
ATOM 5637 C C . GLN B 1 352 ? -17.094 -17.188 -18.297 1 75.44 352 GLN B C 1
ATOM 5639 O O . GLN B 1 352 ? -17.859 -16.438 -18.922 1 75.44 352 GLN B O 1
ATOM 5644 N N . GLU B 1 353 ? -18.094 -17.766 -17.969 1 60.78 353 GLU B N 1
ATOM 5645 C CA . GLU B 1 353 ? -19.297 -17.188 -17.391 1 60.78 353 GLU B CA 1
ATOM 5646 C C . GLU B 1 353 ? -18.984 -15.883 -16.656 1 60.78 353 GLU B C 1
ATOM 5648 O O . GLU B 1 353 ? -18 -15.789 -15.938 1 60.78 353 GLU B O 1
ATOM 5653 N N . GLU B 1 354 ? -19.172 -14.812 -17.328 1 49.75 354 GLU B N 1
ATOM 5654 C CA . GLU B 1 354 ? -18.922 -13.453 -16.844 1 49.75 354 GLU B CA 1
ATOM 5655 C C . GLU B 1 354 ? -19.344 -13.289 -15.398 1 49.75 354 GLU B C 1
ATOM 5657 O O . GLU B 1 354 ? -20.391 -13.797 -14.992 1 49.75 354 GLU B O 1
ATOM 5662 N N . ALA B 1 355 ? -18.453 -13.102 -14.508 1 40.16 355 ALA B N 1
ATOM 5663 C CA . ALA B 1 355 ? -18.828 -12.5 -13.227 1 40.16 355 ALA B CA 1
ATOM 5664 C C . ALA B 1 355 ? -19.766 -11.312 -13.438 1 40.16 355 ALA B C 1
ATOM 5666 O O . ALA B 1 355 ? -19.344 -10.25 -13.883 1 40.16 355 ALA B O 1
ATOM 5667 N N . LEU B 1 356 ? -20.781 -11.383 -14.055 1 34.03 356 LEU B N 1
ATOM 5668 C CA . LEU B 1 356 ? -21.609 -10.195 -14.203 1 34.03 356 LEU B CA 1
ATOM 5669 C C . LEU B 1 356 ? -21.719 -9.438 -12.891 1 34.03 356 LEU B C 1
ATOM 5671 O O . LEU B 1 356 ? -22.062 -10.016 -11.859 1 34.03 356 LEU B O 1
ATOM 5675 N N . VAL B 1 357 ? -20.844 -8.531 -12.75 1 34.53 357 VAL B N 1
ATOM 5676 C CA . VAL B 1 357 ? -21.203 -7.566 -11.711 1 34.53 357 VAL B CA 1
ATOM 5677 C C . VAL B 1 357 ? -22.703 -7.273 -11.766 1 34.53 357 VAL B C 1
ATOM 5679 O O . VAL B 1 357 ? -23.188 -6.723 -12.742 1 34.53 357 VAL B O 1
ATOM 5682 N N . LYS B 1 358 ? -23.484 -8.07 -11.102 1 27.44 358 LYS B N 1
ATOM 5683 C CA . LYS B 1 358 ? -24.812 -7.5 -10.93 1 27.44 358 LYS B CA 1
ATOM 5684 C C . LYS B 1 358 ? -24.766 -6.191 -10.141 1 27.44 358 LYS B C 1
ATOM 5686 O O . LYS B 1 358 ? -24.047 -6.09 -9.148 1 27.44 358 LYS B O 1
#

Organism: NCBI:txid2304605

pLDDT: mean 91.51, std 11.55, range [27.44, 98.94]

Nearest PDB structures (foldseek):
  8cbb-assembly1_A  TM=8.565E-01  e=3.191E-25  Enhygromyxa salina
  7bip-assembly1_B  TM=8.516E-01  e=9.470E-24  Streptomyces bottropensis
  8cbb-assembly2_C  TM=8.241E-01  e=5.646E-24  Enhygromyxa salina
  2i7g-assembly1_A  TM=8.184E-01  e=2.526E-24  Agrobacterium fabrum str. C58
  3fgc-assembly1_A  TM=7.981E-01  e=1.669E-21  Vibrio harveyi